Protein AF-0000000072981014 (afdb_homodimer)

Secondary structure (DSSP, 8-state):
----HHHHHHHHHHHHTTHHHHHHHHHHHHHHHHHHHHHHHHHHHHT-HHHHHHHHHHHHHHHSS-HHHHHHIIIIIIITTSTTTTT--HHHHHHHHHHHHHHHHHHHHHHHHHHTS-HHHHHHHHHTT--HHHHIIIIIHHHHHHHHHHHHHHHHHHHHHHHGGGGGGT--SHHHHHHHHHHHHS-HHHHHHHHHHHHHHHHHHHHHHHHHHHHHHHTT-/----HHHHHHHHHHHHHTHHHHHHHHHHHHHHHHHHHHHHHHHHHHT-HHHHHHHHHHHHHHHSS-HHHHHHIIIIIIITTSTTTTT--HHHHHHHHHHHHHHHHHHHHHHHHHHTS-HHHHHHHHHTT--HHHHIIIIIHHHHHHHHHHHHHHHHHHHHHHHGGGGGGT--SHHHHHHHHHHHHS-HHHHHHHHHHHHHHHHHHHHHHHHHHHHHHHTT-

pLDDT: mean 93.7, std 7.23, range [45.28, 98.94]

Sequence (442 aa):
MIFDLEYFNKLVPLMLKHLKVTFIISFLALILGLILAIFIAVINELKIKVLYSISKIWVSFFRGTPLIAQLFFLYFGIVQLIPSLKNMDAMTVAIIGLGFNASAYMSETLRGAISSVDKGQIEASLSIGMTPIQSMKRIVFPQAARVALPALSNSFVDIIKGSALAFTLGVVEIMAVAQSEGASSYRFLESFTAVIIIYWIIISAFGYLQNILERRMNNVYMIFDLEYFNKLVPLMLKHLKVTFIISFLALILGLILAIFIAVINELKIKVLYSISKIWVSFFRGTPLIAQLFFLYFGIVQLIPSLKNMDAMTVAIIGLGFNASAYMSETLRGAISSVDKGQIEASLSIGMTPIQSMKRIVFPQAARVALPALSNSFVDIIKGSALAFTLGVVEIMAVAQSEGASSYRFLESFTAVIIIYWIIISAFGYLQNILERRMNNVY

Nearest PDB structures (foldseek):
  4ymw-assembly1_C  TM=9.490E-01  e=1.399E-11  Caldanaerobacter subterraneus subsp. tengcongensis MB4
  3tuz-assembly2_F  TM=7.743E-01  e=6.386E-06  Escherichia coli K-12
  3dhw-assembly1_B  TM=8.271E-01  e=4.002E-05  Escherichia coli K-12
  7ahd-assembly1_B  TM=6.704E-01  e=4.156E-04  Lactococcus lactis subsp. lactis
  7ahc-assembly1_B  TM=7.229E-01  e=2.376E-03  Lactococcus lactis subsp. lactis

Organism: Clostridium botulinum (strain Hall / ATCC 3502 / NCTC 13319 / Type A) (NCBI:txid441771)

Foldseek 3Di:
DDQDVVVLVVLLVVQVVQQVLLVVLLVLLLVLLVVLLVVLLVCCVVVPPPSVVVSVVLLCVLVVDDLLVQLCCQLVNPQCVDPVRNPPALSVSSSPSSSSSLNSVLNVLLNVLLVVFDVVQLVVCVVVPDDNVRSCVPPRVVRSCLSSLLVSLVSSLVSSVSSLSSVVSVDDHSNVSLVVVCVVVVNNVSSVVSSVVVSVVVSVVSVVVSVVVNVVSVVVD/DDQDVVVLVVLLVVQVVQQVLLVVLLVLLLVLLVVLLVVLLVCCVVVPPPSVVVSVVLLCVLVVDDLLVQLCCQLVNPQCVDPVRNPPALSVSSSPSSSSSLNSVLNVLLNVLLVVFDVVQLVVCVVVPDDNVRSCVPPRVVRSCLSSLLVSLVSSLVSSVSSLSSVVSVDDHSNVSLVVVCVVVVNNVSSVVSSVVVSVVVSVVSVVVSVVVNVVSVVVD

Radius of gyration: 23.3 Å; Cα contacts (8 Å, |Δi|>4): 576; chains: 2; bounding box: 54×65×57 Å

InterPro domains:
  IPR000515 ABC transporter type 1, transmembrane domain MetI-like [PF00528] (33-218)
  IPR000515 ABC transporter type 1, transmembrane domain MetI-like [PS50928] (19-207)
  IPR000515 ABC transporter type 1, transmembrane domain MetI-like [cd06261] (19-173)
  IPR010065 Amino acid ABC transporter, permease protein, 3-TM domain [TIGR01726] (13-112)
  IPR035906 MetI-like superfamily [G3DSA:1.10.3720.10] (2-220)
  IPR035906 MetI-like superfamily [SSF161098] (13-203)
  IPR043429 ABC transporter membrane protein permease protein ArtM/GltK/GlnP/TcyL/YhdX-like [PTHR30614] (13-219)

Solvent-accessible surface area (backbone atoms only — not comparable to full-atom values): 21892 Å² total; per-residue (Å²): 119,78,87,52,64,68,58,37,63,58,46,49,62,60,32,56,71,23,40,58,50,42,49,50,40,27,51,53,12,45,52,49,6,50,55,49,8,52,52,43,33,50,35,56,71,68,53,42,68,76,56,30,57,53,44,51,50,50,31,50,48,42,72,21,33,33,67,68,51,48,42,47,25,44,47,57,21,48,31,60,53,35,78,92,40,46,78,60,51,48,57,59,48,42,21,50,41,48,7,54,37,42,12,30,55,44,17,51,43,45,46,50,19,50,67,65,50,59,62,66,58,53,52,52,39,44,72,74,68,42,50,74,66,52,35,39,65,70,50,45,47,60,54,15,49,64,60,24,45,62,59,50,52,51,49,49,53,51,36,49,37,52,47,54,56,34,33,81,64,68,28,74,24,36,52,30,44,25,52,52,52,12,67,73,69,67,42,29,42,45,25,33,51,48,46,40,49,52,38,30,52,54,41,47,51,50,50,51,53,47,51,53,52,48,53,58,60,53,64,71,103,121,78,87,52,63,68,59,36,63,57,44,49,61,59,32,56,68,23,41,59,50,40,49,50,40,27,50,53,12,46,53,50,7,50,55,49,9,51,52,44,34,49,35,56,74,66,55,40,68,76,57,29,56,51,45,50,49,50,32,50,49,43,72,20,33,31,66,68,51,48,42,45,25,46,47,57,22,47,31,61,52,36,76,93,38,46,81,59,51,49,56,59,48,42,23,50,42,48,7,55,37,42,12,31,55,46,17,51,43,46,46,51,19,50,66,66,51,58,62,64,57,54,51,51,39,43,71,76,68,43,49,73,66,51,33,39,65,70,50,45,47,59,53,15,49,63,62,23,45,63,61,50,50,51,48,49,53,50,37,48,38,51,47,52,55,33,32,82,64,67,28,75,22,36,52,29,45,25,51,53,51,12,67,73,70,68,43,30,40,46,24,30,50,46,45,42,51,51,39,28,51,54,40,47,51,50,49,53,52,49,52,54,54,47,52,57,60,52,65,72,103

Structure (mmCIF, N/CA/C/O backbone):
data_AF-0000000072981014-model_v1
#
loop_
_entity.id
_entity.type
_entity.pdbx_description
1 polymer 'ABC transporter, membrane protein'
#
loop_
_atom_site.group_PDB
_atom_site.id
_atom_site.type_symbol
_atom_site.label_atom_id
_atom_site.label_alt_id
_atom_site.label_comp_id
_atom_site.label_asym_id
_atom_site.label_entity_id
_atom_site.label_seq_id
_atom_site.pdbx_PDB_ins_code
_atom_site.Cartn_x
_atom_site.Cartn_y
_atom_site.Cartn_z
_atom_site.occupancy
_atom_site.B_iso_or_equiv
_atom_site.auth_seq_id
_atom_site.auth_comp_id
_atom_site.auth_asym_id
_atom_site.auth_atom_id
_atom_site.pdbx_PDB_model_num
ATOM 1 N N . MET A 1 1 ? -18.5 -26.297 3.76 1 66.19 1 MET A N 1
ATOM 2 C CA . MET A 1 1 ? -17.453 -26.875 4.602 1 66.19 1 MET A CA 1
ATOM 3 C C . MET A 1 1 ? -17.391 -26.172 5.953 1 66.19 1 MET A C 1
ATOM 5 O O . MET A 1 1 ? -17.531 -24.953 6.027 1 66.19 1 MET A O 1
ATOM 9 N N . ILE A 1 2 ? -17.562 -26.969 7 1 80.94 2 ILE A N 1
ATOM 10 C CA . ILE A 1 2 ? -17.578 -26.469 8.375 1 80.94 2 ILE A CA 1
ATOM 11 C C . ILE A 1 2 ? -16.156 -26.109 8.805 1 80.94 2 ILE A C 1
ATOM 13 O O . ILE A 1 2 ? -15.203 -26.797 8.43 1 80.94 2 ILE A O 1
ATOM 17 N N . PHE A 1 3 ? -16.031 -25.016 9.391 1 91.5 3 PHE A N 1
ATOM 18 C CA . PHE A 1 3 ? -14.758 -24.594 9.945 1 91.5 3 PHE A CA 1
ATOM 19 C C . PHE A 1 3 ? -14.195 -25.641 10.891 1 91.5 3 PHE A C 1
ATOM 21 O O . PHE A 1 3 ? -14.844 -26.016 11.867 1 91.5 3 PHE A O 1
ATOM 28 N N . ASP A 1 4 ? -13.008 -26.172 10.617 1 94.06 4 ASP A N 1
ATOM 29 C CA . ASP A 1 4 ? -12.344 -27.219 11.391 1 94.06 4 ASP A CA 1
ATOM 30 C C . ASP A 1 4 ? -11.375 -26.609 12.398 1 94.06 4 ASP A C 1
ATOM 32 O O . ASP A 1 4 ? -10.219 -26.312 12.062 1 94.06 4 ASP A O 1
ATOM 36 N N . LEU A 1 5 ? -11.789 -26.531 13.586 1 94.56 5 LEU A N 1
ATOM 37 C CA . LEU A 1 5 ? -11.023 -25.891 14.648 1 94.56 5 LEU A CA 1
ATOM 38 C C . LEU A 1 5 ? -9.75 -26.672 14.945 1 94.56 5 LEU A C 1
ATOM 40 O O . LEU A 1 5 ? -8.727 -26.078 15.312 1 94.56 5 LEU A O 1
ATOM 44 N N . GLU A 1 6 ? -9.789 -27.953 14.867 1 94.88 6 GLU A N 1
ATOM 45 C CA . GLU A 1 6 ? -8.617 -28.797 15.109 1 94.88 6 GLU A CA 1
ATOM 46 C C . GLU A 1 6 ? -7.523 -28.516 14.086 1 94.88 6 GLU A C 1
ATOM 48 O O . GLU A 1 6 ? -6.352 -28.391 14.438 1 94.88 6 GLU A O 1
ATOM 53 N N . TYR A 1 7 ? -7.93 -28.484 12.875 1 94.94 7 TYR A N 1
ATOM 54 C CA . TYR A 1 7 ? -6.98 -28.156 11.82 1 94.94 7 TYR A CA 1
ATOM 55 C C . TYR A 1 7 ? -6.379 -26.781 12.031 1 94.94 7 TYR A C 1
ATOM 57 O O . TYR A 1 7 ? -5.164 -26.594 11.914 1 94.94 7 TYR A O 1
ATOM 65 N N . PHE A 1 8 ? -7.281 -25.859 12.375 1 96.12 8 PHE A N 1
ATOM 66 C CA . PHE A 1 8 ? -6.867 -24.484 12.641 1 96.12 8 PHE A CA 1
ATOM 67 C C . PHE A 1 8 ? -5.82 -24.438 13.75 1 96.12 8 PHE A C 1
ATOM 69 O O . PHE A 1 8 ? -4.793 -23.766 13.617 1 96.12 8 PHE A O 1
ATOM 76 N N . ASN A 1 9 ? -6.008 -25.188 14.75 1 95.88 9 ASN A N 1
ATOM 77 C CA . ASN A 1 9 ? -5.117 -25.172 15.914 1 95.88 9 ASN A CA 1
ATOM 78 C C . ASN A 1 9 ? -3.764 -25.797 15.586 1 95.88 9 ASN A C 1
ATOM 80 O O . ASN A 1 9 ? -2.746 -25.422 16.172 1 95.88 9 ASN A O 1
ATOM 84 N N . LYS A 1 10 ? -3.754 -26.672 14.672 1 95.19 10 LYS A N 1
ATOM 85 C CA . LYS A 1 10 ? -2.506 -27.281 14.234 1 95.19 10 LYS A CA 1
ATOM 86 C C . LYS A 1 10 ? -1.758 -26.391 13.258 1 95.19 10 LYS A C 1
ATOM 88 O O . LYS A 1 10 ? -0.527 -26.406 13.195 1 95.19 10 LYS A O 1
ATOM 93 N N . LEU A 1 11 ? -2.463 -25.609 12.57 1 96.38 11 LEU A N 1
ATOM 94 C CA . LEU A 1 11 ? -1.919 -24.766 11.523 1 96.38 11 LEU A CA 1
ATOM 95 C C . LEU A 1 11 ? -1.192 -23.562 12.117 1 96.38 11 LEU A C 1
ATOM 97 O O . LEU A 1 11 ? -0.162 -23.141 11.594 1 96.38 11 LEU A O 1
ATOM 101 N N . VAL A 1 12 ? -1.677 -23.062 13.219 1 96.69 12 VAL A N 1
ATOM 102 C CA . VAL A 1 12 ? -1.179 -21.812 13.812 1 96.69 12 VAL A CA 1
ATOM 103 C C . VAL A 1 12 ? 0.283 -21.984 14.219 1 96.69 12 VAL A C 1
ATOM 105 O O . VAL A 1 12 ? 1.142 -21.203 13.828 1 96.69 12 VAL A O 1
ATOM 108 N N . PRO A 1 13 ? 0.64 -23.094 14.914 1 96.31 13 PRO A N 1
ATOM 109 C CA . PRO A 1 13 ? 2.051 -23.281 15.258 1 96.31 13 PRO A CA 1
ATOM 110 C C . PRO A 1 13 ? 2.939 -23.484 14.039 1 96.31 13 PRO A C 1
ATOM 112 O O . PRO A 1 13 ? 4.102 -23.078 14.039 1 96.31 13 PRO A O 1
ATOM 115 N N . LEU A 1 14 ? 2.428 -24.125 13.055 1 95.31 14 LEU A N 1
ATOM 116 C CA . LEU A 1 14 ? 3.17 -24.312 11.805 1 95.31 14 LEU A CA 1
ATOM 117 C C . LEU A 1 14 ? 3.486 -22.969 11.156 1 95.31 14 LEU A C 1
ATOM 119 O O . LEU A 1 14 ? 4.602 -22.766 10.672 1 95.31 14 LEU A O 1
ATOM 123 N N . MET A 1 15 ? 2.57 -22.125 11.125 1 97 15 MET A N 1
ATOM 124 C CA . MET A 1 15 ? 2.742 -20.797 10.547 1 97 15 MET A CA 1
ATOM 125 C C . MET A 1 15 ? 3.723 -19.969 11.375 1 97 15 MET A C 1
ATOM 127 O O . MET A 1 15 ? 4.562 -19.25 10.82 1 97 15 MET A O 1
ATOM 131 N N . LEU A 1 16 ? 3.598 -20.094 12.703 1 97.19 16 LEU A N 1
ATOM 132 C CA . LEU A 1 16 ? 4.445 -19.312 13.594 1 97.19 16 LEU A CA 1
ATOM 133 C C . LEU A 1 16 ? 5.914 -19.703 13.43 1 97.19 16 LEU A C 1
ATOM 135 O O . LEU A 1 16 ? 6.805 -18.875 13.633 1 97.19 16 LEU A O 1
ATOM 139 N N . LYS A 1 17 ? 6.168 -20.906 12.953 1 96.88 17 LYS A N 1
ATOM 140 C CA . LYS A 1 17 ? 7.527 -21.359 12.68 1 96.88 17 LYS A CA 1
ATOM 141 C C . LYS A 1 17 ? 8.156 -20.547 11.555 1 96.88 17 LYS A C 1
ATOM 143 O O . LYS A 1 17 ? 9.383 -20.391 11.5 1 96.88 17 LYS A O 1
ATOM 148 N N . HIS A 1 18 ? 7.359 -20.031 10.648 1 97.5 18 HIS A N 1
ATOM 149 C CA . HIS A 1 18 ? 7.867 -19.312 9.492 1 97.5 18 HIS A CA 1
ATOM 150 C C . HIS A 1 18 ? 7.742 -17.797 9.688 1 97.5 18 HIS A C 1
ATOM 152 O O . HIS A 1 18 ? 8.109 -17.016 8.805 1 97.5 18 HIS A O 1
ATOM 158 N N . LEU A 1 19 ? 7.285 -17.453 10.867 1 97.56 19 LEU A N 1
ATOM 159 C CA . LEU A 1 19 ? 7.137 -16.047 11.203 1 97.56 19 LEU A CA 1
ATOM 160 C C . LEU A 1 19 ? 8.492 -15.352 11.227 1 97.56 19 LEU A C 1
ATOM 162 O O . LEU A 1 19 ? 8.586 -14.164 10.891 1 97.56 19 LEU A O 1
ATOM 166 N N . LYS A 1 20 ? 9.523 -16.062 11.547 1 97.69 20 LYS A N 1
ATOM 167 C CA . LYS A 1 20 ? 10.875 -15.516 11.578 1 97.69 20 LYS A CA 1
ATOM 168 C C . LYS A 1 20 ? 11.289 -15.008 10.203 1 97.69 20 LYS A C 1
ATOM 170 O O . LYS A 1 20 ? 11.992 -14 10.086 1 97.69 20 LYS A O 1
ATOM 175 N N . VAL A 1 21 ? 10.906 -15.711 9.172 1 98.38 21 VAL A N 1
ATOM 176 C CA . VAL A 1 21 ? 11.242 -15.312 7.805 1 98.38 21 VAL A CA 1
ATOM 177 C C . VAL A 1 21 ? 10.57 -13.984 7.469 1 98.38 21 VAL A C 1
ATOM 179 O O . VAL A 1 21 ? 11.203 -13.086 6.918 1 98.38 21 VAL A O 1
ATOM 182 N N . THR A 1 22 ? 9.297 -13.844 7.852 1 98.31 22 THR A N 1
ATOM 183 C CA . THR A 1 22 ? 8.555 -12.602 7.672 1 98.31 22 THR A CA 1
ATOM 184 C C . THR A 1 22 ? 9.266 -11.438 8.367 1 98.31 22 THR A C 1
ATOM 186 O O . THR A 1 22 ? 9.461 -10.383 7.77 1 98.31 22 THR A O 1
ATOM 189 N N . PHE A 1 23 ? 9.734 -11.664 9.555 1 98.19 23 PHE A N 1
ATOM 190 C CA . PHE A 1 23 ? 10.391 -10.617 10.328 1 98.19 23 PHE A CA 1
ATOM 191 C C . PHE A 1 23 ? 11.758 -10.289 9.742 1 98.19 23 PHE A C 1
ATOM 193 O O . PHE A 1 23 ? 12.148 -9.117 9.688 1 98.19 23 PHE A O 1
ATOM 200 N N . ILE A 1 24 ? 12.484 -11.266 9.305 1 98.62 24 ILE A N 1
ATOM 201 C CA . ILE A 1 24 ? 13.797 -11.047 8.711 1 98.62 24 ILE A CA 1
ATOM 202 C C . ILE A 1 24 ? 13.664 -10.219 7.441 1 98.62 24 ILE A C 1
ATOM 204 O O . ILE A 1 24 ? 14.367 -9.219 7.266 1 98.62 24 ILE A O 1
ATOM 208 N N . ILE A 1 25 ? 12.727 -10.602 6.598 1 98.75 25 ILE A N 1
ATOM 209 C CA . ILE A 1 25 ? 12.5 -9.883 5.352 1 98.75 25 ILE A CA 1
ATOM 210 C C . ILE A 1 25 ? 12.133 -8.43 5.656 1 98.75 25 ILE A C 1
ATOM 212 O O . ILE A 1 25 ? 12.711 -7.504 5.082 1 98.75 25 ILE A O 1
ATOM 216 N N . SER A 1 26 ? 11.219 -8.25 6.602 1 98.62 26 SER A N 1
ATOM 217 C CA . SER A 1 26 ? 10.703 -6.918 6.91 1 98.62 26 SER A CA 1
ATOM 218 C C . SER A 1 26 ? 11.781 -6.043 7.543 1 98.62 26 SER A C 1
ATOM 220 O O . SER A 1 26 ? 11.922 -4.871 7.184 1 98.62 26 SER A O 1
ATOM 222 N N . PHE A 1 27 ? 12.555 -6.613 8.422 1 98.5 27 PHE A N 1
ATOM 223 C CA . PHE A 1 27 ? 13.57 -5.848 9.133 1 98.5 27 PHE A CA 1
ATOM 224 C C . PHE A 1 27 ? 14.711 -5.461 8.203 1 98.5 27 PHE A C 1
ATOM 226 O O . PHE A 1 27 ? 15.172 -4.316 8.211 1 98.5 27 PHE A O 1
ATOM 233 N N . LEU A 1 28 ? 15.172 -6.355 7.426 1 98.81 28 LEU A N 1
ATOM 234 C CA . LEU A 1 28 ? 16.266 -6.066 6.504 1 98.81 28 LEU A CA 1
ATOM 235 C C . LEU A 1 28 ? 15.82 -5.102 5.41 1 98.81 28 LEU A C 1
ATOM 237 O O . LEU A 1 28 ? 16.594 -4.242 4.98 1 98.81 28 LEU A O 1
ATOM 241 N N . ALA A 1 29 ? 14.594 -5.262 4.957 1 98.88 29 ALA A N 1
ATOM 242 C CA . ALA A 1 29 ? 14.047 -4.316 3.986 1 98.88 29 ALA A CA 1
ATOM 243 C C . ALA A 1 29 ? 13.938 -2.918 4.586 1 98.88 29 ALA A C 1
ATOM 245 O O . ALA A 1 29 ? 14.156 -1.92 3.896 1 98.88 29 ALA A O 1
ATOM 246 N N . LEU A 1 30 ? 13.562 -2.885 5.891 1 98.56 30 LEU A N 1
ATOM 247 C CA . LEU A 1 30 ? 13.484 -1.605 6.59 1 98.56 30 LEU A CA 1
ATOM 248 C C . LEU A 1 30 ? 14.852 -0.921 6.613 1 98.56 30 LEU A C 1
ATOM 250 O O . LEU A 1 30 ? 14.953 0.273 6.324 1 98.56 30 LEU A O 1
ATOM 254 N N . ILE A 1 31 ? 15.859 -1.646 6.941 1 98.69 31 ILE A N 1
ATOM 255 C CA . ILE A 1 31 ? 17.203 -1.111 7.043 1 98.69 31 ILE A CA 1
ATOM 256 C C . ILE A 1 31 ? 17.672 -0.611 5.676 1 98.69 31 ILE A C 1
ATOM 258 O O . ILE A 1 31 ? 18.141 0.52 5.551 1 98.69 31 ILE A O 1
ATOM 262 N N . LEU A 1 32 ? 17.484 -1.433 4.715 1 98.81 32 LEU A N 1
ATOM 263 C CA . LEU A 1 32 ? 17.875 -1.052 3.363 1 98.81 32 LEU A CA 1
ATOM 264 C C . LEU A 1 32 ? 17.094 0.177 2.9 1 98.81 32 LEU A C 1
ATOM 266 O O . LEU A 1 32 ? 17.672 1.124 2.373 1 98.81 32 LEU A O 1
ATOM 270 N N . GLY A 1 33 ? 15.773 0.135 3.094 1 98.81 33 GLY A N 1
ATOM 271 C CA . GLY A 1 33 ? 14.922 1.247 2.703 1 98.81 33 GLY A CA 1
ATOM 272 C C . GLY A 1 33 ? 15.281 2.547 3.398 1 98.81 33 GLY A C 1
ATOM 273 O O . GLY A 1 33 ? 15.305 3.607 2.77 1 98.81 33 GLY A O 1
ATOM 274 N N . LEU A 1 34 ? 15.586 2.436 4.688 1 98.44 34 LEU A N 1
ATOM 275 C CA . LEU A 1 34 ? 15.914 3.623 5.465 1 98.44 34 LEU A CA 1
ATOM 276 C C . LEU A 1 34 ? 17.234 4.219 5.016 1 98.44 34 LEU A C 1
ATOM 278 O O . LEU A 1 34 ? 17.359 5.438 4.871 1 98.44 34 LEU A O 1
ATOM 282 N N . ILE A 1 35 ? 18.219 3.398 4.797 1 98.5 35 ILE A N 1
ATOM 283 C CA . ILE A 1 35 ? 19.531 3.855 4.34 1 98.5 35 ILE A CA 1
ATOM 284 C C . ILE A 1 35 ? 19.391 4.582 3.006 1 98.5 35 ILE A C 1
ATOM 286 O O . ILE A 1 35 ? 19.859 5.711 2.854 1 98.5 35 ILE A O 1
ATOM 290 N N . LEU A 1 36 ? 18.719 4.012 2.082 1 98.62 36 LEU A N 1
ATOM 291 C CA . LEU A 1 36 ? 18.531 4.617 0.768 1 98.62 36 LEU A CA 1
ATOM 292 C C . LEU A 1 36 ? 17.688 5.879 0.865 1 98.62 36 LEU A C 1
ATOM 294 O O . LEU A 1 36 ? 17.938 6.855 0.156 1 98.62 36 LEU A O 1
ATOM 298 N N . ALA A 1 37 ? 16.672 5.82 1.744 1 98.5 37 ALA A N 1
ATOM 299 C CA . ALA A 1 37 ? 15.805 6.973 1.925 1 98.5 37 ALA A CA 1
ATOM 300 C C . ALA A 1 37 ? 16.578 8.188 2.426 1 98.5 37 ALA A C 1
ATOM 302 O O . ALA A 1 37 ? 16.359 9.312 1.977 1 98.5 37 ALA A O 1
ATOM 303 N N . ILE A 1 38 ? 17.469 7.945 3.355 1 95.62 38 ILE A N 1
ATOM 304 C CA . ILE A 1 38 ? 18.281 9.023 3.904 1 95.62 38 ILE A CA 1
ATOM 305 C C . ILE A 1 38 ? 19.172 9.594 2.809 1 95.62 38 ILE A C 1
ATOM 307 O O . ILE A 1 38 ? 19.281 10.812 2.656 1 95.62 38 ILE A O 1
ATOM 311 N N . PHE A 1 39 ? 19.75 8.734 2.018 1 96.12 39 PHE A N 1
ATOM 312 C CA . PHE A 1 39 ? 20.578 9.18 0.911 1 96.12 39 PHE A CA 1
ATOM 313 C C . PHE A 1 39 ? 19.781 10.023 -0.072 1 96.12 39 PHE A C 1
ATOM 315 O O . PHE A 1 39 ? 20.219 11.086 -0.497 1 96.12 39 PHE A O 1
ATOM 322 N N . ILE A 1 40 ? 18.641 9.594 -0.397 1 97.12 40 ILE A N 1
ATOM 323 C CA . ILE A 1 40 ? 17.781 10.305 -1.345 1 97.12 40 ILE A CA 1
ATOM 324 C C . ILE A 1 40 ? 17.375 11.656 -0.763 1 97.12 40 ILE A C 1
ATOM 326 O O . ILE A 1 40 ? 17.391 12.672 -1.461 1 97.12 40 ILE A O 1
ATOM 330 N N . ALA A 1 41 ? 17.031 11.648 0.524 1 93 41 ALA A N 1
ATOM 331 C CA . ALA A 1 41 ? 16.609 12.883 1.185 1 93 41 ALA A CA 1
ATOM 332 C C . ALA A 1 41 ? 17.734 13.914 1.174 1 93 41 ALA A C 1
ATOM 334 O O . ALA A 1 41 ? 17.5 15.102 0.926 1 93 41 ALA A O 1
ATOM 335 N N . VAL A 1 42 ? 18.938 13.477 1.393 1 87.19 42 VAL A N 1
ATOM 336 C CA . VAL A 1 42 ? 20.094 14.367 1.415 1 87.19 42 VAL A CA 1
ATOM 337 C C . VAL A 1 42 ? 20.359 14.914 0.013 1 87.19 42 VAL A C 1
ATOM 339 O O . VAL A 1 42 ? 20.594 16.109 -0.159 1 87.19 42 VAL A O 1
ATOM 342 N N . ILE A 1 43 ? 20.281 14.039 -0.963 1 92.25 43 ILE A N 1
ATOM 343 C CA . ILE A 1 43 ? 20.5 14.43 -2.352 1 92.25 43 ILE A CA 1
ATOM 344 C C . ILE A 1 43 ? 19.484 15.5 -2.75 1 92.25 43 ILE A C 1
ATOM 346 O O . ILE A 1 43 ? 19.828 16.5 -3.377 1 92.25 43 ILE A O 1
ATOM 350 N N . ASN A 1 44 ? 18.266 15.328 -2.342 1 89.94 44 ASN A N 1
ATOM 351 C CA . ASN A 1 44 ? 17.188 16.234 -2.717 1 89.94 44 ASN A CA 1
ATOM 352 C C . ASN A 1 44 ? 17.312 17.578 -1.988 1 89.94 44 ASN A C 1
ATOM 354 O O . ASN A 1 44 ? 16.969 18.625 -2.545 1 89.94 44 ASN A O 1
ATOM 358 N N . GLU A 1 45 ? 17.781 17.531 -0.771 1 82.44 45 GLU A N 1
ATOM 359 C CA . GLU A 1 45 ? 17.938 18.75 0.011 1 82.44 45 GLU A CA 1
ATOM 360 C C . GLU A 1 45 ? 19.094 19.609 -0.517 1 82.44 45 GLU A C 1
ATOM 362 O O . GLU A 1 45 ? 19.016 20.828 -0.511 1 82.44 45 GLU A O 1
ATOM 367 N N . LEU A 1 46 ? 20.141 18.938 -0.947 1 83.19 46 LEU A N 1
ATOM 368 C CA . LEU A 1 46 ? 21.312 19.641 -1.424 1 83.19 46 LEU A CA 1
ATOM 369 C C . LEU A 1 46 ? 21.203 19.969 -2.908 1 83.19 46 LEU A C 1
ATOM 371 O O . LEU A 1 46 ? 22.031 20.703 -3.459 1 83.19 46 LEU A O 1
ATOM 375 N N . LYS A 1 47 ? 20.203 19.469 -3.594 1 84.44 47 LYS A N 1
ATOM 376 C CA . LYS A 1 47 ? 19.938 19.672 -5.016 1 84.44 47 LYS A CA 1
ATOM 377 C C . LYS A 1 47 ? 21.156 19.359 -5.863 1 84.44 47 LYS A C 1
ATOM 379 O O . LYS A 1 47 ? 21.531 20.141 -6.738 1 84.44 47 LYS A O 1
ATOM 384 N N . ILE A 1 48 ? 21.781 18.344 -5.492 1 85.94 48 ILE A N 1
ATOM 385 C CA . ILE A 1 48 ? 22.938 17.938 -6.285 1 85.94 48 ILE A CA 1
ATOM 386 C C . ILE A 1 48 ? 22.484 17.609 -7.711 1 85.94 48 ILE A C 1
ATOM 388 O O . ILE A 1 48 ? 21.656 16.734 -7.922 1 85.94 48 ILE A O 1
ATOM 392 N N . LYS A 1 49 ? 22.844 18.297 -8.727 1 86.25 49 LYS A N 1
ATOM 393 C CA . LYS A 1 49 ? 22.328 18.359 -10.094 1 86.25 49 LYS A CA 1
ATOM 394 C C . LYS A 1 49 ? 22.031 16.953 -10.633 1 86.25 49 LYS A C 1
ATOM 396 O O . LYS A 1 49 ? 20.875 16.609 -10.883 1 86.25 49 LYS A O 1
ATOM 401 N N . VAL A 1 50 ? 22.875 16.188 -11.133 1 89.75 50 VAL A N 1
ATOM 402 C CA . VAL A 1 50 ? 22.672 14.898 -11.781 1 89.75 50 VAL A CA 1
ATOM 403 C C . VAL A 1 50 ? 22.016 13.922 -10.797 1 89.75 50 VAL A C 1
ATOM 405 O O . VAL A 1 50 ? 21.078 13.211 -11.156 1 89.75 50 VAL A O 1
ATOM 408 N N . LEU A 1 51 ? 22.25 13.93 -9.594 1 92.25 51 LEU A N 1
ATOM 409 C CA . LEU A 1 51 ? 21.734 13 -8.586 1 92.25 51 LEU A CA 1
ATOM 410 C C . LEU A 1 51 ? 20.312 13.344 -8.203 1 92.25 51 LEU A C 1
ATOM 412 O O . LEU A 1 51 ? 19.516 12.453 -7.879 1 92.25 51 LEU A O 1
ATOM 416 N N . TYR A 1 52 ? 20.078 14.609 -8.344 1 92.62 52 TYR A N 1
ATOM 417 C CA . TYR A 1 52 ? 18.734 15.086 -8.055 1 92.62 52 TYR A CA 1
ATOM 418 C C . TYR A 1 52 ? 17.719 14.508 -9.039 1 92.62 52 TYR A C 1
ATOM 420 O O . TYR A 1 52 ? 16.688 13.984 -8.641 1 92.62 52 TYR A O 1
ATOM 428 N N . SER A 1 53 ? 18.094 14.5 -10.258 1 94.44 53 SER A N 1
ATOM 429 C CA . SER A 1 53 ? 17.203 13.961 -11.289 1 94.44 53 SER A CA 1
ATOM 430 C C . SER A 1 53 ? 17.047 12.453 -11.141 1 94.44 53 SER A C 1
ATOM 432 O O . SER A 1 53 ? 15.938 11.93 -11.32 1 94.44 53 SER A O 1
ATOM 434 N N . ILE A 1 54 ? 18.031 11.766 -10.797 1 96.62 54 ILE A N 1
ATOM 435 C CA . ILE A 1 54 ? 18 10.32 -10.625 1 96.62 54 ILE A CA 1
ATOM 436 C C . ILE A 1 54 ? 17.109 9.961 -9.438 1 96.62 54 ILE A C 1
ATOM 438 O O . ILE A 1 54 ? 16.312 9.016 -9.516 1 96.62 54 ILE A O 1
ATOM 442 N N . SER A 1 55 ? 17.281 10.727 -8.367 1 96.56 55 SER A N 1
ATOM 443 C CA . SER A 1 55 ? 16.469 10.477 -7.18 1 96.56 55 SER A CA 1
ATOM 444 C C . SER A 1 55 ? 14.992 10.695 -7.469 1 96.56 55 SER A C 1
ATOM 446 O O . SER A 1 55 ? 14.141 9.961 -6.965 1 96.56 55 SER A O 1
ATOM 448 N N . LYS A 1 56 ? 14.703 11.656 -8.289 1 95.25 56 LYS A N 1
ATOM 449 C CA . LYS A 1 56 ? 13.32 11.938 -8.641 1 95.25 56 LYS A CA 1
ATOM 450 C C . LYS A 1 56 ? 12.727 10.805 -9.477 1 95.25 56 LYS A C 1
ATOM 452 O O . LYS A 1 56 ? 11.57 10.43 -9.289 1 95.25 56 LYS A O 1
ATOM 457 N N . ILE A 1 57 ? 13.461 10.32 -10.336 1 96.94 57 ILE A N 1
ATOM 458 C CA . ILE A 1 57 ? 13.031 9.195 -11.164 1 96.94 57 ILE A CA 1
ATOM 459 C C . ILE A 1 57 ? 12.836 7.957 -10.297 1 96.94 57 ILE A C 1
ATOM 461 O O . ILE A 1 57 ? 11.867 7.219 -10.469 1 96.94 57 ILE A O 1
ATOM 465 N N . TRP A 1 58 ? 13.773 7.75 -9.352 1 98.25 58 TRP A N 1
ATOM 466 C CA . TRP A 1 58 ? 13.695 6.633 -8.422 1 98.25 58 TRP A CA 1
ATOM 467 C C . TRP A 1 58 ? 12.391 6.668 -7.637 1 98.25 58 TRP A C 1
ATOM 469 O O . TRP A 1 58 ? 11.656 5.68 -7.594 1 98.25 58 TRP A O 1
ATOM 479 N N . VAL A 1 59 ? 12.109 7.797 -7.109 1 97.88 59 VAL A N 1
ATOM 480 C CA . VAL A 1 59 ? 10.922 7.969 -6.281 1 97.88 59 VAL A CA 1
ATOM 481 C C . VAL A 1 59 ? 9.664 7.824 -7.137 1 97.88 59 VAL A C 1
ATOM 483 O O . VAL A 1 59 ? 8.727 7.121 -6.758 1 97.88 59 VAL A O 1
ATOM 486 N N . SER A 1 60 ? 9.703 8.438 -8.305 1 97.06 60 SER A N 1
ATOM 487 C CA . SER A 1 60 ? 8.57 8.359 -9.211 1 97.06 60 SER A CA 1
ATOM 488 C C . SER A 1 60 ? 8.289 6.914 -9.633 1 97.06 60 SER A C 1
ATOM 490 O O . SER A 1 60 ? 7.141 6.48 -9.664 1 97.06 60 SER A O 1
ATOM 492 N N . PHE A 1 61 ? 9.281 6.188 -9.906 1 98.44 61 PHE A N 1
ATOM 493 C CA . PHE A 1 61 ? 9.172 4.816 -10.383 1 98.44 61 PHE A CA 1
ATOM 494 C C . PHE A 1 61 ? 8.594 3.912 -9.297 1 98.44 61 PHE A C 1
ATOM 496 O O . PHE A 1 61 ? 7.594 3.23 -9.516 1 98.44 61 PHE A O 1
ATOM 503 N N . PHE A 1 62 ? 9.164 3.961 -8.094 1 98.69 62 PHE A N 1
ATOM 504 C CA . PHE A 1 62 ? 8.812 3.002 -7.059 1 98.69 62 PHE A CA 1
ATOM 505 C C . PHE A 1 62 ? 7.48 3.373 -6.414 1 98.69 62 PHE A C 1
ATOM 507 O O . PHE A 1 62 ? 6.742 2.5 -5.953 1 98.69 62 PHE A O 1
ATOM 514 N N . ARG A 1 63 ? 7.113 4.617 -6.445 1 97.44 63 ARG A N 1
ATOM 515 C CA . ARG A 1 63 ? 5.809 5.02 -5.934 1 97.44 63 ARG A CA 1
ATOM 516 C C . ARG A 1 63 ? 4.742 4.953 -7.023 1 97.44 63 ARG A C 1
ATOM 518 O O . ARG A 1 63 ? 3.547 5.031 -6.738 1 97.44 63 ARG A O 1
ATOM 525 N N . GLY A 1 64 ? 5.246 4.801 -8.336 1 97.62 64 GLY A N 1
ATOM 526 C CA . GLY A 1 64 ? 4.324 4.871 -9.461 1 97.62 64 GLY A CA 1
ATOM 527 C C . GLY A 1 64 ? 4.051 3.52 -10.094 1 97.62 64 GLY A C 1
ATOM 528 O O . GLY A 1 64 ? 3.449 3.441 -11.164 1 97.62 64 GLY A O 1
ATOM 529 N N . THR A 1 65 ? 4.5 2.428 -9.453 1 98.62 65 THR A N 1
ATOM 530 C CA . THR A 1 65 ? 4.258 1.081 -9.969 1 98.62 65 THR A CA 1
ATOM 531 C C . THR A 1 65 ? 3.865 0.136 -8.836 1 98.62 65 THR A C 1
ATOM 533 O O . THR A 1 65 ? 4.227 0.362 -7.676 1 98.62 65 THR A O 1
ATOM 536 N N . PRO A 1 66 ? 3.076 -0.897 -9.133 1 98.69 66 PRO A N 1
ATOM 537 C CA . PRO A 1 66 ? 2.682 -1.844 -8.086 1 98.69 66 PRO A CA 1
ATOM 538 C C . PRO A 1 66 ? 3.867 -2.621 -7.516 1 98.69 66 PRO A C 1
ATOM 540 O O . PRO A 1 66 ? 4.766 -3.018 -8.258 1 98.69 66 PRO A O 1
ATOM 543 N N . LEU A 1 67 ? 3.834 -2.812 -6.23 1 98.81 67 LEU A N 1
ATOM 544 C CA . LEU A 1 67 ? 4.902 -3.539 -5.551 1 98.81 67 LEU A CA 1
ATOM 545 C C . LEU A 1 67 ? 5.07 -4.934 -6.141 1 98.81 67 LEU A C 1
ATOM 547 O O . LEU A 1 67 ? 6.199 -5.387 -6.359 1 98.81 67 LEU A O 1
ATOM 551 N N . ILE A 1 68 ? 3.965 -5.609 -6.438 1 98.75 68 ILE A N 1
ATOM 552 C CA . ILE A 1 68 ? 4.055 -6.969 -6.957 1 98.75 68 ILE A CA 1
ATOM 553 C C . ILE A 1 68 ? 4.73 -6.953 -8.328 1 98.75 68 ILE A C 1
ATOM 555 O O . ILE A 1 68 ? 5.504 -7.855 -8.656 1 98.75 68 ILE A O 1
ATOM 559 N N . ALA A 1 69 ? 4.441 -5.949 -9.156 1 98.69 69 ALA A N 1
ATOM 560 C CA . ALA A 1 69 ? 5.09 -5.816 -10.453 1 98.69 69 ALA A CA 1
ATOM 561 C C . ALA A 1 69 ? 6.586 -5.57 -10.297 1 98.69 69 ALA A C 1
ATOM 563 O O . ALA A 1 69 ? 7.395 -6.105 -11.062 1 98.69 69 ALA A O 1
ATOM 564 N N . GLN A 1 70 ? 6.945 -4.793 -9.297 1 98.81 70 GLN A N 1
ATOM 565 C CA . GLN A 1 70 ? 8.352 -4.527 -9 1 98.81 70 GLN A CA 1
ATOM 566 C C . GLN A 1 70 ? 9.086 -5.809 -8.617 1 98.81 70 GLN A C 1
ATOM 568 O O . GLN A 1 70 ? 10.188 -6.066 -9.109 1 98.81 70 GLN A O 1
ATOM 573 N N . LEU A 1 71 ? 8.453 -6.59 -7.789 1 98.62 71 LEU A N 1
ATOM 574 C CA . LEU A 1 71 ? 9.07 -7.828 -7.32 1 98.62 71 LEU A CA 1
ATOM 575 C C . LEU A 1 71 ? 9.242 -8.812 -8.469 1 98.62 71 LEU A C 1
ATOM 577 O O . LEU A 1 71 ? 10.297 -9.438 -8.602 1 98.62 71 LEU A O 1
ATOM 581 N N . PHE A 1 72 ? 8.227 -8.906 -9.312 1 98.19 72 PHE A N 1
ATOM 582 C CA . PHE A 1 72 ? 8.289 -9.82 -10.445 1 98.19 72 PHE A CA 1
ATOM 583 C C . PHE A 1 72 ? 9.336 -9.352 -11.461 1 98.19 72 PHE A C 1
ATOM 585 O O . PHE A 1 72 ? 10.086 -10.164 -12 1 98.19 72 PHE A O 1
ATOM 592 N N . PHE A 1 73 ? 9.344 -8.047 -11.672 1 98 73 PHE A N 1
ATOM 593 C CA . PHE A 1 73 ? 10.328 -7.488 -12.586 1 98 73 PHE A CA 1
ATOM 594 C C . PHE A 1 73 ? 11.742 -7.766 -12.094 1 98 73 PHE A C 1
ATOM 596 O O . PHE A 1 73 ? 12.617 -8.156 -12.883 1 98 73 PHE A O 1
ATOM 603 N N . LEU A 1 74 ? 11.961 -7.574 -10.82 1 97.5 74 LEU A N 1
ATOM 604 C CA . LEU A 1 74 ? 13.281 -7.773 -10.234 1 97.5 74 LEU A CA 1
ATOM 605 C C . LEU A 1 74 ? 13.672 -9.25 -10.258 1 97.5 74 LEU A C 1
ATOM 607 O O . LEU A 1 74 ? 14.766 -9.594 -10.711 1 97.5 74 LEU A O 1
ATOM 611 N N . TYR A 1 75 ? 12.797 -10.117 -9.883 1 96.12 75 TYR A N 1
ATOM 612 C CA . TYR A 1 75 ? 13.117 -11.531 -9.719 1 96.12 75 TYR A CA 1
ATOM 613 C C . TYR A 1 75 ? 13.156 -12.242 -11.07 1 96.12 75 TYR A C 1
ATOM 615 O O . TYR A 1 75 ? 14.172 -12.836 -11.438 1 96.12 75 TYR A O 1
ATOM 623 N N . PHE A 1 76 ? 12.117 -12.133 -11.844 1 94.06 76 PHE A N 1
ATOM 624 C CA . PHE A 1 76 ? 11.984 -12.898 -13.078 1 94.06 76 PHE A CA 1
ATOM 625 C C . PHE A 1 76 ? 12.602 -12.141 -14.25 1 94.06 76 PHE A C 1
ATOM 627 O O . PHE A 1 76 ? 13.008 -12.75 -15.242 1 94.06 76 PHE A O 1
ATOM 634 N N . GLY A 1 77 ? 12.609 -10.812 -14.156 1 92.25 77 GLY A N 1
ATOM 635 C CA . GLY A 1 77 ? 13.125 -10 -15.242 1 92.25 77 GLY A CA 1
ATOM 636 C C . GLY A 1 77 ? 14.625 -9.773 -15.164 1 92.25 77 GLY A C 1
ATOM 637 O O . GLY A 1 77 ? 15.375 -10.242 -16.016 1 92.25 77 GLY A O 1
ATOM 638 N N . ILE A 1 78 ? 15.102 -9.219 -14.031 1 93.06 78 ILE A N 1
ATOM 639 C CA . ILE A 1 78 ? 16.484 -8.742 -13.938 1 93.06 78 ILE A CA 1
ATOM 640 C C . ILE A 1 78 ? 17.375 -9.844 -13.383 1 93.06 78 ILE A C 1
ATOM 642 O O . ILE A 1 78 ? 18.328 -10.266 -14.039 1 93.06 78 ILE A O 1
ATOM 646 N N . VAL A 1 79 ? 17.094 -10.375 -12.266 1 90.12 79 VAL A N 1
ATOM 647 C CA . VAL A 1 79 ? 17.969 -11.258 -11.516 1 90.12 79 VAL A CA 1
ATOM 648 C C . VAL A 1 79 ? 18.172 -12.555 -12.281 1 90.12 79 VAL A C 1
ATOM 650 O O . VAL A 1 79 ? 19.312 -13.031 -12.414 1 90.12 79 VAL A O 1
ATOM 653 N N . GLN A 1 80 ? 17.125 -13.094 -12.828 1 84.38 80 GLN A N 1
ATOM 654 C CA . GLN A 1 80 ? 17.203 -14.391 -13.5 1 84.38 80 GLN A CA 1
ATOM 655 C C . GLN A 1 80 ? 17.938 -14.273 -14.836 1 84.38 80 GLN A C 1
ATOM 657 O O . GLN A 1 80 ? 18.422 -15.273 -15.375 1 84.38 80 GLN A O 1
ATOM 662 N N . LEU A 1 81 ? 18.094 -13.039 -15.336 1 82.88 81 LEU A N 1
ATOM 663 C CA . LEU A 1 81 ? 18.672 -12.852 -16.656 1 82.88 81 LEU A CA 1
ATOM 664 C C . LEU A 1 81 ? 20.156 -12.531 -16.562 1 82.88 81 LEU A C 1
ATOM 666 O O . LEU A 1 81 ? 20.906 -12.734 -17.516 1 82.88 81 LEU A O 1
ATOM 670 N N . ILE A 1 82 ? 20.531 -11.977 -15.375 1 84.69 82 ILE A N 1
ATOM 671 C CA . ILE A 1 82 ? 21.922 -11.625 -15.172 1 84.69 82 ILE A CA 1
ATOM 672 C C . ILE A 1 82 ? 22.672 -12.812 -14.555 1 84.69 82 ILE A C 1
ATOM 674 O O . ILE A 1 82 ? 22.406 -13.18 -13.406 1 84.69 82 ILE A O 1
ATOM 678 N N . PRO A 1 83 ? 23.562 -13.367 -15.297 1 84.25 83 PRO A N 1
ATOM 679 C CA . PRO A 1 83 ? 24.25 -14.586 -14.852 1 84.25 83 PRO A CA 1
ATOM 680 C C . PRO A 1 83 ? 24.875 -14.445 -13.477 1 84.25 83 PRO A C 1
ATOM 682 O O . PRO A 1 83 ? 24.828 -15.375 -12.664 1 84.25 83 PRO A O 1
ATOM 685 N N . SER A 1 84 ? 25.406 -13.312 -13.18 1 86.06 84 SER A N 1
ATOM 686 C CA . SER A 1 84 ? 26.094 -13.109 -11.914 1 86.06 84 SER A CA 1
ATOM 687 C C . SER A 1 84 ? 25.094 -13.016 -10.758 1 86.06 84 SER A C 1
ATOM 689 O O . SER A 1 84 ? 25.484 -13.148 -9.594 1 86.06 84 SER A O 1
ATOM 691 N N . LEU A 1 85 ? 23.781 -12.852 -11.039 1 86.5 85 LEU A N 1
ATOM 692 C CA . LEU A 1 85 ? 22.766 -12.648 -10.016 1 86.5 85 LEU A CA 1
ATOM 693 C C . LEU A 1 85 ? 21.812 -13.844 -9.945 1 86.5 85 LEU A C 1
ATOM 695 O O . LEU A 1 85 ? 21 -13.945 -9.023 1 86.5 85 LEU A O 1
ATOM 699 N N . LYS A 1 86 ? 22.031 -14.719 -10.797 1 82.19 86 LYS A N 1
ATOM 700 C CA . LYS A 1 86 ? 21.078 -15.797 -10.992 1 82.19 86 LYS A CA 1
ATOM 701 C C . LYS A 1 86 ? 20.984 -16.688 -9.758 1 82.19 86 LYS A C 1
ATOM 703 O O . LYS A 1 86 ? 19.969 -17.344 -9.516 1 82.19 86 LYS A O 1
ATOM 708 N N . ASN A 1 87 ? 22.031 -16.672 -8.969 1 87.38 87 ASN A N 1
ATOM 709 C CA . ASN A 1 87 ? 22.047 -17.516 -7.785 1 87.38 87 ASN A CA 1
ATOM 710 C C . ASN A 1 87 ? 21.469 -16.797 -6.57 1 87.38 87 ASN A C 1
ATOM 712 O O . ASN A 1 87 ? 21.391 -17.375 -5.48 1 87.38 87 ASN A O 1
ATOM 716 N N . MET A 1 88 ? 20.984 -15.617 -6.812 1 92.44 88 MET A N 1
ATOM 717 C CA . MET A 1 88 ? 20.359 -14.891 -5.707 1 92.44 88 MET A CA 1
ATOM 718 C C . MET A 1 88 ? 19.031 -15.539 -5.309 1 92.44 88 MET A C 1
ATOM 720 O O . MET A 1 88 ? 18.188 -15.797 -6.16 1 92.44 88 MET A O 1
ATOM 724 N N . ASP A 1 89 ? 18.906 -15.852 -4.074 1 95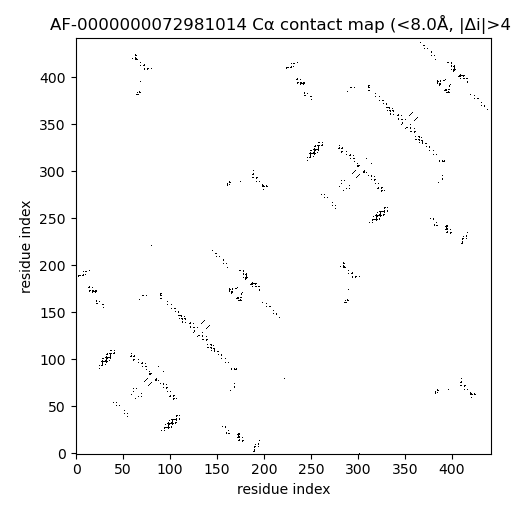.12 89 ASP A N 1
ATOM 725 C CA . ASP A 1 89 ? 17.703 -16.547 -3.633 1 95.12 89 ASP A CA 1
ATOM 726 C C . ASP A 1 89 ? 16.516 -15.594 -3.598 1 95.12 89 ASP A C 1
ATOM 728 O O . ASP A 1 89 ? 16.688 -14.375 -3.492 1 95.12 89 ASP A O 1
ATOM 732 N N . ALA A 1 90 ? 15.352 -16.141 -3.648 1 97 90 ALA A N 1
ATOM 733 C CA . ALA A 1 90 ? 14.086 -15.406 -3.721 1 97 90 ALA A CA 1
ATOM 734 C C . ALA A 1 90 ? 13.922 -14.484 -2.52 1 97 90 ALA A C 1
ATOM 736 O O . ALA A 1 90 ? 13.398 -13.375 -2.648 1 97 90 ALA A O 1
ATOM 737 N N . MET A 1 91 ? 14.375 -14.891 -1.351 1 98.06 91 MET A N 1
ATOM 738 C CA . MET A 1 91 ? 14.258 -14.078 -0.141 1 98.06 91 MET A CA 1
ATOM 739 C C . MET A 1 91 ? 15.07 -12.797 -0.26 1 98.06 91 MET A C 1
ATOM 741 O O . MET A 1 91 ? 14.602 -11.719 0.11 1 98.06 91 MET A O 1
ATOM 745 N N . THR A 1 92 ? 16.266 -12.898 -0.761 1 98.19 92 THR A N 1
ATOM 746 C CA . THR A 1 92 ? 17.109 -11.734 -0.954 1 98.19 92 THR A CA 1
ATOM 747 C C . THR A 1 92 ? 16.484 -10.758 -1.938 1 98.19 92 THR A C 1
ATOM 749 O O . THR A 1 92 ? 16.516 -9.539 -1.72 1 98.19 92 THR A O 1
ATOM 752 N N . VAL A 1 93 ? 15.891 -11.25 -3.01 1 98.19 93 VAL A N 1
ATOM 753 C CA . VAL A 1 93 ? 15.227 -10.398 -4 1 98.19 93 VAL A CA 1
ATOM 754 C C . VAL A 1 93 ? 14.047 -9.68 -3.355 1 98.19 93 VAL A C 1
ATOM 756 O O . VAL A 1 93 ? 13.836 -8.484 -3.605 1 98.19 93 VAL A O 1
ATOM 759 N N . ALA A 1 94 ? 13.281 -10.43 -2.502 1 98.75 94 ALA A N 1
ATOM 760 C CA . ALA A 1 94 ? 12.156 -9.828 -1.793 1 98.75 94 ALA A CA 1
ATOM 761 C C . ALA A 1 94 ? 12.625 -8.688 -0.89 1 98.75 94 ALA A C 1
ATOM 763 O O . ALA A 1 94 ? 12.008 -7.625 -0.846 1 98.75 94 ALA A O 1
ATOM 764 N N . ILE A 1 95 ? 13.758 -8.891 -0.187 1 98.81 95 ILE A N 1
ATOM 765 C CA . ILE A 1 95 ? 14.328 -7.887 0.705 1 98.81 95 ILE A CA 1
ATOM 766 C C . ILE A 1 95 ? 14.734 -6.652 -0.099 1 98.81 95 ILE A C 1
ATOM 768 O O . ILE A 1 95 ? 14.391 -5.527 0.269 1 98.81 95 ILE A O 1
ATOM 772 N N . ILE A 1 96 ? 15.359 -6.852 -1.179 1 98.75 96 ILE A N 1
ATOM 773 C CA . ILE A 1 96 ? 15.844 -5.762 -2.018 1 98.75 96 ILE A CA 1
ATOM 774 C C . ILE A 1 96 ? 14.664 -5.008 -2.623 1 98.75 96 ILE A C 1
ATOM 776 O O . ILE A 1 96 ? 14.602 -3.777 -2.557 1 98.75 96 ILE A O 1
ATOM 780 N N . GLY A 1 97 ? 13.734 -5.758 -3.201 1 98.81 97 GLY A N 1
ATOM 781 C CA . GLY A 1 97 ? 12.57 -5.137 -3.809 1 98.81 97 GLY A CA 1
ATOM 782 C C . GLY A 1 97 ? 11.742 -4.324 -2.826 1 98.81 97 GLY A C 1
ATOM 783 O O . GLY A 1 97 ? 11.375 -3.186 -3.111 1 98.81 97 GLY A O 1
ATOM 784 N N . LEU A 1 98 ? 11.477 -4.898 -1.647 1 98.94 98 LEU A N 1
ATOM 785 C CA . LEU A 1 98 ? 10.742 -4.207 -0.599 1 98.94 98 LEU A CA 1
ATOM 786 C C . LEU A 1 98 ? 11.516 -2.996 -0.093 1 98.94 98 LEU A C 1
ATOM 788 O O . LEU A 1 98 ? 10.938 -1.938 0.158 1 98.94 98 LEU A O 1
ATOM 792 N N . GLY A 1 99 ? 12.789 -3.174 0.073 1 98.94 99 GLY A N 1
ATOM 793 C CA . GLY A 1 99 ? 13.625 -2.064 0.498 1 98.94 99 GLY A CA 1
ATOM 794 C C . GLY A 1 99 ? 13.633 -0.908 -0.483 1 98.94 99 GLY A C 1
ATOM 795 O O . GLY A 1 99 ? 13.531 0.253 -0.082 1 98.94 99 GLY A O 1
ATOM 796 N N . PHE A 1 100 ? 13.773 -1.226 -1.769 1 98.88 100 PHE A N 1
ATOM 797 C CA . PHE A 1 100 ? 13.734 -0.203 -2.807 1 98.88 100 PHE A CA 1
ATOM 798 C C . PHE A 1 100 ? 12.406 0.538 -2.791 1 98.88 100 PHE A C 1
ATOM 800 O O . PHE A 1 100 ? 12.367 1.77 -2.818 1 98.88 100 PHE A O 1
ATOM 807 N N . ASN A 1 101 ? 11.359 -0.241 -2.713 1 98.88 101 ASN A N 1
ATOM 808 C CA . ASN A 1 101 ? 10.023 0.352 -2.646 1 98.88 101 ASN A CA 1
ATOM 809 C C . ASN A 1 101 ? 9.875 1.253 -1.425 1 98.88 101 ASN A C 1
ATOM 811 O O . ASN A 1 101 ? 9.461 2.406 -1.546 1 98.88 101 ASN A O 1
ATOM 815 N N . ALA A 1 102 ? 10.266 0.741 -0.281 1 98.75 102 ALA A N 1
ATOM 816 C CA . ALA A 1 102 ? 10.156 1.479 0.974 1 98.75 102 ALA A CA 1
ATOM 817 C C . ALA A 1 102 ? 11 2.752 0.936 1 98.75 102 ALA A C 1
ATOM 819 O O . ALA A 1 102 ? 10.609 3.779 1.498 1 98.75 102 ALA A O 1
ATOM 820 N N . SER A 1 103 ? 12.125 2.672 0.301 1 98.88 103 SER A N 1
ATOM 821 C CA . SER A 1 103 ? 13.023 3.822 0.254 1 98.88 103 SER A CA 1
ATOM 822 C C . SER A 1 103 ? 12.352 5.023 -0.405 1 98.88 103 SER A C 1
ATOM 824 O O . SER A 1 103 ? 12.555 6.164 0.014 1 98.88 103 SER A O 1
ATOM 826 N N . ALA A 1 104 ? 11.617 4.773 -1.454 1 98.5 104 ALA A N 1
ATOM 827 C CA . ALA A 1 104 ? 10.922 5.855 -2.152 1 98.5 104 ALA A CA 1
ATOM 828 C C . ALA A 1 104 ? 9.891 6.523 -1.245 1 98.5 104 ALA A C 1
ATOM 830 O O . ALA A 1 104 ? 9.844 7.75 -1.154 1 98.5 104 ALA A O 1
ATOM 831 N N . TYR A 1 105 ? 9.148 5.758 -0.517 1 97.75 105 TYR A N 1
ATOM 832 C CA . TYR A 1 105 ? 8.125 6.293 0.377 1 97.75 105 TYR A CA 1
ATOM 833 C C . TYR A 1 105 ? 8.766 6.965 1.588 1 97.75 105 TYR A C 1
ATOM 835 O O . TYR A 1 105 ? 8.352 8.062 1.984 1 97.75 105 TYR A O 1
ATOM 843 N N . MET A 1 106 ? 9.734 6.316 2.119 1 98.38 106 MET A N 1
ATOM 844 C CA . MET A 1 106 ? 10.383 6.852 3.312 1 98.38 106 MET A CA 1
ATOM 845 C C . MET A 1 106 ? 11.133 8.141 2.992 1 98.38 106 MET A C 1
ATOM 847 O O . MET A 1 106 ? 11.219 9.039 3.832 1 98.38 106 MET A O 1
ATOM 851 N N . SER A 1 107 ? 11.688 8.25 1.815 1 97.94 107 SER A N 1
ATOM 852 C CA . SER A 1 107 ? 12.375 9.477 1.44 1 97.94 107 SER A CA 1
ATOM 853 C C . SER A 1 107 ? 11.414 10.656 1.385 1 97.94 107 SER A C 1
ATOM 855 O O . SER A 1 107 ? 11.773 11.781 1.752 1 97.94 107 SER A O 1
ATOM 857 N N . GLU A 1 108 ? 10.234 10.422 0.934 1 95.5 108 GLU A N 1
ATOM 858 C CA . GLU A 1 108 ? 9.219 11.461 0.917 1 95.5 108 GLU A CA 1
ATOM 859 C C . GLU A 1 108 ? 8.805 11.859 2.334 1 95.5 108 GLU A C 1
ATOM 861 O O . GLU A 1 108 ? 8.516 13.023 2.602 1 95.5 108 GLU A O 1
ATOM 866 N N . THR A 1 109 ? 8.727 10.859 3.189 1 96.44 109 THR A N 1
ATOM 867 C CA . THR A 1 109 ? 8.453 11.125 4.598 1 96.44 109 THR A CA 1
ATOM 868 C C . THR A 1 109 ? 9.523 12.023 5.199 1 96.44 109 THR A C 1
ATOM 870 O O . THR A 1 109 ? 9.211 12.992 5.891 1 96.44 109 THR A O 1
ATOM 873 N N . LEU A 1 110 ? 10.711 11.719 4.887 1 96.44 110 LEU A N 1
ATOM 874 C CA . LEU A 1 110 ? 11.828 12.516 5.391 1 96.44 110 LEU A CA 1
ATOM 875 C C . LEU A 1 110 ? 11.797 13.922 4.816 1 96.44 110 LEU A C 1
ATOM 877 O O . LEU A 1 110 ? 12 14.898 5.547 1 96.44 110 LEU A O 1
ATOM 881 N N . ARG A 1 111 ? 11.578 13.984 3.57 1 94.31 111 ARG A N 1
ATOM 882 C CA . ARG A 1 111 ? 11.469 15.289 2.924 1 94.31 111 ARG A CA 1
ATOM 883 C C . ARG A 1 111 ? 10.375 16.125 3.574 1 94.31 111 ARG A C 1
ATOM 885 O O . ARG A 1 111 ? 10.586 17.297 3.875 1 94.31 111 ARG A O 1
ATOM 892 N N . GLY A 1 112 ? 9.227 15.469 3.773 1 93.38 112 GLY A N 1
ATOM 893 C CA . GLY A 1 112 ? 8.133 16.172 4.426 1 93.38 112 GLY A CA 1
ATOM 894 C C . GLY A 1 112 ? 8.461 16.609 5.84 1 93.38 112 GLY A C 1
ATOM 895 O O . GLY A 1 112 ? 8.117 17.719 6.242 1 93.38 112 GLY A O 1
ATOM 896 N N . ALA A 1 113 ? 9.117 15.797 6.535 1 93.88 113 ALA A N 1
ATOM 897 C CA . ALA A 1 113 ? 9.5 16.109 7.91 1 93.88 113 ALA A CA 1
ATOM 898 C C . ALA A 1 113 ? 10.492 17.266 7.957 1 93.88 113 ALA A C 1
ATOM 900 O O . ALA A 1 113 ? 10.352 18.172 8.789 1 93.88 113 ALA A O 1
ATOM 901 N N . ILE A 1 114 ? 11.414 17.312 7.105 1 92.69 114 ILE A N 1
ATOM 902 C CA . ILE A 1 114 ? 12.414 18.359 7.043 1 92.69 114 ILE A CA 1
ATOM 903 C C . ILE A 1 114 ? 11.75 19.688 6.664 1 92.69 114 ILE A C 1
ATOM 905 O O . ILE A 1 114 ? 12.023 20.719 7.266 1 92.69 114 ILE A O 1
ATOM 909 N N . SER A 1 115 ? 10.836 19.594 5.746 1 91.56 115 SER A N 1
ATOM 910 C CA . SER A 1 115 ? 10.148 20.781 5.262 1 91.56 115 SER A CA 1
ATOM 911 C C . SER A 1 115 ? 9.203 21.344 6.316 1 91.56 115 SER A C 1
ATOM 913 O O . SER A 1 115 ? 8.805 22.516 6.25 1 91.56 115 SER A O 1
ATOM 915 N N . SER A 1 116 ? 8.836 20.516 7.203 1 91.44 116 SER A N 1
ATOM 916 C CA . SER A 1 116 ? 7.879 20.938 8.211 1 91.44 116 SER A CA 1
ATOM 917 C C . SER A 1 116 ? 8.539 21.812 9.273 1 91.44 116 SER A C 1
ATOM 919 O O . SER A 1 116 ? 7.852 22.484 10.055 1 91.44 116 SER A O 1
ATOM 921 N N . VAL A 1 117 ? 9.844 21.859 9.328 1 92.5 117 VAL A N 1
ATOM 922 C CA . VAL A 1 117 ? 10.562 22.656 10.312 1 92.5 117 VAL A CA 1
ATOM 923 C C . VAL A 1 117 ? 10.43 24.141 9.961 1 92.5 117 VAL A C 1
ATOM 925 O O . VAL A 1 117 ? 10.594 24.531 8.805 1 92.5 117 VAL A O 1
ATOM 928 N N . ASP A 1 118 ? 10.172 24.953 10.953 1 92.81 118 ASP A N 1
ATOM 929 C CA . ASP A 1 118 ? 9.914 26.375 10.789 1 92.81 118 ASP A CA 1
ATOM 930 C C . ASP A 1 118 ? 11.109 27.078 10.148 1 92.81 118 ASP A C 1
ATOM 932 O O . ASP A 1 118 ? 12.234 26.969 10.633 1 92.81 118 ASP A O 1
ATOM 936 N N . LYS A 1 119 ? 10.828 27.797 9.188 1 91.75 119 LYS A N 1
ATOM 937 C CA . LYS A 1 119 ? 11.875 28.531 8.484 1 91.75 119 LYS A CA 1
ATOM 938 C C . LYS A 1 119 ? 12.5 29.594 9.398 1 91.75 119 LYS A C 1
ATOM 940 O O . LYS A 1 119 ? 13.672 29.922 9.242 1 91.75 119 LYS A O 1
ATOM 945 N N . GLY A 1 120 ? 11.625 30.078 10.219 1 91.81 120 GLY A N 1
ATOM 946 C CA . GLY A 1 120 ? 12.117 31.047 11.18 1 91.81 120 GLY A CA 1
ATOM 947 C C . GLY A 1 120 ? 13.242 30.5 12.047 1 91.81 120 GLY A C 1
ATOM 948 O O . GLY A 1 120 ? 14.195 31.219 12.359 1 91.81 120 GLY A O 1
ATOM 949 N N . GLN A 1 121 ? 13.148 29.219 12.359 1 93.56 121 GLN A N 1
ATOM 950 C CA . GLN A 1 121 ? 14.188 28.578 13.148 1 93.56 121 GLN A CA 1
ATOM 951 C C . GLN A 1 121 ? 15.492 28.484 12.359 1 93.56 121 GLN A C 1
ATOM 953 O O . GLN A 1 121 ? 16.578 28.688 12.914 1 93.56 121 GLN A O 1
ATOM 958 N N . ILE A 1 122 ? 15.367 28.188 11.148 1 91.69 122 ILE A N 1
ATOM 959 C CA . ILE A 1 122 ? 16.531 28.094 10.273 1 91.69 122 ILE A CA 1
ATOM 960 C C . ILE A 1 122 ? 17.172 29.469 10.109 1 91.69 122 ILE A C 1
ATOM 962 O O . ILE A 1 122 ? 18.391 29.625 10.273 1 91.69 122 ILE A O 1
ATOM 966 N N . GLU A 1 123 ? 16.328 30.484 9.875 1 94.56 123 GLU A N 1
ATOM 967 C CA . GLU A 1 123 ? 16.812 31.859 9.711 1 94.56 123 GLU A CA 1
ATOM 968 C C . GLU A 1 123 ? 17.469 32.375 10.984 1 94.56 123 GLU A C 1
ATOM 970 O O . GLU A 1 123 ? 18.516 33.031 10.93 1 94.56 123 GLU A O 1
ATOM 975 N N . ALA A 1 124 ? 16.828 32.094 12.023 1 95.62 124 ALA A N 1
ATOM 976 C CA . ALA A 1 124 ? 17.359 32.531 13.312 1 95.62 124 ALA A CA 1
ATOM 977 C C . ALA A 1 124 ? 18.734 31.891 13.57 1 95.62 124 ALA A C 1
ATOM 979 O O . ALA A 1 124 ? 19.641 32.562 14.062 1 95.62 124 ALA A O 1
ATOM 980 N N . SER A 1 125 ? 18.828 30.594 13.289 1 94.19 125 SER A N 1
ATOM 981 C CA . SER A 1 125 ? 20.094 29.906 13.523 1 94.19 125 SER A CA 1
ATOM 982 C C . SER A 1 125 ? 21.219 30.484 12.656 1 94.19 125 SER A C 1
ATOM 984 O O . SER A 1 125 ? 22.344 30.641 13.109 1 94.19 125 SER A O 1
ATOM 986 N N . LEU A 1 126 ? 20.906 30.891 11.461 1 93.38 126 LEU A N 1
ATOM 987 C CA . LEU A 1 126 ? 21.875 31.484 10.547 1 93.38 126 LEU A CA 1
ATOM 988 C C . LEU A 1 126 ? 22.234 32.906 10.984 1 93.38 126 LEU A C 1
ATOM 990 O O . LEU A 1 126 ? 23.391 33.312 10.844 1 93.38 126 LEU A O 1
ATOM 994 N N . SER A 1 127 ? 21.328 33.625 11.508 1 96.25 127 SER A N 1
ATOM 995 C CA . SER A 1 127 ? 21.516 35 11.922 1 96.25 127 SER A CA 1
ATOM 996 C C . SER A 1 127 ? 22.469 35.094 13.117 1 96.25 127 SER A C 1
ATOM 998 O O . SER A 1 127 ? 23.109 36.125 13.32 1 96.25 127 SER A O 1
ATOM 1000 N N . ILE A 1 128 ? 22.531 34.062 13.859 1 96.06 128 ILE A N 1
ATOM 1001 C CA . ILE A 1 128 ? 23.375 34.125 15.039 1 96.06 128 ILE A CA 1
ATOM 1002 C C . ILE A 1 128 ? 24.734 33.5 14.727 1 96.06 128 ILE A C 1
ATOM 1004 O O . ILE A 1 128 ? 25.531 33.219 15.633 1 96.06 128 ILE A O 1
ATOM 1008 N N . GLY A 1 129 ? 25.016 33.188 13.461 1 94.69 129 GLY A N 1
ATOM 1009 C CA . GLY A 1 129 ? 26.359 32.875 13.023 1 94.69 129 GLY A CA 1
ATOM 1010 C C . GLY A 1 129 ? 26.547 31.391 12.727 1 94.69 129 GLY A C 1
ATOM 1011 O O . GLY A 1 129 ? 27.641 30.953 12.383 1 94.69 129 GLY A O 1
ATOM 1012 N N . MET A 1 130 ? 25.5 30.547 12.797 1 94.12 130 MET A N 1
ATOM 1013 C CA . MET A 1 130 ? 25.641 29.141 12.445 1 94.12 130 MET A CA 1
ATOM 1014 C C . MET A 1 130 ? 25.828 28.969 10.945 1 94.12 130 MET A C 1
ATOM 1016 O O . MET A 1 130 ? 25.234 29.703 10.148 1 94.12 130 MET A O 1
ATOM 1020 N N . THR A 1 131 ? 26.672 27.969 10.625 1 94.88 131 THR A N 1
ATOM 1021 C CA . THR A 1 131 ? 26.75 27.578 9.219 1 94.88 131 THR A CA 1
ATOM 1022 C C . THR A 1 131 ? 25.516 26.75 8.82 1 94.88 131 THR A C 1
ATOM 1024 O O . THR A 1 131 ? 24.812 26.219 9.688 1 94.88 131 THR A O 1
ATOM 1027 N N . PRO A 1 132 ? 25.25 26.672 7.52 1 89.06 132 PRO A N 1
ATOM 1028 C CA . PRO A 1 132 ? 24.125 25.859 7.07 1 89.06 132 PRO A CA 1
ATOM 1029 C C . PRO A 1 132 ? 24.203 24.422 7.57 1 89.06 132 PRO A C 1
ATOM 1031 O O . PRO A 1 132 ? 23.188 23.844 7.965 1 89.06 132 PRO A O 1
ATOM 1034 N N . ILE A 1 133 ? 25.328 23.922 7.613 1 90.25 133 ILE A N 1
ATOM 1035 C CA . ILE A 1 133 ? 25.516 22.531 8.055 1 90.25 133 ILE A CA 1
ATOM 1036 C C . ILE A 1 133 ? 25.25 22.438 9.555 1 90.25 133 ILE A C 1
ATOM 1038 O O . ILE A 1 133 ? 24.641 21.469 10.016 1 90.25 133 ILE A O 1
ATOM 1042 N N . GLN A 1 134 ? 25.672 23.438 10.258 1 93.31 134 GLN A N 1
ATOM 1043 C CA . GLN A 1 134 ? 25.422 23.484 11.695 1 93.31 134 GLN A CA 1
ATOM 1044 C C . GLN A 1 134 ? 23.922 23.594 11.984 1 93.31 134 GLN A C 1
ATOM 1046 O O . GLN A 1 134 ? 23.406 22.906 12.867 1 93.31 134 GLN A O 1
ATOM 1051 N N . SER A 1 135 ? 23.281 24.453 11.203 1 93.06 135 SER A N 1
ATOM 1052 C CA . SER A 1 135 ? 21.844 24.656 11.352 1 93.06 135 SER A CA 1
ATOM 1053 C C . SER A 1 135 ? 21.078 23.375 11.062 1 93.06 135 SER A C 1
ATOM 1055 O O . SER A 1 135 ? 20.156 23.016 11.805 1 93.06 135 SER A O 1
ATOM 1057 N N . MET A 1 136 ? 21.484 22.672 10.039 1 89.38 136 MET A N 1
ATOM 1058 C CA . MET A 1 136 ? 20.828 21.422 9.648 1 89.38 136 MET A CA 1
ATOM 1059 C C . MET A 1 136 ? 21.031 20.344 10.711 1 89.38 136 MET A C 1
ATOM 1061 O O . MET A 1 136 ? 20.078 19.703 11.141 1 89.38 136 MET A O 1
ATOM 1065 N N . LYS A 1 137 ? 22.203 20.156 11.156 1 91.94 137 LYS A N 1
ATOM 1066 C CA . LYS A 1 137 ? 22.562 19.078 12.07 1 91.94 137 LYS A CA 1
ATOM 1067 C C . LYS A 1 137 ? 22.031 19.328 13.469 1 91.94 137 LYS A C 1
ATOM 1069 O O . LYS A 1 137 ? 21.578 18.406 14.148 1 91.94 137 LYS A O 1
ATOM 1074 N N . ARG A 1 138 ? 21.969 20.609 13.891 1 93.56 138 ARG A N 1
ATOM 1075 C CA . ARG A 1 138 ? 21.672 20.906 15.289 1 93.56 138 ARG A CA 1
ATOM 1076 C C . ARG A 1 138 ? 20.219 21.312 15.469 1 93.56 138 ARG A C 1
ATOM 1078 O O . ARG A 1 138 ? 19.656 21.156 16.562 1 93.56 138 ARG A O 1
ATOM 1085 N N . ILE A 1 139 ? 19.609 21.781 14.438 1 93.5 139 ILE A N 1
ATOM 1086 C CA . ILE A 1 139 ? 18.266 22.328 14.625 1 93.5 139 ILE A CA 1
ATOM 1087 C C . ILE A 1 139 ? 17.266 21.547 13.773 1 93.5 139 ILE A C 1
ATOM 1089 O O . ILE A 1 139 ? 16.359 20.906 14.305 1 93.5 139 ILE A O 1
ATOM 1093 N N . VAL A 1 140 ? 17.516 21.453 12.5 1 92.06 140 VAL A N 1
ATOM 1094 C CA . VAL A 1 140 ? 16.531 20.953 11.555 1 92.06 140 VAL A CA 1
ATOM 1095 C C . VAL A 1 140 ? 16.422 19.438 11.695 1 92.06 140 VAL A C 1
ATOM 1097 O O . VAL A 1 140 ? 15.32 18.906 11.922 1 92.06 140 VAL A O 1
ATOM 1100 N N . PHE A 1 141 ? 17.484 18.719 11.719 1 91.81 141 PHE A N 1
ATOM 1101 C CA . PHE A 1 141 ? 17.469 17.266 11.656 1 91.81 141 PHE A CA 1
ATOM 1102 C C . PHE A 1 141 ? 16.859 16.672 12.93 1 91.81 141 PHE A C 1
ATOM 1104 O O . PHE A 1 141 ? 16.031 15.773 12.859 1 91.81 141 PHE A O 1
ATOM 1111 N N . PRO A 1 142 ? 17.297 17.219 14.07 1 92.25 142 PRO A N 1
ATOM 1112 C CA . PRO A 1 142 ? 16.672 16.688 15.289 1 92.25 142 PRO A CA 1
ATOM 1113 C C . PRO A 1 142 ? 15.164 16.906 15.32 1 92.25 142 PRO A C 1
ATOM 1115 O O . PRO A 1 142 ? 14.422 16.016 15.734 1 92.25 142 PRO A O 1
ATOM 1118 N N . GLN A 1 143 ? 14.664 18.016 14.875 1 93.19 143 GLN A N 1
ATOM 1119 C CA . GLN A 1 143 ? 13.234 18.297 14.852 1 93.19 143 GLN A CA 1
ATOM 1120 C C . GLN A 1 143 ? 12.531 17.453 13.789 1 93.19 143 GLN A C 1
ATOM 1122 O O . GLN A 1 143 ? 11.461 16.906 14.047 1 93.19 143 GLN A O 1
ATOM 1127 N N . ALA A 1 144 ? 13.188 17.312 12.695 1 93.19 144 ALA A N 1
ATOM 1128 C CA . ALA A 1 144 ? 12.625 16.531 11.594 1 93.19 144 ALA A CA 1
ATOM 1129 C C . ALA A 1 144 ? 12.516 15.055 11.969 1 93.19 144 ALA A C 1
ATOM 1131 O O . ALA A 1 144 ? 11.57 14.383 11.57 1 93.19 144 ALA A O 1
ATOM 1132 N N . ALA A 1 145 ? 13.453 14.578 12.672 1 91.81 145 ALA A N 1
ATOM 1133 C CA . ALA A 1 145 ? 13.453 13.18 13.086 1 91.81 145 ALA A CA 1
ATOM 1134 C C . ALA A 1 145 ? 12.234 12.867 13.953 1 91.81 145 ALA A C 1
ATOM 1136 O O . ALA A 1 145 ? 11.617 11.805 13.805 1 91.81 145 ALA A O 1
ATOM 1137 N N . ARG A 1 146 ? 11.898 13.789 14.766 1 90.56 146 ARG A N 1
ATOM 1138 C CA . ARG A 1 146 ? 10.742 13.609 15.641 1 90.56 146 ARG A CA 1
ATOM 1139 C C . ARG A 1 146 ? 9.445 13.617 14.836 1 90.56 146 ARG A C 1
ATOM 1141 O O . ARG A 1 146 ? 8.531 12.828 15.109 1 90.56 146 ARG A O 1
ATOM 1148 N N . VAL A 1 147 ? 9.477 14.453 13.891 1 90.94 147 VAL A N 1
ATOM 1149 C CA . VAL A 1 147 ? 8.281 14.586 13.055 1 90.94 147 VAL A CA 1
ATOM 1150 C C . VAL A 1 147 ? 8.156 13.375 12.141 1 90.94 147 VAL A C 1
ATOM 1152 O O . VAL A 1 147 ? 7.043 12.914 11.859 1 90.94 147 VAL A O 1
ATOM 1155 N N . ALA A 1 148 ? 9.242 12.75 11.742 1 93.81 148 ALA A N 1
ATOM 1156 C CA . ALA A 1 148 ? 9.258 11.68 10.742 1 93.81 148 ALA A CA 1
ATOM 1157 C C . ALA A 1 148 ? 8.969 10.328 11.391 1 93.81 148 ALA A C 1
ATOM 1159 O O . ALA A 1 148 ? 8.516 9.398 10.719 1 93.81 148 ALA A O 1
ATOM 1160 N N . LEU A 1 149 ? 9.219 10.219 12.633 1 92.19 149 LEU A N 1
ATOM 1161 C CA . LEU A 1 149 ? 9.25 8.922 13.297 1 92.19 149 LEU A CA 1
ATOM 1162 C C . LEU A 1 149 ? 7.91 8.211 13.18 1 92.19 149 LEU A C 1
ATOM 1164 O O . LEU A 1 149 ? 7.855 7.035 12.812 1 92.19 149 LEU A O 1
ATOM 1168 N N . PRO A 1 150 ? 6.781 8.883 13.438 1 89.62 150 PRO A N 1
ATOM 1169 C CA . PRO A 1 150 ? 5.496 8.195 13.305 1 89.62 150 PRO A CA 1
ATOM 1170 C C . PRO A 1 150 ? 5.246 7.688 11.883 1 89.62 150 PRO A C 1
ATOM 1172 O O . PRO A 1 150 ? 4.828 6.543 11.703 1 89.62 150 PRO A O 1
ATOM 1175 N N . ALA A 1 151 ? 5.543 8.508 10.93 1 92.38 151 ALA A N 1
ATOM 1176 C CA . ALA A 1 151 ? 5.324 8.133 9.539 1 92.38 151 ALA A CA 1
ATOM 1177 C C . ALA A 1 151 ? 6.289 7.031 9.109 1 92.38 151 ALA A C 1
ATOM 1179 O O . ALA A 1 151 ? 5.93 6.164 8.305 1 92.38 151 ALA A O 1
ATOM 1180 N N . LEU A 1 152 ? 7.516 7.055 9.594 1 94.75 152 LEU A N 1
ATOM 1181 C CA . LEU A 1 152 ? 8.477 6 9.297 1 94.75 152 LEU A CA 1
ATOM 1182 C C . LEU A 1 152 ? 8.047 4.68 9.93 1 94.75 152 LEU A C 1
ATOM 1184 O O . LEU A 1 152 ? 8.273 3.611 9.352 1 94.75 152 LEU A O 1
ATOM 1188 N N . SER A 1 153 ? 7.453 4.766 11.102 1 92.88 153 SER A N 1
ATOM 1189 C CA . SER A 1 153 ? 6.91 3.568 11.742 1 92.88 153 SER A CA 1
ATOM 1190 C C . SER A 1 153 ? 5.797 2.953 10.898 1 92.88 153 SER A C 1
ATOM 1192 O O . SER A 1 153 ? 5.695 1.729 10.789 1 92.88 153 SER A O 1
ATOM 1194 N N . ASN A 1 154 ? 4.988 3.785 10.312 1 92.94 154 ASN A N 1
ATOM 1195 C CA . ASN A 1 154 ? 3.945 3.299 9.414 1 92.94 154 ASN A CA 1
ATOM 1196 C C . ASN A 1 154 ? 4.539 2.602 8.188 1 92.94 154 ASN A C 1
ATOM 1198 O O . ASN A 1 154 ? 3.957 1.648 7.668 1 92.94 154 ASN A O 1
ATOM 1202 N N . SER A 1 155 ? 5.672 3.086 7.766 1 95.62 155 SER A N 1
ATOM 1203 C CA . SER A 1 155 ? 6.355 2.449 6.645 1 95.62 155 SER A CA 1
ATOM 1204 C C . SER A 1 155 ? 6.781 1.026 6.992 1 95.62 155 SER A C 1
ATOM 1206 O O . SER A 1 155 ? 6.773 0.142 6.133 1 95.62 155 SER A O 1
ATOM 1208 N N . PHE A 1 156 ? 7.172 0.863 8.25 1 95.88 156 PHE A N 1
ATOM 1209 C CA . PHE A 1 156 ? 7.543 -0.486 8.664 1 95.88 156 PHE A CA 1
ATOM 1210 C C . PHE A 1 156 ? 6.336 -1.418 8.617 1 95.88 156 PHE A C 1
ATOM 1212 O O . PHE A 1 156 ? 6.449 -2.564 8.18 1 95.88 156 PHE A O 1
ATOM 1219 N N . VAL A 1 157 ? 5.234 -0.96 9.125 1 96.44 157 VAL A N 1
ATOM 1220 C CA . VAL A 1 157 ? 3.994 -1.727 9.055 1 96.44 157 VAL A CA 1
ATOM 1221 C C . VAL A 1 157 ? 3.684 -2.08 7.602 1 96.44 157 VAL A C 1
ATOM 1223 O O . VAL A 1 157 ? 3.307 -3.215 7.297 1 96.44 157 VAL A O 1
ATOM 1226 N N . ASP A 1 158 ? 3.877 -1.166 6.684 1 97.5 158 ASP A N 1
ATOM 1227 C CA . ASP A 1 158 ? 3.633 -1.396 5.262 1 97.5 158 ASP A CA 1
ATOM 1228 C C . ASP A 1 158 ? 4.582 -2.453 4.707 1 97.5 158 ASP A C 1
ATOM 1230 O O . ASP A 1 158 ? 4.203 -3.246 3.844 1 97.5 158 ASP A O 1
ATOM 1234 N N . ILE A 1 159 ? 5.828 -2.467 5.211 1 98.62 159 ILE A N 1
ATOM 1235 C CA . ILE A 1 159 ? 6.805 -3.455 4.773 1 98.62 159 ILE A CA 1
ATOM 1236 C C . ILE A 1 159 ? 6.379 -4.848 5.234 1 98.62 159 ILE A C 1
ATOM 1238 O O . ILE A 1 159 ? 6.465 -5.812 4.473 1 98.62 159 ILE A O 1
ATOM 1242 N N . ILE A 1 160 ? 5.891 -4.93 6.473 1 98.25 160 ILE A N 1
ATOM 1243 C CA . ILE A 1 160 ? 5.422 -6.211 6.988 1 98.25 160 ILE A CA 1
ATOM 1244 C C . ILE A 1 160 ? 4.277 -6.73 6.117 1 98.25 160 ILE A C 1
ATOM 1246 O O . ILE A 1 160 ? 4.281 -7.891 5.699 1 98.25 160 ILE A O 1
ATOM 1250 N N . LYS A 1 161 ? 3.357 -5.887 5.82 1 98.44 161 LYS A N 1
ATOM 1251 C CA . LYS A 1 161 ? 2.248 -6.285 4.957 1 98.44 161 LYS A CA 1
ATOM 1252 C C . LYS A 1 161 ? 2.74 -6.648 3.561 1 98.44 161 LYS A C 1
ATOM 1254 O O . LYS A 1 161 ? 2.26 -7.609 2.959 1 98.44 161 LYS A O 1
ATOM 1259 N N . GLY A 1 162 ? 3.738 -5.891 3.08 1 98.69 162 GLY A N 1
ATOM 1260 C CA . GLY A 1 162 ? 4.309 -6.145 1.768 1 98.69 162 GLY A CA 1
ATOM 1261 C C . GLY A 1 162 ? 5.074 -7.453 1.693 1 98.69 162 GLY A C 1
ATOM 1262 O O . GLY A 1 162 ? 5.156 -8.07 0.63 1 98.69 162 GLY A O 1
ATOM 1263 N N . SER A 1 163 ? 5.605 -7.887 2.82 1 98.62 163 SER A N 1
ATOM 1264 C CA . SER A 1 163 ? 6.383 -9.117 2.846 1 98.62 163 SER A CA 1
ATOM 1265 C C . SER A 1 163 ? 5.512 -10.328 2.506 1 98.62 163 SER A C 1
ATOM 1267 O O . SER A 1 163 ? 6.027 -11.367 2.098 1 98.62 163 SER A O 1
ATOM 1269 N N . ALA A 1 164 ? 4.199 -10.164 2.682 1 98.69 164 ALA A N 1
ATOM 1270 C CA . ALA A 1 164 ? 3.273 -11.234 2.326 1 98.69 164 ALA A CA 1
ATOM 1271 C C . ALA A 1 164 ? 3.369 -11.57 0.84 1 98.69 164 ALA A C 1
ATOM 1273 O O . ALA A 1 164 ? 3.033 -12.688 0.426 1 98.69 164 ALA A O 1
ATOM 1274 N N . LEU A 1 165 ? 3.893 -10.664 -0.002 1 98.75 165 LEU A N 1
ATOM 1275 C CA . LEU A 1 165 ? 3.986 -10.875 -1.442 1 98.75 165 LEU A CA 1
ATOM 1276 C C . LEU A 1 165 ? 5.188 -11.758 -1.785 1 98.75 165 LEU A C 1
ATOM 1278 O O . LEU A 1 165 ? 5.293 -12.258 -2.906 1 98.75 165 LEU A O 1
ATOM 1282 N N . ALA A 1 166 ? 6.059 -11.969 -0.805 1 98.56 166 ALA A N 1
ATOM 1283 C CA . ALA A 1 166 ? 7.266 -12.75 -1.053 1 98.56 166 ALA A CA 1
ATOM 1284 C C . ALA A 1 166 ? 6.922 -14.188 -1.423 1 98.56 166 ALA A C 1
ATOM 1286 O O . ALA A 1 166 ? 7.691 -14.859 -2.115 1 98.56 166 ALA A O 1
ATOM 1287 N N . PHE A 1 167 ? 5.727 -14.664 -1.009 1 97.94 167 PHE A N 1
ATOM 1288 C CA . PHE A 1 167 ? 5.344 -16.031 -1.315 1 97.94 167 PHE A CA 1
ATOM 1289 C C . PHE A 1 167 ? 5.207 -16.234 -2.82 1 97.94 167 PHE A C 1
ATOM 1291 O O . PHE A 1 167 ? 5.418 -17.344 -3.324 1 97.94 167 PHE A O 1
ATOM 1298 N N . THR A 1 168 ? 4.898 -15.141 -3.553 1 97.06 168 THR A N 1
ATOM 1299 C CA . THR A 1 168 ? 4.723 -15.25 -4.996 1 97.06 168 THR A CA 1
ATOM 1300 C C . THR A 1 168 ? 6.059 -15.508 -5.688 1 97.06 168 THR A C 1
ATOM 1302 O O . THR A 1 168 ? 6.098 -15.914 -6.848 1 97.06 168 THR A O 1
ATOM 1305 N N . LEU A 1 169 ? 7.164 -15.242 -4.984 1 97 169 LEU A N 1
ATOM 1306 C CA . LEU A 1 169 ? 8.508 -15.516 -5.496 1 97 169 LEU A CA 1
ATOM 1307 C C . LEU A 1 169 ? 9 -16.875 -5.035 1 97 169 LEU A C 1
ATOM 1309 O O . LEU A 1 169 ? 10.086 -17.312 -5.426 1 97 169 LEU A O 1
ATOM 1313 N N . GLY A 1 170 ? 8.211 -17.547 -4.16 1 96.69 170 GLY A N 1
ATOM 1314 C CA . GLY A 1 170 ? 8.594 -18.859 -3.674 1 96.69 170 GLY A CA 1
ATOM 1315 C C . GLY A 1 170 ? 9.203 -18.828 -2.285 1 96.69 170 GLY A C 1
ATOM 1316 O O . GLY A 1 170 ? 9.727 -19.844 -1.807 1 96.69 170 GLY A O 1
ATOM 1317 N N . VAL A 1 171 ? 9.164 -17.688 -1.65 1 98.31 171 VAL A N 1
ATOM 1318 C CA . VAL A 1 171 ? 9.664 -17.594 -0.284 1 98.31 171 VAL A CA 1
ATOM 1319 C C . VAL A 1 171 ? 8.664 -18.219 0.679 1 98.31 171 VAL A C 1
ATOM 1321 O O . VAL A 1 171 ? 7.461 -17.938 0.605 1 98.31 171 VAL A O 1
ATOM 1324 N N . VAL A 1 172 ? 9.148 -19.078 1.581 1 97.94 172 VAL A N 1
ATOM 1325 C CA . VAL A 1 172 ? 8.25 -19.734 2.521 1 97.94 172 VAL A CA 1
ATOM 1326 C C . VAL A 1 172 ? 8.156 -18.922 3.811 1 97.94 172 VAL A C 1
ATOM 1328 O O . VAL A 1 172 ? 8.875 -19.188 4.773 1 97.94 172 VAL A O 1
ATOM 1331 N N . GLU A 1 173 ? 7.34 -17.969 3.76 1 98.12 173 GLU A N 1
ATOM 1332 C CA . GLU A 1 173 ? 6.945 -17.172 4.922 1 98.12 173 GLU A CA 1
ATOM 1333 C C . GLU A 1 173 ? 5.488 -17.438 5.297 1 98.12 173 GLU A C 1
ATOM 1335 O O . GLU A 1 173 ? 4.887 -18.406 4.828 1 98.12 173 GLU A O 1
ATOM 1340 N N . ILE A 1 174 ? 4.887 -16.734 6.188 1 97.88 174 ILE A N 1
ATOM 1341 C CA . ILE A 1 174 ? 3.627 -17.125 6.812 1 97.88 174 ILE A CA 1
ATOM 1342 C C . ILE A 1 174 ? 2.529 -17.203 5.754 1 97.88 174 ILE A C 1
ATOM 1344 O O . ILE A 1 174 ? 1.684 -18.094 5.789 1 97.88 174 ILE A O 1
ATOM 1348 N N . MET A 1 175 ? 2.465 -16.312 4.828 1 97.75 175 MET A N 1
ATOM 1349 C CA . MET A 1 175 ? 1.475 -16.344 3.756 1 97.75 175 MET A CA 1
ATOM 1350 C C . MET A 1 175 ? 1.659 -17.594 2.891 1 97.75 175 MET A C 1
ATOM 1352 O O . MET A 1 175 ? 0.681 -18.203 2.451 1 97.75 175 MET A O 1
ATOM 1356 N N . ALA A 1 176 ? 2.871 -17.953 2.619 1 98 176 ALA A N 1
ATOM 1357 C CA . ALA A 1 176 ? 3.176 -19.141 1.831 1 98 176 ALA A CA 1
ATOM 1358 C C . ALA A 1 176 ? 2.639 -20.406 2.506 1 98 176 ALA A C 1
ATOM 1360 O O . ALA A 1 176 ? 2.127 -21.297 1.838 1 98 176 ALA A O 1
ATOM 1361 N N . VAL A 1 177 ? 2.809 -20.453 3.797 1 98.06 177 VAL A N 1
ATOM 1362 C CA . VAL A 1 177 ? 2.305 -21.594 4.547 1 98.06 177 VAL A CA 1
ATOM 1363 C C . VAL A 1 177 ? 0.786 -21.672 4.41 1 98.06 177 VAL A C 1
ATOM 1365 O O . VAL A 1 177 ? 0.234 -22.75 4.168 1 98.06 177 VAL A O 1
ATOM 1368 N N . ALA A 1 178 ? 0.119 -20.516 4.559 1 97.75 178 ALA A N 1
ATOM 1369 C CA . ALA A 1 178 ? -1.334 -20.484 4.406 1 97.75 178 ALA A CA 1
ATOM 1370 C C . ALA A 1 178 ? -1.752 -20.984 3.023 1 97.75 178 ALA A C 1
ATOM 1372 O O . ALA A 1 178 ? -2.668 -21.797 2.9 1 97.75 178 ALA A O 1
ATOM 1373 N N . GLN A 1 179 ? -1.05 -20.5 2.035 1 96.69 179 GLN A N 1
ATOM 1374 C CA . GLN A 1 179 ? -1.379 -20.875 0.662 1 96.69 179 GLN A CA 1
ATOM 1375 C C . GLN A 1 179 ? -1.112 -22.359 0.413 1 96.69 179 GLN A C 1
ATOM 1377 O O . GLN A 1 179 ? -1.945 -23.047 -0.17 1 96.69 179 GLN A O 1
ATOM 1382 N N . SER A 1 180 ? 0.048 -22.891 0.799 1 97.06 180 SER A N 1
ATOM 1383 C CA . SER A 1 180 ? 0.436 -24.266 0.53 1 97.06 180 SER A CA 1
ATOM 1384 C C . SER A 1 180 ? -0.427 -25.25 1.318 1 97.06 180 SER A C 1
ATOM 1386 O O . SER A 1 180 ? -0.87 -26.266 0.78 1 97.06 180 SER A O 1
ATOM 1388 N N . GLU A 1 181 ? -0.663 -24.922 2.605 1 96.31 181 GLU A N 1
ATOM 1389 C CA . GLU A 1 181 ? -1.484 -25.812 3.434 1 96.31 181 GLU A CA 1
ATOM 1390 C C . GLU A 1 181 ? -2.943 -25.781 2.984 1 96.31 181 GLU A C 1
ATOM 1392 O O . GLU A 1 181 ? -3.611 -26.812 2.982 1 96.31 181 GLU A O 1
ATOM 1397 N N . GLY A 1 182 ? -3.475 -24.609 2.623 1 94.75 182 GLY A N 1
ATOM 1398 C CA . GLY A 1 182 ? -4.816 -24.531 2.062 1 94.75 182 GLY A CA 1
ATOM 1399 C C . GLY A 1 182 ? -4.977 -25.344 0.793 1 94.75 182 GLY A C 1
ATOM 1400 O O . GLY A 1 182 ? -5.945 -26.094 0.647 1 94.75 182 GLY A O 1
ATOM 1401 N N . ALA A 1 183 ? -3.973 -25.281 -0.028 1 93.19 183 ALA A N 1
ATOM 1402 C CA . ALA A 1 183 ? -4.023 -25.953 -1.322 1 93.19 183 ALA A CA 1
ATOM 1403 C C . ALA A 1 183 ? -3.902 -27.453 -1.159 1 93.19 183 ALA A C 1
ATOM 1405 O O . ALA A 1 183 ? -4.543 -28.219 -1.886 1 93.19 183 ALA A O 1
ATOM 1406 N N . SER A 1 184 ? -3.094 -27.875 -0.207 1 94.62 184 SER A N 1
ATOM 1407 C CA . SER A 1 184 ? -2.842 -29.312 -0.029 1 94.62 184 SER A CA 1
ATOM 1408 C C . SER A 1 184 ? -3.998 -29.984 0.698 1 94.62 184 SER A C 1
ATOM 1410 O O . SER A 1 184 ? -4.328 -31.141 0.408 1 94.62 184 SER A O 1
ATOM 1412 N N . SER A 1 185 ? -4.691 -29.266 1.581 1 92.94 185 SER A N 1
ATOM 1413 C CA . SER A 1 185 ? -5.719 -29.875 2.416 1 92.94 185 SER A CA 1
ATOM 1414 C C . SER A 1 185 ? -7.117 -29.453 1.967 1 92.94 185 SER A C 1
ATOM 1416 O O . SER A 1 185 ? -8.109 -30.031 2.414 1 92.94 185 SER A O 1
ATOM 1418 N N . TYR A 1 186 ? -7.125 -28.422 1.1 1 91.06 186 TYR A N 1
ATOM 1419 C CA . TYR A 1 186 ? -8.367 -27.812 0.621 1 91.06 186 TYR A CA 1
ATOM 1420 C C . TYR A 1 186 ? -9.102 -27.109 1.755 1 91.06 186 TYR A C 1
ATOM 1422 O O . TYR A 1 186 ? -10.312 -26.891 1.674 1 91.06 186 TYR A O 1
ATOM 1430 N N . ARG A 1 187 ? -8.375 -26.859 2.836 1 93.62 187 ARG A N 1
ATOM 1431 C CA . ARG A 1 187 ? -8.922 -26.094 3.955 1 93.62 187 ARG A CA 1
ATOM 1432 C C . ARG A 1 187 ? -8.484 -24.641 3.887 1 93.62 187 ARG A C 1
ATOM 1434 O O . ARG A 1 187 ? -7.75 -24.156 4.758 1 93.62 187 ARG A O 1
ATOM 1441 N N . PHE A 1 188 ? -9.102 -23.984 2.908 1 93.94 188 PHE A N 1
ATOM 1442 C CA . PHE A 1 188 ? -8.703 -22.625 2.598 1 93.94 188 PHE A CA 1
ATOM 1443 C C . PHE A 1 188 ? -9.211 -21.656 3.66 1 93.94 188 PHE A C 1
ATOM 1445 O O . PHE A 1 188 ? -8.5 -20.734 4.062 1 93.94 188 PHE A O 1
ATOM 1452 N N . LEU A 1 189 ? -10.414 -21.906 4.164 1 94.81 189 LEU A N 1
ATOM 1453 C CA . LEU A 1 189 ? -10.992 -21 5.145 1 94.81 189 LEU A CA 1
ATOM 1454 C C . LEU A 1 189 ? -10.141 -20.953 6.41 1 94.81 189 LEU A C 1
ATOM 1456 O O . LEU A 1 189 ? -9.797 -19.875 6.898 1 94.81 189 LEU A O 1
ATOM 1460 N N . GLU A 1 190 ? -9.781 -22.109 6.91 1 96.5 190 GLU A N 1
ATOM 1461 C CA . GLU A 1 190 ? -8.961 -22.188 8.117 1 96.5 190 GLU A CA 1
ATOM 1462 C C . GLU A 1 190 ? -7.582 -21.562 7.883 1 96.5 190 GLU A C 1
ATOM 1464 O O . GLU A 1 190 ? -7.07 -20.844 8.742 1 96.5 190 GLU A O 1
ATOM 1469 N N . SER A 1 191 ? -7 -21.875 6.719 1 97.19 191 SER A N 1
ATOM 1470 C CA . SER A 1 191 ? -5.641 -21.422 6.414 1 97.19 191 SER A CA 1
ATOM 1471 C C . SER A 1 191 ? -5.566 -19.906 6.312 1 97.19 191 SER A C 1
ATOM 1473 O O . SER A 1 191 ? -4.711 -19.281 6.941 1 97.19 191 SER A O 1
ATOM 1475 N N . PHE A 1 192 ? -6.535 -19.344 5.594 1 97.31 192 PHE A N 1
ATOM 1476 C CA . PHE A 1 192 ? -6.457 -17.906 5.379 1 97.31 192 PHE A CA 1
ATOM 1477 C C . PHE A 1 192 ? -7.027 -17.141 6.57 1 97.31 192 PHE A C 1
ATOM 1479 O O . PHE A 1 192 ? -6.645 -16 6.828 1 97.31 192 PHE A O 1
ATOM 1486 N N . THR A 1 193 ? -7.902 -17.719 7.367 1 97.38 193 THR A N 1
ATOM 1487 C CA . THR A 1 193 ? -8.297 -17.141 8.641 1 97.38 193 THR A CA 1
ATOM 1488 C C . THR A 1 193 ? -7.102 -17.047 9.586 1 97.38 193 THR A C 1
ATOM 1490 O O . THR A 1 193 ? -6.887 -16.016 10.234 1 97.38 193 THR A O 1
ATOM 1493 N N . ALA A 1 194 ? -6.328 -18.094 9.609 1 98 194 ALA A N 1
ATOM 1494 C CA . ALA A 1 194 ? -5.168 -18.141 10.5 1 98 194 ALA A CA 1
ATOM 1495 C C . ALA A 1 194 ? -4.16 -17.047 10.141 1 98 194 ALA A C 1
ATOM 1497 O O . ALA A 1 194 ? -3.703 -16.297 11.016 1 98 194 ALA A O 1
ATOM 1498 N N . VAL A 1 195 ? -3.828 -16.953 8.859 1 98.31 195 VAL A N 1
ATOM 1499 C CA . VAL A 1 195 ? -2.787 -16.016 8.453 1 98.31 195 VAL A CA 1
ATOM 1500 C C . VAL A 1 195 ? -3.264 -14.578 8.672 1 98.31 195 VAL A C 1
ATOM 1502 O O . VAL A 1 195 ? -2.486 -13.719 9.086 1 98.31 195 VAL A O 1
ATOM 1505 N N . ILE A 1 196 ? -4.496 -14.266 8.43 1 98.12 196 ILE A N 1
ATOM 1506 C CA . ILE A 1 196 ? -5.031 -12.914 8.602 1 98.12 196 ILE A CA 1
ATOM 1507 C C . ILE A 1 196 ? -5.027 -12.539 10.086 1 98.12 196 ILE A C 1
ATOM 1509 O O 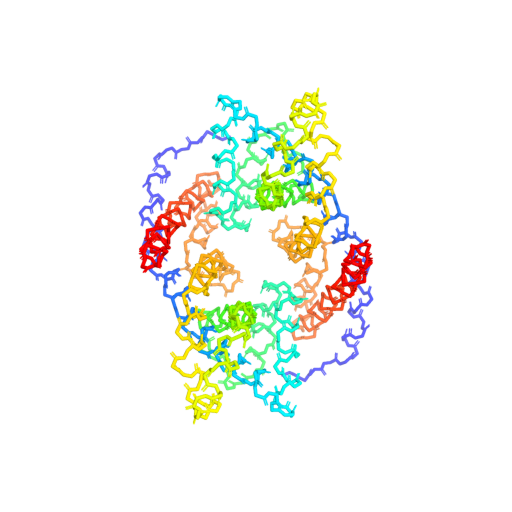. ILE A 1 196 ? -4.695 -11.406 10.445 1 98.12 196 ILE A O 1
ATOM 1513 N N . ILE A 1 197 ? -5.402 -13.469 10.93 1 98.19 197 ILE A N 1
ATOM 1514 C CA . ILE A 1 197 ? -5.418 -13.211 12.367 1 98.19 197 ILE A CA 1
ATOM 1515 C C . ILE A 1 197 ? -3.994 -12.953 12.859 1 98.19 197 ILE A C 1
ATOM 1517 O O . ILE A 1 197 ? -3.758 -12.023 13.633 1 98.19 197 ILE A O 1
ATOM 1521 N N . ILE A 1 198 ? -3.098 -13.734 12.406 1 98.5 198 ILE A N 1
ATOM 1522 C CA . ILE A 1 198 ? -1.708 -13.586 12.828 1 98.5 198 ILE A CA 1
ATOM 1523 C C . ILE A 1 198 ? -1.172 -12.227 12.383 1 98.5 198 ILE A C 1
ATOM 1525 O O . ILE A 1 198 ? -0.58 -11.5 13.18 1 98.5 198 ILE A O 1
ATOM 1529 N N . TYR A 1 199 ? -1.4 -11.875 11.125 1 98.44 199 TYR A N 1
ATOM 1530 C CA . TYR A 1 199 ? -0.966 -10.57 10.656 1 98.44 199 TYR A CA 1
ATOM 1531 C C . TYR A 1 199 ? -1.634 -9.453 11.453 1 98.44 199 TYR A C 1
ATOM 1533 O O . TYR A 1 199 ? -0.992 -8.461 11.797 1 98.44 199 TYR A O 1
ATOM 1541 N N . TRP A 1 200 ? -2.902 -9.633 11.695 1 98.44 200 TRP A N 1
ATOM 1542 C CA . TRP A 1 200 ? -3.656 -8.609 12.406 1 98.44 200 TRP A CA 1
ATOM 1543 C C . TRP A 1 200 ? -3.092 -8.391 13.812 1 98.44 200 TRP A C 1
ATOM 1545 O O . TRP A 1 200 ? -2.936 -7.254 14.258 1 98.44 200 TRP A O 1
ATOM 1555 N N . ILE A 1 201 ? -2.768 -9.43 14.461 1 98.06 201 ILE A N 1
ATOM 1556 C CA . ILE A 1 201 ? -2.191 -9.367 15.797 1 98.06 201 ILE A CA 1
ATOM 1557 C C . ILE A 1 201 ? -0.826 -8.68 15.742 1 98.06 201 ILE A C 1
ATOM 1559 O O . ILE A 1 201 ? -0.547 -7.77 16.516 1 98.06 201 ILE A O 1
ATOM 1563 N N . ILE A 1 202 ? -0.021 -9.039 14.82 1 97.44 202 ILE A N 1
ATOM 1564 C CA . ILE A 1 202 ? 1.336 -8.523 14.688 1 97.44 202 ILE A CA 1
ATOM 1565 C C . ILE A 1 202 ? 1.288 -7.027 14.383 1 97.44 202 ILE A C 1
ATOM 1567 O O . ILE A 1 202 ? 1.95 -6.227 15.047 1 97.44 202 ILE A O 1
ATOM 1571 N N . ILE A 1 203 ? 0.467 -6.688 13.445 1 96.56 203 ILE A N 1
ATOM 1572 C CA . ILE A 1 203 ? 0.417 -5.305 12.984 1 96.56 203 ILE A CA 1
ATOM 1573 C C . ILE A 1 203 ? -0.232 -4.43 14.055 1 96.56 203 ILE A C 1
ATOM 1575 O O . ILE A 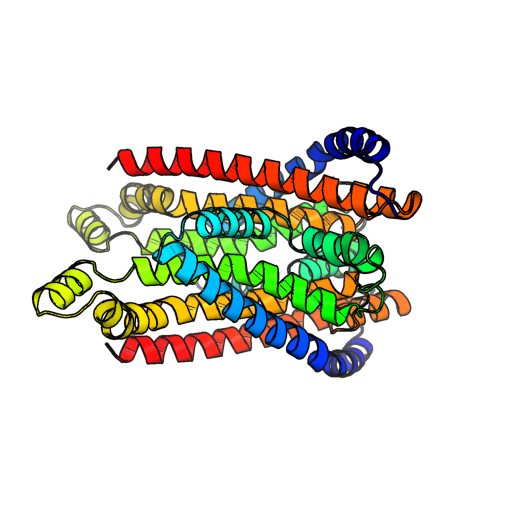1 203 ? 0.189 -3.291 14.273 1 96.56 203 ILE A O 1
ATOM 1579 N N . SER A 1 204 ? -1.229 -4.992 14.758 1 95.94 204 SER A N 1
ATOM 1580 C CA . SER A 1 204 ? -1.834 -4.273 15.867 1 95.94 204 SER A CA 1
ATOM 1581 C C . SER A 1 204 ? -0.83 -4.059 17 1 95.94 204 SER A C 1
ATOM 1583 O O . SER A 1 204 ? -0.813 -3 17.625 1 95.94 204 SER A O 1
ATOM 1585 N N . ALA A 1 205 ? -0.05 -5.035 17.234 1 95.44 205 ALA A N 1
ATOM 1586 C CA . ALA A 1 205 ? 0.986 -4.922 18.266 1 95.44 205 ALA A CA 1
ATOM 1587 C C . ALA A 1 205 ? 1.993 -3.832 17.906 1 95.44 205 ALA A C 1
ATOM 1589 O O . ALA A 1 205 ? 2.363 -3.018 18.766 1 95.44 205 ALA A O 1
ATOM 1590 N N . PHE A 1 206 ? 2.377 -3.787 16.672 1 93.12 206 PHE A N 1
ATOM 1591 C CA . PHE A 1 206 ? 3.305 -2.752 16.234 1 93.12 206 PHE A CA 1
ATOM 1592 C C . PHE A 1 206 ? 2.652 -1.377 16.297 1 93.12 206 PHE A C 1
ATOM 1594 O O . PHE A 1 206 ? 3.305 -0.388 16.625 1 93.12 206 PHE A O 1
ATOM 1601 N N . GLY A 1 207 ? 1.364 -1.335 15.922 1 88.56 207 GLY A N 1
ATOM 1602 C CA . GLY A 1 207 ? 0.628 -0.088 16.047 1 88.56 207 GLY A CA 1
ATOM 1603 C C . GLY A 1 207 ? 0.568 0.429 17.469 1 88.56 207 GLY A C 1
ATOM 1604 O O . GLY A 1 207 ? 0.715 1.63 17.703 1 88.56 207 GLY A O 1
ATOM 1605 N N . TYR A 1 208 ? 0.381 -0.453 18.344 1 89.56 208 TYR A N 1
ATOM 1606 C CA . TYR A 1 208 ? 0.342 -0.091 19.75 1 89.56 208 TYR A CA 1
ATOM 1607 C C . TYR A 1 208 ? 1.691 0.444 20.219 1 89.56 208 TYR A C 1
ATOM 1609 O O . TYR A 1 208 ? 1.759 1.467 20.906 1 89.56 208 TYR A O 1
ATOM 1617 N N . LEU A 1 209 ? 2.711 -0.168 19.828 1 89.06 209 LEU A N 1
ATOM 1618 C CA . LEU A 1 209 ? 4.062 0.254 20.172 1 89.06 209 LEU A CA 1
ATOM 1619 C C . LEU A 1 209 ? 4.383 1.617 19.578 1 89.06 209 LEU A C 1
ATOM 1621 O O . LEU A 1 209 ? 5.031 2.447 20.219 1 89.06 209 LEU A O 1
ATOM 1625 N N . GLN A 1 210 ? 3.949 1.73 18.375 1 86.56 210 GLN A N 1
ATOM 1626 C CA . GLN A 1 210 ? 4.141 3.01 17.703 1 86.56 210 GLN A CA 1
ATOM 1627 C C . GLN A 1 210 ? 3.447 4.141 18.453 1 86.56 210 GLN A C 1
ATOM 1629 O O . GLN A 1 210 ? 4 5.234 18.594 1 86.56 210 GLN A O 1
ATOM 1634 N N . ASN A 1 211 ? 2.273 3.936 18.953 1 85.81 211 ASN A N 1
ATOM 1635 C CA . ASN A 1 211 ? 1.521 4.934 19.703 1 85.81 211 ASN A CA 1
ATOM 1636 C C . ASN A 1 211 ? 2.238 5.32 21 1 85.81 211 ASN A C 1
ATOM 1638 O O . ASN A 1 211 ? 2.246 6.492 21.391 1 85.81 211 AS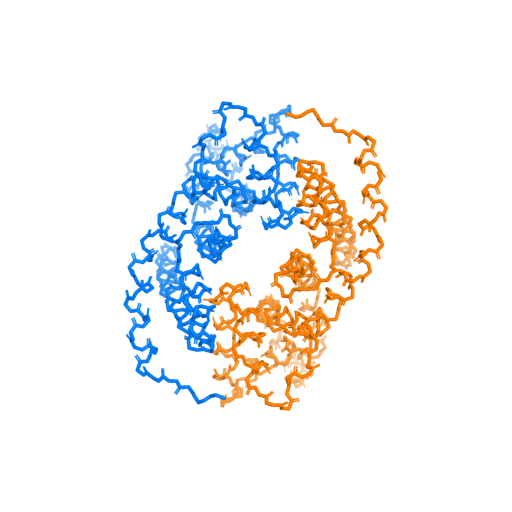N A O 1
ATOM 1642 N N . ILE A 1 212 ? 2.803 4.387 21.609 1 85.56 212 ILE A N 1
ATOM 1643 C CA . ILE A 1 212 ? 3.553 4.645 22.828 1 85.56 212 ILE A CA 1
ATOM 1644 C C . ILE A 1 212 ? 4.762 5.523 22.531 1 85.56 212 ILE A C 1
ATOM 1646 O O . ILE A 1 212 ? 5.035 6.488 23.25 1 85.56 212 ILE A O 1
ATOM 1650 N N . LEU A 1 213 ? 5.391 5.219 21.422 1 81.69 213 LEU A N 1
ATOM 1651 C CA . LEU A 1 213 ? 6.562 5.98 21.016 1 81.69 213 LEU A CA 1
ATOM 1652 C C . LEU A 1 213 ? 6.18 7.414 20.656 1 81.69 213 LEU A C 1
ATOM 1654 O O . LEU A 1 213 ? 6.887 8.359 21.031 1 81.69 213 LEU A O 1
ATOM 1658 N N . GLU A 1 214 ? 5.082 7.535 19.984 1 79.75 214 GLU A N 1
ATOM 1659 C CA . GLU A 1 214 ? 4.598 8.852 19.578 1 79.75 214 GLU A CA 1
ATOM 1660 C C . GLU A 1 214 ? 4.23 9.695 20.797 1 79.75 214 GLU A C 1
ATOM 1662 O O . GLU A 1 214 ? 4.52 10.898 20.844 1 79.75 214 GLU A O 1
ATOM 1667 N N . ARG A 1 215 ? 3.65 9.195 21.797 1 80.38 215 ARG A N 1
ATOM 1668 C CA . ARG A 1 215 ? 3.262 9.906 23.016 1 80.38 215 ARG A CA 1
ATOM 1669 C C . ARG A 1 215 ? 4.488 10.359 23.797 1 80.38 215 ARG A C 1
ATOM 1671 O O . ARG A 1 215 ? 4.508 11.469 24.344 1 80.38 215 ARG A O 1
ATOM 1678 N N . ARG A 1 216 ? 5.43 9.57 23.766 1 79.81 216 ARG A N 1
ATOM 1679 C CA . ARG A 1 216 ? 6.656 9.906 24.484 1 79.81 216 ARG A CA 1
ATOM 1680 C C . ARG A 1 216 ? 7.398 11.039 23.797 1 79.81 216 ARG A C 1
ATOM 1682 O O . ARG A 1 216 ? 7.988 11.898 24.453 1 79.81 216 ARG A O 1
ATOM 1689 N N . MET A 1 217 ? 7.301 11.062 22.516 1 76.44 217 MET A N 1
ATOM 1690 C CA . MET A 1 217 ? 7.996 12.086 21.734 1 76.44 217 MET A CA 1
ATOM 1691 C C . MET A 1 217 ? 7.242 13.406 21.781 1 76.44 217 MET A C 1
ATOM 1693 O O . MET A 1 217 ? 7.852 14.477 21.719 1 76.44 217 MET A O 1
ATOM 1697 N N . ASN A 1 218 ? 5.898 13.344 21.812 1 69.31 218 ASN A N 1
ATOM 1698 C CA . ASN A 1 218 ? 5.086 14.555 21.906 1 69.31 218 ASN A CA 1
ATOM 1699 C C . ASN A 1 218 ? 5.18 15.188 23.297 1 69.31 218 ASN A C 1
ATOM 1701 O O . ASN A 1 218 ? 5.012 16.406 23.438 1 69.31 218 ASN A O 1
ATOM 1705 N N . ASN A 1 219 ? 5.266 14.398 24.375 1 58.91 219 ASN A N 1
ATOM 1706 C CA . ASN A 1 219 ? 5.387 14.945 25.719 1 58.91 219 ASN A CA 1
ATOM 1707 C C . ASN A 1 219 ? 6.711 15.68 25.906 1 58.91 219 ASN A C 1
ATOM 1709 O O . ASN A 1 219 ? 6.875 16.422 26.875 1 58.91 219 ASN A O 1
ATOM 1713 N N . VAL A 1 220 ? 7.594 15.43 25.156 1 51.09 220 VAL A N 1
ATOM 1714 C CA . VAL A 1 220 ? 8.844 16.156 25.359 1 51.09 220 VAL A CA 1
ATOM 1715 C C . VAL A 1 220 ? 8.648 17.625 24.984 1 51.09 220 VAL A C 1
ATOM 1717 O O . VAL A 1 220 ? 9.344 18.5 25.516 1 51.09 220 VAL A O 1
ATOM 1720 N N . TYR A 1 221 ? 7.68 18.094 24.188 1 45.59 221 TYR A N 1
ATOM 1721 C CA . TYR A 1 221 ? 7.48 19.531 24.094 1 45.59 221 TYR A CA 1
ATOM 1722 C C . TYR A 1 221 ? 6.172 19.938 24.75 1 45.59 221 TYR A C 1
ATOM 1724 O O . TYR A 1 221 ? 5.199 19.188 24.75 1 45.59 221 TYR A O 1
ATOM 1732 N N . MET B 1 1 ? 19.766 -13.695 -21.922 1 66.69 1 MET B N 1
ATOM 1733 C CA . MET B 1 1 ? 18.734 -13.461 -22.922 1 66.69 1 MET B CA 1
ATOM 1734 C C . MET B 1 1 ? 18.625 -11.977 -23.266 1 66.69 1 MET B C 1
ATOM 1736 O O . MET B 1 1 ? 18.734 -11.125 -22.375 1 66.69 1 MET B O 1
ATOM 1740 N N . ILE B 1 2 ? 18.797 -11.688 -24.547 1 81.06 2 ILE B N 1
ATOM 1741 C CA . ILE B 1 2 ? 18.781 -10.32 -25.047 1 81.06 2 ILE B CA 1
ATOM 1742 C C . ILE B 1 2 ? 17.344 -9.805 -25.094 1 81.06 2 ILE B C 1
ATOM 1744 O O . ILE B 1 2 ? 16.406 -10.555 -25.391 1 81.06 2 ILE B O 1
ATOM 1748 N N . PHE B 1 3 ? 17.172 -8.648 -24.641 1 91.56 3 PHE B N 1
ATOM 1749 C CA . PHE B 1 3 ? 15.875 -7.984 -24.703 1 91.56 3 PHE B CA 1
ATOM 1750 C C . PHE B 1 3 ? 15.328 -7.961 -26.125 1 91.56 3 PHE B C 1
ATOM 1752 O O . PHE B 1 3 ? 15.984 -7.438 -27.031 1 91.56 3 PHE B O 1
ATOM 1759 N N . ASP B 1 4 ? 14.164 -8.555 -26.375 1 94.12 4 ASP B N 1
ATOM 1760 C CA . ASP B 1 4 ? 13.531 -8.664 -27.688 1 94.12 4 ASP B CA 1
ATOM 1761 C C . ASP B 1 4 ? 12.523 -7.539 -27.891 1 94.12 4 ASP B C 1
ATOM 1763 O O . ASP B 1 4 ? 11.367 -7.648 -27.484 1 94.12 4 ASP B O 1
ATOM 1767 N N . LEU B 1 5 ? 12.922 -6.566 -28.578 1 94.62 5 LEU B N 1
ATOM 1768 C CA . LEU B 1 5 ? 12.117 -5.371 -28.797 1 94.62 5 LEU B CA 1
ATOM 1769 C C . LEU B 1 5 ? 10.867 -5.695 -29.609 1 94.62 5 LEU B C 1
ATOM 1771 O O . LEU B 1 5 ? 9.82 -5.07 -29.422 1 94.62 5 LEU B O 1
ATOM 1775 N N . GLU B 1 6 ? 10.961 -6.586 -30.547 1 94.88 6 GLU B N 1
ATOM 1776 C CA . GLU B 1 6 ? 9.812 -6.988 -31.359 1 94.88 6 GLU B CA 1
ATOM 1777 C C . GLU B 1 6 ? 8.727 -7.633 -30.5 1 94.88 6 GLU B C 1
ATOM 1779 O O . GLU B 1 6 ? 7.547 -7.32 -30.641 1 94.88 6 GLU B O 1
ATOM 1784 N N . TYR B 1 7 ? 9.164 -8.508 -29.688 1 94.94 7 TYR B N 1
ATOM 1785 C CA . TYR B 1 7 ? 8.219 -9.141 -28.766 1 94.94 7 TYR B CA 1
ATOM 1786 C C . TYR B 1 7 ? 7.566 -8.109 -27.859 1 94.94 7 TYR B C 1
ATOM 1788 O O . TYR B 1 7 ? 6.348 -8.125 -27.656 1 94.94 7 TYR B O 1
ATOM 1796 N N . PHE B 1 8 ? 8.43 -7.219 -27.375 1 96.19 8 PHE B N 1
ATOM 1797 C CA . PHE B 1 8 ? 7.961 -6.137 -26.5 1 96.19 8 PHE B CA 1
ATOM 1798 C C . PHE B 1 8 ? 6.895 -5.309 -27.219 1 96.19 8 PHE B C 1
ATOM 1800 O O . PHE B 1 8 ? 5.848 -5.016 -26.641 1 96.19 8 PHE B O 1
ATOM 1807 N N . ASN B 1 9 ? 7.074 -5.016 -28.422 1 95.88 9 ASN B N 1
ATOM 1808 C CA . ASN B 1 9 ? 6.168 -4.164 -29.188 1 95.88 9 ASN B CA 1
ATOM 1809 C C . ASN B 1 9 ? 4.844 -4.863 -29.469 1 95.88 9 ASN B C 1
ATOM 1811 O O . ASN B 1 9 ? 3.803 -4.215 -29.578 1 95.88 9 ASN B O 1
ATOM 1815 N N . LYS B 1 10 ? 4.875 -6.125 -29.547 1 95.19 10 LYS B N 1
ATOM 1816 C CA . LYS B 1 10 ? 3.656 -6.902 -29.75 1 95.19 10 LYS B CA 1
ATOM 1817 C C . LYS B 1 10 ? 2.895 -7.094 -28.438 1 95.19 10 LYS B C 1
ATOM 1819 O O . LYS B 1 10 ? 1.667 -7.207 -28.438 1 95.19 10 LYS B O 1
ATOM 1824 N N . LEU B 1 11 ? 3.586 -7.086 -27.406 1 96.31 11 LEU B N 1
ATOM 1825 C CA . LEU B 1 11 ? 3.029 -7.352 -26.078 1 96.31 11 LEU B CA 1
ATOM 1826 C C . LEU B 1 11 ? 2.246 -6.148 -25.578 1 96.31 11 LEU B C 1
ATOM 1828 O O . LEU B 1 11 ? 1.207 -6.309 -24.922 1 96.31 11 LEU B O 1
ATOM 1832 N N . VAL B 1 12 ? 2.695 -4.949 -25.891 1 96.62 12 VAL B N 1
ATOM 1833 C CA . VAL B 1 12 ? 2.141 -3.717 -25.328 1 96.62 12 VAL B CA 1
ATOM 1834 C C . VAL B 1 12 ? 0.678 -3.576 -25.75 1 96.62 12 VAL B C 1
ATOM 1836 O O . VAL B 1 12 ? -0.201 -3.391 -24.906 1 96.62 12 VAL B O 1
ATOM 1839 N N . PRO B 1 13 ? 0.353 -3.793 -27.062 1 96.25 13 PRO B N 1
ATOM 1840 C CA . PRO B 1 13 ? -1.057 -3.699 -27.438 1 96.25 13 PRO B CA 1
ATOM 1841 C C . PRO B 1 13 ? -1.915 -4.797 -26.828 1 96.25 13 PRO B C 1
ATOM 1843 O O . PRO B 1 13 ? -3.092 -4.574 -26.531 1 96.25 13 PRO B O 1
ATOM 1846 N N . LEU B 1 14 ? -1.362 -5.938 -26.672 1 95.31 14 LEU B N 1
ATOM 1847 C CA . LEU B 1 14 ? -2.074 -7.031 -26.016 1 95.31 14 LEU B CA 1
ATOM 1848 C C . LEU B 1 14 ? -2.43 -6.664 -24.578 1 95.31 14 LEU B C 1
ATOM 1850 O O . LEU B 1 14 ? -3.541 -6.938 -24.109 1 95.31 14 LEU B O 1
ATOM 1854 N N . MET B 1 15 ? -1.549 -6.109 -23.891 1 96.94 15 MET B N 1
ATOM 1855 C CA . MET B 1 15 ? -1.763 -5.688 -22.5 1 96.94 15 MET B CA 1
ATOM 1856 C C . MET B 1 15 ? -2.789 -4.562 -22.438 1 96.94 15 MET B C 1
ATOM 1858 O O . MET B 1 15 ? -3.643 -4.551 -21.547 1 96.94 15 MET B O 1
ATOM 1862 N N . LEU B 1 16 ? -2.684 -3.631 -23.391 1 97.19 16 LEU B N 1
ATOM 1863 C CA . LEU B 1 16 ? -3.576 -2.477 -23.406 1 97.19 16 LEU B CA 1
ATOM 1864 C C . LEU B 1 16 ? -5.023 -2.908 -23.609 1 97.19 16 LEU B C 1
ATOM 1866 O O . LEU B 1 16 ? -5.945 -2.242 -23.125 1 97.19 16 LEU B O 1
ATOM 1870 N N . LYS B 1 17 ? -5.223 -4.055 -24.203 1 96.88 17 LYS B N 1
ATOM 1871 C CA . LYS B 1 17 ? -6.562 -4.605 -24.391 1 96.88 17 LYS B CA 1
ATOM 1872 C C . LYS B 1 17 ? -7.203 -4.957 -23.062 1 96.88 17 LYS B C 1
ATOM 1874 O O . LYS B 1 17 ? -8.43 -4.938 -22.922 1 96.88 17 LYS B O 1
ATOM 1879 N N . HIS B 1 18 ? -6.414 -5.273 -22.062 1 97.5 18 HIS B N 1
ATOM 1880 C CA . HIS B 1 18 ? -6.934 -5.691 -20.766 1 97.5 18 HIS B CA 1
ATOM 1881 C C . HIS B 1 18 ? -6.863 -4.555 -19.75 1 97.5 18 HIS B C 1
ATOM 1883 O O . HIS B 1 18 ? -7.242 -4.73 -18.594 1 97.5 18 HIS B O 1
ATOM 1889 N N . LEU B 1 19 ? -6.438 -3.42 -20.25 1 97.56 19 LEU B N 1
ATOM 1890 C CA . LEU B 1 19 ? -6.348 -2.238 -19.406 1 97.56 19 LEU B CA 1
ATOM 1891 C C . LEU B 1 19 ? -7.727 -1.818 -18.906 1 97.56 19 LEU B C 1
ATOM 1893 O O . LEU B 1 19 ? -7.859 -1.299 -17.797 1 97.56 19 LEU B O 1
ATOM 1897 N N . LYS B 1 20 ? -8.734 -2.082 -19.688 1 97.69 20 LYS B N 1
ATOM 1898 C CA . LYS B 1 20 ? -10.102 -1.751 -19.312 1 97.69 20 LYS B CA 1
ATOM 1899 C C . LYS B 1 20 ? -10.516 -2.486 -18.031 1 97.69 20 LYS B C 1
ATOM 1901 O O . LYS B 1 20 ? -11.25 -1.944 -17.219 1 97.69 20 LYS B O 1
ATOM 1906 N N . VAL B 1 21 ? -10.078 -3.711 -17.891 1 98.38 21 VAL B N 1
ATOM 1907 C CA . VAL B 1 21 ? -10.406 -4.504 -16.719 1 98.38 21 VAL B CA 1
ATOM 1908 C C . VAL B 1 21 ? -9.781 -3.871 -15.477 1 98.38 21 VAL B C 1
ATOM 1910 O O . VAL B 1 21 ? -10.438 -3.727 -14.438 1 98.38 21 VAL B O 1
ATOM 1913 N N . THR B 1 22 ? -8.516 -3.443 -15.594 1 98.38 22 THR B N 1
ATOM 1914 C CA . THR B 1 22 ? -7.816 -2.746 -14.516 1 98.38 22 THR B CA 1
ATOM 1915 C C . THR B 1 22 ? -8.578 -1.493 -14.102 1 98.38 22 THR B C 1
ATOM 1917 O O . THR B 1 22 ? -8.805 -1.265 -12.906 1 98.38 22 THR B O 1
ATOM 1920 N N . PHE B 1 23 ? -9.055 -0.748 -15.055 1 98.25 23 PHE B N 1
ATOM 1921 C CA . PHE B 1 23 ? -9.758 0.498 -14.766 1 98.25 23 PHE B CA 1
ATOM 1922 C C . PHE B 1 23 ? -11.133 0.221 -14.156 1 98.25 23 PHE B C 1
ATOM 1924 O O . PHE B 1 23 ? -11.562 0.923 -13.242 1 98.25 23 PHE B O 1
ATOM 1931 N N . ILE B 1 24 ? -11.812 -0.778 -14.625 1 98.62 24 ILE B N 1
ATOM 1932 C CA . ILE B 1 24 ? -13.125 -1.128 -14.102 1 98.62 24 ILE B CA 1
ATOM 1933 C C . ILE B 1 24 ? -13 -1.552 -12.641 1 98.62 24 ILE B C 1
ATOM 1935 O O . ILE B 1 24 ? -13.734 -1.06 -11.781 1 98.62 24 ILE B O 1
ATOM 1939 N N . ILE B 1 25 ? -12.039 -2.406 -12.367 1 98.81 25 ILE B N 1
ATOM 1940 C CA . ILE B 1 25 ? -11.82 -2.873 -11.008 1 98.81 25 ILE B CA 1
ATOM 1941 C C . ILE B 1 25 ? -11.508 -1.687 -10.094 1 98.81 25 ILE B C 1
ATOM 1943 O O . ILE B 1 25 ? -12.109 -1.542 -9.031 1 98.81 25 ILE B O 1
ATOM 1947 N N . SER B 1 26 ? -10.609 -0.821 -10.562 1 98.69 26 SER B N 1
ATOM 1948 C CA . SER B 1 26 ? -10.148 0.295 -9.742 1 98.69 26 SER B CA 1
ATOM 1949 C C . SER B 1 26 ? -11.266 1.306 -9.508 1 98.69 26 SER B C 1
ATOM 1951 O O . SER B 1 26 ? -11.445 1.789 -8.383 1 98.69 26 SER B O 1
ATOM 1953 N N . PHE B 1 27 ? -12.039 1.577 -10.523 1 98.5 27 PHE B N 1
ATOM 1954 C CA . PHE B 1 27 ? -13.086 2.58 -10.422 1 98.5 27 PHE B CA 1
ATOM 1955 C C . PHE B 1 27 ? -14.227 2.08 -9.539 1 98.5 27 PHE B C 1
ATOM 1957 O O . PHE B 1 27 ? -14.734 2.818 -8.688 1 98.5 27 PHE B O 1
ATOM 1964 N N . LEU B 1 28 ? -14.641 0.896 -9.727 1 98.81 28 LEU B N 1
ATOM 1965 C CA . LEU B 1 28 ? -15.734 0.345 -8.93 1 98.81 28 LEU B CA 1
ATOM 1966 C C . LEU B 1 28 ? -15.305 0.157 -7.477 1 98.81 28 LEU B C 1
ATOM 1968 O O . LEU B 1 28 ? -16.094 0.361 -6.555 1 98.81 28 LEU B O 1
ATOM 1972 N N . ALA B 1 29 ? -14.07 -0.245 -7.281 1 98.94 29 ALA B N 1
ATOM 1973 C CA . ALA B 1 29 ? -13.539 -0.347 -5.922 1 98.94 29 ALA B CA 1
ATOM 1974 C C . A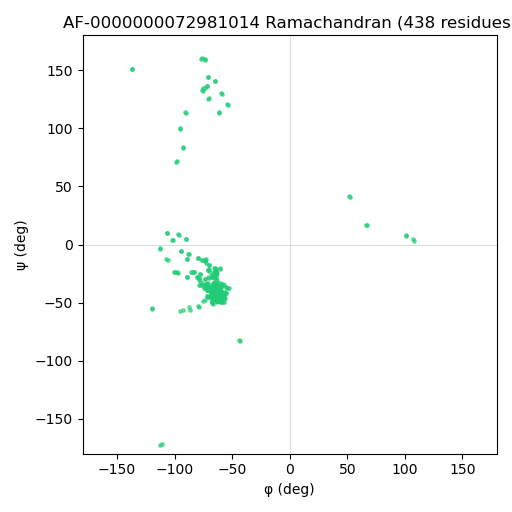LA B 1 29 ? -13.492 1.021 -5.246 1 98.94 29 ALA B C 1
ATOM 1976 O O . ALA B 1 29 ? -13.742 1.138 -4.047 1 98.94 29 ALA B O 1
ATOM 1977 N N . LEU B 1 30 ? -13.141 2.045 -6.066 1 98.56 30 LEU B N 1
ATOM 1978 C CA . LEU B 1 30 ? -13.125 3.41 -5.547 1 98.56 30 LEU B CA 1
ATOM 1979 C C . LEU B 1 30 ? -14.516 3.82 -5.066 1 98.56 30 LEU B C 1
ATOM 1981 O O . LEU B 1 30 ? -14.656 4.371 -3.975 1 98.56 30 LEU B O 1
ATOM 1985 N N . ILE B 1 31 ? -15.5 3.561 -5.848 1 98.69 31 ILE B N 1
ATOM 1986 C CA . ILE B 1 31 ? -16.875 3.936 -5.531 1 98.69 31 ILE B CA 1
ATOM 1987 C C . ILE B 1 31 ? -17.328 3.205 -4.27 1 98.69 31 ILE B C 1
ATOM 1989 O O . ILE B 1 31 ? -17.844 3.826 -3.336 1 98.69 31 ILE B O 1
ATOM 1993 N N . LEU B 1 32 ? -17.094 1.945 -4.262 1 98.81 32 LEU B N 1
ATOM 1994 C CA . LEU B 1 32 ? -17.469 1.152 -3.098 1 98.81 32 LEU B CA 1
ATOM 1995 C C . LEU B 1 32 ? -16.734 1.628 -1.851 1 98.81 32 LEU B C 1
ATOM 1997 O O . LEU B 1 32 ? -17.344 1.82 -0.797 1 98.81 32 LEU B O 1
ATOM 2001 N N . GLY B 1 33 ? -15.414 1.796 -1.986 1 98.81 33 GLY B N 1
ATOM 2002 C CA . GLY B 1 33 ? -14.594 2.252 -0.873 1 98.81 33 GLY B CA 1
ATOM 2003 C C . GLY B 1 33 ? -15.016 3.611 -0.344 1 98.81 33 GLY B C 1
ATOM 2004 O O . GLY B 1 33 ? -15.07 3.822 0.87 1 98.81 33 GLY B O 1
ATOM 2005 N N . LEU B 1 34 ? -15.336 4.508 -1.269 1 98.44 34 LEU B N 1
ATOM 2006 C CA . LEU B 1 34 ? -15.719 5.859 -0.878 1 98.44 34 LEU B CA 1
ATOM 2007 C C . LEU B 1 34 ? -17.062 5.859 -0.157 1 98.44 34 LEU B C 1
ATOM 2009 O O . LEU B 1 34 ? -17.219 6.535 0.861 1 98.44 34 LEU B O 1
ATOM 2013 N N . ILE B 1 35 ? -18 5.121 -0.648 1 98.5 35 ILE B N 1
ATOM 2014 C CA . ILE B 1 35 ? -19.328 5.023 -0.027 1 98.5 35 ILE B CA 1
ATOM 2015 C C . ILE B 1 35 ? -19.188 4.488 1.396 1 98.5 35 ILE B C 1
ATOM 2017 O O . ILE B 1 35 ? -19.688 5.094 2.346 1 98.5 35 ILE B O 1
ATOM 2021 N N . LEU B 1 36 ? -18.484 3.447 1.576 1 98.62 36 LEU B N 1
ATOM 2022 C CA . LEU B 1 36 ? -18.297 2.846 2.893 1 98.62 36 LEU B CA 1
ATOM 2023 C C . LEU B 1 36 ? -17.5 3.77 3.803 1 98.62 36 LEU B C 1
ATOM 2025 O O . LEU B 1 36 ? -17.781 3.857 5 1 98.62 36 LEU B O 1
ATOM 2029 N N . ALA B 1 37 ? -16.5 4.434 3.205 1 98.5 37 ALA B N 1
ATOM 2030 C CA . ALA B 1 37 ? -15.672 5.352 3.979 1 98.5 37 ALA B CA 1
ATOM 2031 C C . ALA B 1 37 ? -16.5 6.488 4.559 1 98.5 37 ALA B C 1
ATOM 2033 O O . ALA B 1 37 ? -16.312 6.887 5.711 1 98.5 37 ALA B O 1
ATOM 2034 N N . ILE B 1 38 ? -17.391 7.008 3.752 1 95.62 38 ILE B N 1
ATOM 2035 C CA . ILE B 1 38 ? -18.25 8.094 4.199 1 95.62 38 ILE B CA 1
ATOM 2036 C C . ILE B 1 38 ? -19.156 7.602 5.332 1 95.62 38 ILE B C 1
ATOM 2038 O O . ILE B 1 38 ? -19.297 8.273 6.355 1 95.62 38 ILE B O 1
ATOM 2042 N N . PHE B 1 39 ? -19.672 6.418 5.184 1 96.06 39 PHE B N 1
ATOM 2043 C CA . PHE B 1 39 ? -20.5 5.84 6.227 1 96.06 39 PHE B CA 1
ATOM 2044 C C . PHE B 1 39 ? -19.719 5.668 7.52 1 96.06 39 PHE B C 1
ATOM 2046 O O . PHE B 1 39 ? -20.188 6.023 8.602 1 96.06 39 PHE B O 1
ATOM 2053 N N . ILE B 1 40 ? -18.562 5.195 7.43 1 97.06 40 ILE B N 1
ATOM 2054 C CA . ILE B 1 40 ? -17.703 4.965 8.594 1 97.06 40 ILE B CA 1
ATOM 2055 C C . ILE B 1 40 ? -17.359 6.297 9.25 1 97.06 40 ILE B C 1
ATOM 2057 O O . ILE B 1 40 ? -17.406 6.426 10.477 1 97.06 40 ILE B O 1
ATOM 2061 N N . ALA B 1 41 ? -17.047 7.277 8.414 1 92.94 41 ALA B N 1
ATOM 2062 C CA . ALA B 1 41 ? -16.688 8.602 8.93 1 92.94 41 ALA B CA 1
ATOM 2063 C C . ALA B 1 41 ? -17.844 9.219 9.703 1 92.94 41 ALA B C 1
ATOM 2065 O O . ALA B 1 41 ? -17.641 9.812 10.766 1 92.94 41 ALA B O 1
ATOM 2066 N N . VAL B 1 42 ? -19.031 9.055 9.211 1 87.12 42 VAL B N 1
ATOM 2067 C CA . VAL B 1 42 ? -20.219 9.602 9.859 1 87.12 42 VAL B CA 1
ATOM 2068 C C . VAL B 1 42 ? -20.469 8.883 11.18 1 87.12 42 VAL B C 1
ATOM 2070 O O . VAL B 1 42 ? -20.75 9.516 12.195 1 87.12 42 VAL B O 1
ATOM 2073 N N . ILE B 1 43 ? -20.359 7.582 11.141 1 92.12 43 ILE B N 1
ATOM 2074 C CA . ILE B 1 43 ? -20.562 6.773 12.336 1 92.12 43 ILE B CA 1
ATOM 2075 C C . ILE B 1 43 ? -19.578 7.199 13.422 1 92.12 43 ILE B C 1
ATOM 2077 O O . ILE B 1 43 ? -19.953 7.359 14.586 1 92.12 43 ILE B O 1
ATOM 2081 N N . ASN B 1 44 ? -18.359 7.441 13.055 1 89.81 44 ASN B N 1
ATOM 2082 C CA . ASN B 1 44 ? -17.312 7.789 14.008 1 89.81 44 ASN B CA 1
ATOM 2083 C C . ASN B 1 44 ? -17.484 9.203 14.547 1 89.81 44 ASN B C 1
ATOM 2085 O O . ASN B 1 44 ? -17.188 9.469 15.711 1 89.81 44 ASN B O 1
ATOM 2089 N N . GLU B 1 45 ? -17.984 10.086 13.711 1 82.31 45 GLU B N 1
ATOM 2090 C CA . GLU B 1 45 ? -18.188 11.469 14.133 1 82.31 45 GLU B CA 1
ATOM 2091 C C . GLU B 1 45 ? -19.359 11.586 15.094 1 82.31 45 GLU B C 1
ATOM 2093 O O . GLU B 1 45 ? -19.344 12.391 16.016 1 82.31 45 GLU B O 1
ATOM 2098 N N . LEU B 1 46 ? -20.375 10.781 14.867 1 82.81 46 LEU B N 1
ATOM 2099 C CA . LEU B 1 46 ? -21.578 10.836 15.688 1 82.81 46 LEU B CA 1
ATOM 2100 C C . LEU B 1 46 ? -21.453 9.93 16.906 1 82.81 46 LEU B C 1
ATOM 2102 O O . LEU B 1 46 ? -22.312 9.945 17.797 1 82.81 46 LEU B O 1
ATOM 2106 N N . LYS B 1 47 ? -20.422 9.125 16.984 1 84.06 47 LYS B N 1
ATOM 2107 C CA . LYS B 1 47 ? -20.141 8.188 18.062 1 84.06 47 LYS B CA 1
ATOM 2108 C C . LYS B 1 47 ? -21.344 7.293 18.359 1 84.06 47 LYS B C 1
ATOM 2110 O O . LYS B 1 47 ? -21.719 7.125 19.516 1 84.06 47 LYS B O 1
ATOM 2115 N N . ILE B 1 48 ? -21.922 6.887 17.344 1 85.69 48 ILE B N 1
ATOM 2116 C CA . ILE B 1 48 ? -23.031 5.973 17.531 1 85.69 48 ILE B CA 1
ATOM 2117 C C . ILE B 1 48 ? -22.562 4.695 18.219 1 85.69 48 ILE B C 1
ATOM 2119 O O . ILE B 1 48 ? -21.688 3.99 17.688 1 85.69 48 ILE B O 1
ATOM 2123 N N . LYS B 1 49 ? -22.922 4.359 19.391 1 86.31 49 LYS B N 1
ATOM 2124 C CA . LYS B 1 49 ? -22.375 3.383 20.328 1 86.31 49 LYS B CA 1
ATOM 2125 C C . LYS B 1 49 ? -22.031 2.074 19.625 1 86.31 49 LYS B C 1
ATOM 2127 O O . LYS B 1 49 ? -20.859 1.698 19.547 1 86.31 49 LYS B O 1
ATOM 2132 N N . VAL B 1 50 ? -22.844 1.158 19.359 1 89.5 50 VAL B N 1
ATOM 2133 C CA . VAL B 1 50 ? -22.578 -0.165 18.812 1 89.5 50 VAL B CA 1
ATOM 2134 C C . VAL B 1 50 ? -21.922 -0.029 17.438 1 89.5 50 VAL B C 1
ATOM 2136 O O . VAL B 1 50 ? -20.938 -0.727 17.141 1 89.5 50 VAL B O 1
ATOM 2139 N N . LEU B 1 51 ? -22.172 0.895 16.656 1 91.94 51 LEU B N 1
ATOM 2140 C CA . LEU B 1 51 ? -21.641 1.074 15.305 1 91.94 51 LEU B CA 1
ATOM 2141 C C . LEU B 1 51 ? -20.219 1.639 15.336 1 91.94 51 LEU B C 1
ATOM 2143 O O . LEU B 1 51 ? -19.406 1.343 14.461 1 91.94 51 LEU B O 1
ATOM 2147 N N . TYR B 1 52 ? -20.031 2.357 16.391 1 92.25 52 TYR B N 1
ATOM 2148 C CA . TYR B 1 52 ? -18.703 2.936 16.594 1 92.25 52 TYR B CA 1
ATOM 2149 C C . TYR B 1 52 ? -17.656 1.845 16.797 1 92.25 52 TYR B C 1
ATOM 2151 O O . TYR B 1 52 ? -16.609 1.851 16.156 1 92.25 52 TYR B O 1
ATOM 2159 N N . SER B 1 53 ? -18.016 0.901 17.578 1 94.19 53 SER B N 1
ATOM 2160 C CA . SER B 1 53 ? -17.094 -0.202 17.859 1 94.19 53 SER B CA 1
ATOM 2161 C C . SER B 1 53 ? -16.875 -1.061 16.609 1 94.19 53 SER B C 1
ATOM 2163 O O . SER B 1 53 ? -15.766 -1.499 16.344 1 94.19 53 SER B O 1
ATOM 2165 N N . ILE B 1 54 ? -17.859 -1.274 15.852 1 96.56 54 ILE B N 1
ATOM 2166 C CA . ILE B 1 54 ? -17.781 -2.082 14.633 1 96.56 54 ILE B CA 1
ATOM 2167 C C . ILE B 1 54 ? -16.891 -1.384 13.602 1 96.56 54 ILE B C 1
ATOM 2169 O O . ILE B 1 54 ? -16.078 -2.023 12.945 1 96.56 54 ILE B O 1
ATOM 2173 N N . SER B 1 55 ? -17.109 -0.083 13.492 1 96.5 55 SER B N 1
ATOM 2174 C CA . SER B 1 55 ? -16.312 0.69 12.547 1 96.5 55 SER B CA 1
ATOM 2175 C C . SER B 1 55 ? -14.836 0.667 12.922 1 96.5 55 SER B C 1
ATOM 2177 O O . SER B 1 55 ? -13.977 0.596 12.047 1 96.5 55 SER B O 1
ATOM 2179 N N . LYS B 1 56 ? -14.57 0.675 14.18 1 95.19 56 LYS B N 1
ATOM 2180 C CA . LYS B 1 56 ? -13.188 0.634 14.648 1 95.19 56 LYS B CA 1
ATOM 2181 C C . LYS B 1 56 ? -12.539 -0.713 14.336 1 95.19 56 LYS B C 1
ATOM 2183 O O . LYS B 1 56 ? -11.375 -0.772 13.945 1 95.19 56 LYS B O 1
ATOM 2188 N N . ILE B 1 57 ? -13.25 -1.708 14.516 1 96.88 57 ILE B N 1
ATOM 2189 C CA . ILE B 1 57 ? -12.766 -3.051 14.211 1 96.88 57 ILE B CA 1
ATOM 2190 C C . ILE B 1 57 ? -12.547 -3.189 12.703 1 96.88 57 ILE B C 1
ATOM 2192 O O . ILE B 1 57 ? -11.547 -3.764 12.266 1 96.88 57 ILE B O 1
ATOM 2196 N N . TRP B 1 58 ? -13.484 -2.635 11.914 1 98.25 58 TRP B N 1
ATOM 2197 C CA . TRP B 1 58 ? -13.383 -2.646 10.461 1 98.25 58 TRP B CA 1
ATOM 2198 C C . TRP B 1 58 ? -12.094 -1.98 10 1 98.25 58 TRP B C 1
ATOM 2200 O O . TRP B 1 58 ? -11.32 -2.564 9.234 1 98.25 58 TRP B O 1
ATOM 2210 N N . VAL B 1 59 ? -11.859 -0.851 10.516 1 97.81 59 VAL B N 1
ATOM 2211 C CA . VAL B 1 59 ? -10.695 -0.065 10.133 1 97.81 59 VAL B CA 1
ATOM 2212 C C . VAL B 1 59 ? -9.422 -0.767 10.594 1 97.81 59 VAL B C 1
ATOM 2214 O O . VAL B 1 59 ? -8.461 -0.905 9.828 1 97.81 59 VAL B O 1
ATOM 2217 N N . SER B 1 60 ? -9.469 -1.26 11.828 1 97 60 SER B N 1
ATOM 2218 C CA . SER B 1 60 ? -8.312 -1.964 12.375 1 97 60 SER B CA 1
ATOM 2219 C C . SER B 1 60 ? -7.98 -3.207 11.555 1 97 60 SER B C 1
ATOM 2221 O O . SER B 1 60 ? -6.812 -3.471 11.266 1 97 60 SER B O 1
ATOM 2223 N N . PHE B 1 61 ? -8.938 -3.916 11.164 1 98.44 61 PHE B N 1
ATOM 2224 C CA . PHE B 1 61 ? -8.766 -5.164 10.438 1 98.44 61 PHE B CA 1
ATOM 2225 C C . PHE B 1 61 ? -8.18 -4.906 9.055 1 98.44 61 PHE B C 1
ATOM 2227 O O . PHE B 1 61 ? -7.148 -5.477 8.695 1 98.44 61 PHE B O 1
ATOM 2234 N N . PHE B 1 62 ? -8.766 -3.98 8.305 1 98.62 62 PHE B N 1
ATOM 2235 C CA . PHE B 1 62 ? -8.391 -3.799 6.902 1 98.62 62 PHE B CA 1
ATOM 2236 C C . PHE B 1 62 ? -7.082 -3.02 6.789 1 98.62 62 PHE B C 1
ATOM 2238 O O . PHE B 1 62 ? -6.324 -3.207 5.836 1 98.62 62 PHE B O 1
ATOM 2245 N N . ARG B 1 63 ? -6.762 -2.225 7.758 1 97.44 63 ARG B N 1
ATOM 2246 C CA . ARG B 1 63 ? -5.48 -1.526 7.758 1 97.44 63 ARG B CA 1
ATOM 2247 C C . ARG B 1 63 ? -4.398 -2.363 8.43 1 97.44 63 ARG B C 1
ATOM 2249 O O . ARG B 1 63 ? -3.209 -2.051 8.328 1 97.44 63 ARG B O 1
ATOM 2256 N N . GLY B 1 64 ? -4.875 -3.479 9.156 1 97.62 64 GLY B N 1
ATOM 2257 C CA . GLY B 1 64 ? -3.939 -4.258 9.953 1 97.62 64 GLY B CA 1
ATOM 2258 C C . GLY B 1 64 ? -3.611 -5.605 9.336 1 97.62 64 GLY B C 1
ATOM 2259 O O . GLY B 1 64 ? -2.994 -6.453 9.984 1 97.62 64 GLY B O 1
ATOM 2260 N N . THR B 1 65 ? -4.023 -5.848 8.094 1 98.62 65 THR B N 1
ATOM 2261 C CA . THR B 1 65 ? -3.729 -7.098 7.406 1 98.62 65 THR B CA 1
ATOM 2262 C C . THR B 1 65 ? -3.322 -6.836 5.957 1 98.62 65 THR B C 1
ATOM 2264 O O . THR B 1 65 ? -3.717 -5.828 5.371 1 98.62 65 THR B O 1
ATOM 2267 N N . PRO B 1 66 ? -2.49 -7.707 5.383 1 98.69 66 PRO B N 1
ATOM 2268 C CA . PRO B 1 66 ? -2.08 -7.508 3.992 1 98.69 66 PRO B CA 1
ATOM 2269 C C . PRO B 1 66 ? -3.246 -7.621 3.012 1 98.69 66 PRO B C 1
ATOM 2271 O O . PRO B 1 66 ? -4.117 -8.484 3.178 1 98.69 66 PRO B O 1
ATOM 2274 N N . LEU B 1 67 ? -3.229 -6.766 2.035 1 98.81 67 LEU B N 1
ATOM 2275 C CA . LEU B 1 67 ? -4.281 -6.762 1.026 1 98.81 67 LEU B CA 1
ATOM 2276 C C . LEU B 1 67 ? -4.391 -8.117 0.347 1 98.81 67 LEU B C 1
ATOM 2278 O O . LEU B 1 67 ? -5.496 -8.625 0.129 1 98.81 67 LEU B O 1
ATOM 2282 N N . ILE B 1 68 ? -3.256 -8.75 0.035 1 98.75 68 ILE B N 1
ATOM 2283 C CA . ILE B 1 68 ? -3.291 -10.031 -0.661 1 98.75 68 ILE B CA 1
ATOM 2284 C C . ILE B 1 68 ? -3.941 -11.086 0.232 1 98.75 68 ILE B C 1
ATOM 2286 O O . ILE B 1 68 ? -4.676 -11.945 -0.251 1 98.75 68 ILE B O 1
ATOM 2290 N N . ALA B 1 69 ? -3.668 -11.047 1.538 1 98.69 69 ALA B N 1
ATOM 2291 C CA . ALA B 1 69 ? -4.297 -11.969 2.477 1 98.69 69 ALA B CA 1
ATOM 2292 C C . ALA B 1 69 ? -5.805 -11.75 2.539 1 98.69 69 ALA B C 1
ATOM 2294 O O . ALA B 1 69 ? -6.578 -12.703 2.621 1 98.69 69 ALA B O 1
ATOM 2295 N N . GLN B 1 70 ? -6.211 -10.492 2.467 1 98.75 70 GLN B N 1
ATOM 2296 C CA . GLN B 1 70 ? -7.629 -10.148 2.457 1 98.75 70 GLN B CA 1
ATOM 2297 C C . GLN B 1 70 ? -8.328 -10.719 1.224 1 98.75 70 GLN B C 1
ATOM 2299 O O . GLN B 1 70 ? -9.406 -11.297 1.328 1 98.75 70 GLN B O 1
ATOM 2304 N N . LEU B 1 71 ? -7.684 -10.578 0.107 1 98.62 71 LEU B N 1
ATOM 2305 C CA . LEU B 1 71 ? -8.258 -11.047 -1.147 1 98.62 71 LEU B CA 1
ATOM 2306 C C . LEU B 1 71 ? -8.375 -12.57 -1.153 1 98.62 71 LEU B C 1
ATOM 2308 O O . LEU B 1 71 ? -9.414 -13.117 -1.552 1 98.62 71 LEU B O 1
ATOM 2312 N N . PHE B 1 72 ? -7.336 -13.234 -0.657 1 98.19 72 PHE B N 1
ATOM 2313 C CA . PHE B 1 72 ? -7.355 -14.688 -0.613 1 98.19 72 PHE B CA 1
ATOM 2314 C C . PHE B 1 72 ? -8.398 -15.188 0.381 1 98.19 72 PHE B C 1
ATOM 2316 O O . PHE B 1 72 ? -9.109 -16.156 0.105 1 98.19 72 PHE B O 1
ATOM 2323 N N . PHE B 1 73 ? -8.453 -14.508 1.509 1 98 73 PHE B N 1
ATOM 2324 C CA . PHE B 1 73 ? -9.438 -14.875 2.514 1 98 73 PHE B CA 1
ATOM 2325 C C . PHE B 1 73 ? -10.852 -14.727 1.962 1 98 73 PHE B C 1
ATOM 2327 O O . PHE B 1 73 ? -11.695 -15.609 2.158 1 98 73 PHE B O 1
ATOM 2334 N N . LEU B 1 74 ? -11.102 -13.641 1.274 1 97.5 74 LEU B N 1
ATOM 2335 C CA . LEU B 1 74 ? -12.422 -13.367 0.717 1 97.5 74 LEU B CA 1
ATOM 2336 C C . LEU B 1 74 ? -12.766 -14.359 -0.387 1 97.5 74 LEU B C 1
ATOM 2338 O O . LEU B 1 74 ? -13.836 -14.969 -0.371 1 97.5 74 LEU B O 1
ATOM 2342 N N . TYR B 1 75 ? -11.859 -14.617 -1.278 1 96 75 TYR B N 1
ATOM 2343 C CA . TYR B 1 75 ? -12.133 -15.422 -2.463 1 96 75 TYR B CA 1
ATOM 2344 C C . TYR B 1 75 ? -12.125 -16.906 -2.123 1 96 75 TYR B C 1
ATOM 2346 O O . TYR B 1 75 ? -13.109 -17.609 -2.352 1 96 75 TYR B O 1
ATOM 2354 N N . PHE B 1 76 ? -11.07 -17.391 -1.509 1 94 76 PHE B N 1
ATOM 2355 C CA . PHE B 1 76 ? -10.898 -18.812 -1.283 1 94 76 PHE B CA 1
ATOM 2356 C C . PHE B 1 76 ? -11.516 -19.234 0.046 1 94 76 PHE B C 1
ATOM 2358 O O . PHE B 1 76 ? -11.883 -20.391 0.226 1 94 76 PHE B O 1
ATOM 2365 N N . GLY B 1 77 ? -11.578 -18.312 0.993 1 92.06 77 GLY B N 1
ATOM 2366 C CA . GLY B 1 77 ? -12.094 -18.625 2.316 1 92.06 77 GLY B CA 1
ATOM 2367 C C . GLY B 1 77 ? -13.602 -18.469 2.422 1 92.06 77 GLY B C 1
ATOM 2368 O O . GLY B 1 77 ? -14.312 -19.438 2.676 1 92.06 77 GLY B O 1
ATOM 2369 N N . ILE B 1 78 ? -14.125 -17.281 2.053 1 93.06 78 ILE B N 1
ATOM 2370 C CA . ILE B 1 78 ? -15.516 -16.938 2.328 1 93.06 78 ILE B CA 1
ATOM 2371 C C . ILE B 1 78 ? -16.375 -17.266 1.111 1 93.06 78 ILE B C 1
ATOM 2373 O O . ILE B 1 78 ? -17.297 -18.078 1.197 1 93.06 78 ILE B O 1
ATOM 2377 N N . VAL B 1 79 ? -16.094 -16.75 0 1 89.94 79 VAL B N 1
ATOM 2378 C CA . VAL B 1 79 ? -16.969 -16.766 -1.174 1 89.94 79 VAL B CA 1
ATOM 2379 C C . VAL B 1 79 ? -17.109 -18.203 -1.675 1 89.94 79 VAL B C 1
ATOM 2381 O O . VAL B 1 79 ? -18.219 -18.656 -1.972 1 89.94 79 VAL B O 1
ATOM 2384 N N . GLN B 1 80 ? -16.016 -18.938 -1.704 1 84.06 80 GLN B N 1
ATOM 2385 C CA . GLN B 1 80 ? -16.047 -20.281 -2.258 1 84.06 80 GLN B CA 1
ATOM 2386 C C . GLN B 1 80 ? -16.75 -21.25 -1.312 1 84.06 80 GLN B C 1
ATOM 2388 O O . GLN B 1 80 ? -17.188 -22.328 -1.728 1 84.06 80 GLN B O 1
ATOM 2393 N N . LEU B 1 81 ? -16.953 -20.828 -0.038 1 82.44 81 LEU B N 1
ATOM 2394 C CA . LEU B 1 81 ? -17.516 -21.734 0.956 1 82.44 81 LEU B CA 1
ATOM 2395 C C . LEU B 1 81 ? -19.016 -21.5 1.12 1 82.44 81 LEU B C 1
ATOM 2397 O O . LEU B 1 81 ? -19.734 -22.391 1.586 1 82.44 81 LEU B O 1
ATOM 2401 N N . ILE B 1 82 ? -19.422 -20.266 0.764 1 84.25 82 ILE B N 1
ATOM 2402 C CA . ILE B 1 82 ? -20.844 -19.938 0.877 1 84.25 82 ILE B CA 1
ATOM 2403 C C . ILE B 1 82 ? -21.547 -20.25 -0.438 1 84.25 82 ILE B C 1
ATOM 2405 O O . ILE B 1 82 ? -21.297 -19.609 -1.459 1 84.25 82 ILE B O 1
ATOM 2409 N N . PRO B 1 83 ? -22.422 -21.203 -0.398 1 84 83 PRO B N 1
ATOM 2410 C CA . PRO B 1 83 ? -23.062 -21.688 -1.623 1 84 83 PRO B CA 1
ATOM 2411 C C . PRO B 1 83 ? -23.719 -20.562 -2.418 1 84 83 PRO B C 1
ATOM 2413 O O . PRO B 1 83 ? -23.656 -20.547 -3.65 1 84 83 PRO B O 1
ATOM 2416 N N . SER B 1 84 ? -24.297 -19.625 -1.75 1 85.88 84 SER B N 1
ATOM 2417 C CA . SER B 1 84 ? -25 -18.547 -2.434 1 85.88 84 SER B CA 1
ATOM 2418 C C . SER B 1 84 ? -24.031 -17.578 -3.092 1 85.88 84 SER B C 1
ATOM 2420 O O . SER B 1 84 ? -24.422 -16.781 -3.953 1 85.88 84 SER B O 1
ATOM 2422 N N . LEU B 1 85 ? -22.703 -17.641 -2.773 1 86.38 85 LEU B N 1
ATOM 2423 C CA . LEU B 1 85 ? -21.703 -16.703 -3.27 1 86.38 85 LEU B CA 1
ATOM 2424 C C . LEU B 1 85 ? -20.719 -17.391 -4.207 1 86.38 85 LEU B C 1
ATOM 2426 O O . LEU B 1 85 ? -19.922 -16.734 -4.871 1 86.38 85 LEU B O 1
ATOM 2430 N N . LYS B 1 86 ? -20.891 -18.625 -4.324 1 81.94 86 LYS B N 1
ATOM 2431 C CA . LYS B 1 86 ? -19.891 -19.438 -5.016 1 81.94 86 LYS B CA 1
ATOM 2432 C C . LYS B 1 86 ? -19.812 -19.062 -6.492 1 81.94 86 LYS B C 1
ATOM 2434 O O . LYS B 1 86 ? -18.766 -19.266 -7.125 1 81.94 86 LYS B O 1
ATOM 2439 N N . ASN B 1 87 ? -20.859 -18.5 -7.004 1 87.38 87 ASN B N 1
ATOM 2440 C CA . ASN B 1 87 ? -20.859 -18.141 -8.422 1 87.38 87 ASN B CA 1
ATOM 2441 C C . ASN B 1 87 ? -20.328 -16.734 -8.648 1 87.38 87 ASN B C 1
ATOM 2443 O O . ASN B 1 87 ? -20.266 -16.266 -9.789 1 87.38 87 ASN B O 1
ATOM 2447 N N . MET B 1 88 ? -19.875 -16.141 -7.59 1 92.31 88 MET B N 1
ATOM 2448 C CA . MET B 1 88 ? -19.297 -14.812 -7.746 1 92.31 88 MET B CA 1
ATOM 2449 C C . MET B 1 88 ? -17.953 -14.883 -8.477 1 92.31 88 MET B C 1
ATOM 2451 O O . MET B 1 88 ? -17.078 -15.672 -8.109 1 92.31 88 MET B O 1
ATOM 2455 N N . ASP B 1 89 ? -17.859 -14.141 -9.516 1 95 89 ASP B N 1
ATOM 2456 C CA . ASP B 1 89 ? -16.625 -14.219 -10.305 1 95 89 ASP B CA 1
ATOM 2457 C C . ASP B 1 89 ? -15.469 -13.531 -9.594 1 95 89 ASP B C 1
ATOM 2459 O O . ASP B 1 89 ? -15.68 -12.664 -8.734 1 95 89 ASP B O 1
ATOM 2463 N N . ALA B 1 90 ? -14.289 -13.875 -9.969 1 96.94 90 ALA B N 1
ATOM 2464 C CA . ALA B 1 90 ? -13.055 -13.406 -9.344 1 96.94 90 ALA B CA 1
ATOM 2465 C C . ALA B 1 90 ? -12.945 -11.891 -9.414 1 96.94 90 ALA B C 1
ATOM 2467 O O . ALA B 1 90 ? -12.453 -11.25 -8.484 1 96.94 90 ALA B O 1
ATOM 2468 N N . MET B 1 91 ? -13.398 -11.289 -10.5 1 98 91 MET B N 1
ATOM 2469 C CA . MET B 1 91 ? -13.32 -9.836 -10.664 1 98 91 MET B CA 1
ATOM 2470 C C . MET B 1 91 ? -14.18 -9.125 -9.625 1 98 91 MET B C 1
ATOM 2472 O O . MET B 1 91 ? -13.758 -8.125 -9.047 1 98 91 MET B O 1
ATOM 2476 N N . THR B 1 92 ? -15.352 -9.617 -9.391 1 98.19 92 THR B N 1
ATOM 2477 C CA . THR B 1 92 ? -16.25 -9.039 -8.398 1 98.19 92 THR B CA 1
ATOM 2478 C C . THR B 1 92 ? -15.633 -9.125 -7.004 1 98.19 92 THR B C 1
ATOM 2480 O O . THR B 1 92 ? -15.711 -8.172 -6.227 1 98.19 92 THR B O 1
ATOM 2483 N N . VAL B 1 93 ? -15.016 -10.242 -6.672 1 98.19 93 VAL B N 1
ATOM 2484 C CA . VAL B 1 93 ? -14.367 -10.422 -5.375 1 98.19 93 VAL B CA 1
ATOM 2485 C C . VAL B 1 93 ? -13.227 -9.414 -5.219 1 98.19 93 VAL B C 1
ATOM 2487 O O . VAL B 1 93 ? -13.047 -8.828 -4.152 1 98.19 93 VAL B O 1
ATOM 2490 N N . ALA B 1 94 ? -12.445 -9.227 -6.336 1 98.75 94 ALA B N 1
ATOM 2491 C CA . ALA B 1 94 ? -11.352 -8.258 -6.316 1 98.75 94 ALA B CA 1
ATOM 2492 C C . ALA B 1 94 ? -11.883 -6.848 -6.051 1 98.75 94 ALA B C 1
ATOM 2494 O O . ALA B 1 94 ? -11.297 -6.102 -5.258 1 98.75 94 ALA B O 1
ATOM 2495 N N . ILE B 1 95 ? -13.016 -6.484 -6.672 1 98.88 95 ILE B N 1
ATOM 2496 C CA . ILE B 1 95 ? -13.641 -5.176 -6.496 1 98.88 95 ILE B CA 1
ATOM 2497 C C . ILE B 1 95 ? -14.078 -5 -5.047 1 98.88 95 ILE B C 1
ATOM 2499 O O . ILE B 1 95 ? -13.789 -3.977 -4.422 1 98.88 95 ILE B O 1
ATOM 2503 N N . ILE B 1 96 ? -14.672 -5.977 -4.504 1 98.75 96 ILE B N 1
ATOM 2504 C CA . ILE B 1 96 ? -15.188 -5.926 -3.139 1 98.75 96 ILE B CA 1
ATOM 2505 C C . ILE B 1 96 ? -14.023 -5.852 -2.15 1 98.75 96 ILE B C 1
ATOM 2507 O O . ILE B 1 96 ? -14.016 -4.996 -1.26 1 98.75 96 ILE B O 1
ATOM 2511 N N . GLY B 1 97 ? -13.062 -6.738 -2.332 1 98.81 97 GLY B N 1
ATOM 2512 C CA . GLY B 1 97 ? -11.906 -6.754 -1.446 1 98.81 97 GLY B CA 1
ATOM 2513 C C . GLY B 1 97 ? -11.133 -5.449 -1.457 1 98.81 97 GLY B C 1
ATOM 2514 O O . GLY B 1 97 ? -10.797 -4.91 -0.399 1 98.81 97 GLY B O 1
ATOM 2515 N N . LEU B 1 98 ? -10.859 -4.914 -2.654 1 98.94 98 LEU B N 1
ATOM 2516 C CA . LEU B 1 98 ? -10.164 -3.639 -2.799 1 98.94 98 LEU B CA 1
ATOM 2517 C C . LEU B 1 98 ? -10.992 -2.498 -2.221 1 98.94 98 LEU B C 1
ATOM 2519 O O . LEU B 1 98 ? -10.453 -1.599 -1.573 1 98.94 98 LEU B O 1
ATOM 2523 N N . GLY B 1 99 ? -12.258 -2.539 -2.486 1 98.94 99 GLY B N 1
ATOM 2524 C CA . GLY B 1 99 ? -13.141 -1.527 -1.936 1 98.94 99 GLY B CA 1
ATOM 2525 C C . GLY B 1 99 ? -13.172 -1.521 -0.418 1 98.94 99 GLY B C 1
ATOM 2526 O O . GLY B 1 99 ? -13.125 -0.458 0.204 1 98.94 99 GLY B O 1
ATOM 2527 N N . PHE B 1 100 ? -13.281 -2.711 0.175 1 98.88 100 PHE B N 1
ATOM 2528 C CA . PHE B 1 100 ? -13.266 -2.834 1.628 1 98.88 100 PHE B CA 1
ATOM 2529 C C . PHE B 1 100 ? -11.961 -2.291 2.199 1 98.88 100 PHE B C 1
ATOM 2531 O O . PHE B 1 100 ? -11.969 -1.51 3.154 1 98.88 100 PHE B O 1
ATOM 2538 N N . ASN B 1 101 ? -10.891 -2.693 1.578 1 98.88 101 ASN B N 1
ATOM 2539 C CA . ASN B 1 101 ? -9.586 -2.209 2.006 1 98.88 101 ASN B CA 1
ATOM 2540 C C . ASN B 1 101 ? -9.484 -0.69 1.899 1 98.88 101 ASN B C 1
ATOM 2542 O O . ASN B 1 101 ? -9.102 -0.02 2.859 1 98.88 101 ASN B O 1
ATOM 2546 N N . ALA B 1 102 ? -9.875 -0.169 0.76 1 98.75 102 ALA B N 1
ATOM 2547 C CA . ALA B 1 102 ? -9.812 1.269 0.506 1 98.75 102 ALA B CA 1
ATOM 2548 C C . ALA B 1 102 ? -10.703 2.037 1.484 1 98.75 102 ALA B C 1
ATOM 2550 O O . ALA B 1 102 ? -10.359 3.145 1.903 1 98.75 102 ALA B O 1
ATOM 2551 N N . SER B 1 103 ? -11.812 1.458 1.817 1 98.88 103 SER B N 1
ATOM 2552 C CA . SER B 1 103 ? -12.75 2.137 2.707 1 98.88 103 SER B CA 1
ATOM 2553 C C . SER B 1 103 ? -12.109 2.441 4.059 1 98.88 103 SER B C 1
ATOM 2555 O O . SER B 1 103 ? -12.359 3.496 4.645 1 98.88 103 SER B O 1
ATOM 2557 N N . ALA B 1 104 ? -11.352 1.51 4.57 1 98.5 104 ALA B N 1
ATOM 2558 C CA . ALA B 1 104 ? -10.688 1.705 5.855 1 98.5 104 ALA B CA 1
ATOM 2559 C C . ALA B 1 104 ? -9.695 2.865 5.789 1 98.5 104 ALA B C 1
ATOM 2561 O O . ALA B 1 104 ? -9.688 3.734 6.66 1 98.5 104 ALA B O 1
ATOM 2562 N N . TYR B 1 105 ? -8.93 2.945 4.746 1 97.69 105 TYR B N 1
ATOM 2563 C CA . TYR B 1 105 ? -7.945 4.008 4.586 1 97.69 105 TYR B CA 1
ATOM 2564 C C . TYR B 1 105 ? -8.625 5.344 4.297 1 97.69 105 TYR B C 1
ATOM 2566 O O . TYR B 1 105 ? -8.258 6.367 4.875 1 97.69 105 TYR B O 1
ATOM 2574 N N . MET B 1 106 ? -9.578 5.289 3.439 1 98.38 106 MET B N 1
ATOM 2575 C CA . MET B 1 106 ? -10.266 6.52 3.059 1 98.38 106 MET B CA 1
ATOM 2576 C C . MET B 1 106 ? -11.055 7.086 4.234 1 98.38 106 MET B C 1
ATOM 2578 O O . MET B 1 106 ? -11.195 8.305 4.367 1 98.38 106 MET B O 1
ATOM 2582 N N . SER B 1 107 ? -11.602 6.242 5.078 1 97.94 107 SER B N 1
ATOM 2583 C CA . SER B 1 107 ? -12.32 6.73 6.246 1 97.94 107 SER B CA 1
ATOM 2584 C C . SER B 1 107 ? -11.398 7.488 7.191 1 97.94 107 SER B C 1
ATOM 2586 O O . SER B 1 107 ? -11.805 8.484 7.797 1 97.94 107 SER B O 1
ATOM 2588 N N . GLU B 1 108 ? -10.211 7.039 7.32 1 95.44 108 GLU B N 1
ATOM 2589 C CA . GLU B 1 108 ? -9.227 7.746 8.141 1 95.44 108 GLU B CA 1
ATOM 2590 C C . GLU B 1 108 ? -8.859 9.094 7.523 1 95.44 108 GLU B C 1
ATOM 2592 O O . GLU B 1 108 ? -8.617 10.062 8.242 1 95.44 108 GLU B O 1
ATOM 2597 N N . THR B 1 109 ? -8.758 9.094 6.211 1 96.44 109 THR B N 1
ATOM 2598 C CA . THR B 1 109 ? -8.516 10.344 5.5 1 96.44 109 THR B CA 1
ATOM 2599 C C . THR B 1 109 ? -9.633 11.352 5.773 1 96.44 109 THR B C 1
ATOM 2601 O O . THR B 1 109 ? -9.367 12.516 6.062 1 96.44 109 THR B O 1
ATOM 2604 N N . LEU B 1 110 ? -10.797 10.867 5.734 1 96.44 110 LEU B N 1
ATOM 2605 C CA . LEU B 1 110 ? -11.953 11.719 5.988 1 96.44 110 LEU B CA 1
ATOM 2606 C C . LEU B 1 110 ? -11.961 12.211 7.434 1 96.44 110 LEU B C 1
ATOM 2608 O O . LEU B 1 110 ? -12.219 13.383 7.695 1 96.44 110 LEU B O 1
ATOM 2612 N N . ARG B 1 111 ? -11.727 11.305 8.289 1 94.25 111 ARG B N 1
ATOM 2613 C CA . ARG B 1 111 ? -11.648 11.664 9.703 1 94.25 111 ARG B CA 1
ATOM 2614 C C . ARG B 1 111 ? -10.594 12.742 9.938 1 94.25 111 ARG B C 1
ATOM 2616 O O . ARG B 1 111 ? -10.852 13.727 10.633 1 94.25 111 ARG B O 1
ATOM 2623 N N . GLY B 1 112 ? -9.438 12.516 9.32 1 93.38 112 GLY B N 1
ATOM 2624 C CA . GLY B 1 112 ? -8.375 13.508 9.445 1 93.38 112 GLY B CA 1
ATOM 2625 C C . GLY B 1 112 ? -8.75 14.852 8.859 1 93.38 112 GLY B C 1
ATOM 2626 O O . GLY B 1 112 ? -8.445 15.898 9.445 1 93.38 112 GLY B O 1
ATOM 2627 N N . ALA B 1 113 ? -9.375 14.836 7.781 1 93.94 113 ALA B N 1
ATOM 2628 C CA . ALA B 1 113 ? -9.789 16.062 7.113 1 93.94 113 ALA B CA 1
ATOM 2629 C C . ALA B 1 113 ? -10.82 16.812 7.945 1 93.94 113 ALA B C 1
ATOM 2631 O O . ALA B 1 113 ? -10.734 18.031 8.102 1 93.94 113 ALA B O 1
ATOM 2632 N N . ILE B 1 114 ? -11.734 16.172 8.523 1 92.62 114 ILE B N 1
ATOM 2633 C CA . ILE B 1 114 ? -12.773 16.766 9.352 1 92.62 114 ILE B CA 1
ATOM 2634 C C . ILE B 1 114 ? -12.148 17.359 10.609 1 92.62 114 ILE B C 1
ATOM 2636 O O . ILE B 1 114 ? -12.469 18.484 11 1 92.62 114 ILE B O 1
ATOM 2640 N N . SER B 1 115 ? -11.219 16.641 11.148 1 91.5 115 SER B N 1
ATOM 2641 C CA . SER B 1 115 ? -10.562 17.078 12.383 1 91.5 115 SER B CA 1
ATOM 2642 C C . SER B 1 115 ? -9.656 18.281 12.133 1 91.5 115 SER B C 1
ATOM 2644 O O . SER B 1 115 ? -9.305 19 13.07 1 91.5 115 SER B O 1
ATOM 2646 N N . SER B 1 116 ? -9.273 18.422 10.93 1 91.38 116 SER B N 1
ATOM 2647 C CA . SER B 1 116 ? -8.344 19.5 10.602 1 91.38 116 SER B CA 1
ATOM 2648 C C . SER B 1 116 ? -9.055 20.844 10.562 1 91.38 116 SER B C 1
ATOM 2650 O O . SER B 1 116 ? -8.406 21.891 10.57 1 91.38 116 SER B O 1
ATOM 2652 N N . VAL B 1 117 ? -10.367 20.859 10.539 1 92.38 117 VAL B N 1
ATOM 2653 C CA . VAL B 1 117 ? -11.133 22.109 10.5 1 92.38 117 VAL B CA 1
ATOM 2654 C C . VAL B 1 117 ? -11.039 22.812 11.852 1 92.38 117 VAL B C 1
ATOM 2656 O O . VAL B 1 117 ? -11.203 22.188 12.898 1 92.38 117 VAL B O 1
ATOM 2659 N N . ASP B 1 118 ? -10.828 24.094 11.812 1 92.88 118 ASP B N 1
ATOM 2660 C CA . ASP B 1 118 ? -10.617 24.922 13 1 92.88 118 ASP B CA 1
ATOM 2661 C C . ASP B 1 118 ? -11.812 24.844 13.945 1 92.88 118 ASP B C 1
ATOM 2663 O O . ASP B 1 118 ? -12.945 25.109 13.531 1 92.88 118 ASP B O 1
ATOM 2667 N N . LYS B 1 119 ? -11.539 24.594 15.125 1 91.75 119 LYS B N 1
ATOM 2668 C CA . LYS B 1 119 ? -12.594 24.5 16.125 1 91.75 119 LYS B CA 1
ATOM 2669 C C . LYS B 1 119 ? -13.281 25.859 16.328 1 91.75 119 LYS B C 1
ATOM 2671 O O . LYS B 1 119 ? -14.461 25.906 16.672 1 91.75 119 LYS B O 1
ATOM 2676 N N . GLY B 1 120 ? -12.445 26.844 16.156 1 91.88 120 GLY B N 1
ATOM 2677 C CA . GLY B 1 120 ? -13 28.172 16.25 1 91.88 120 GLY B CA 1
ATOM 2678 C C . GLY B 1 120 ? -14.117 28.438 15.258 1 91.88 120 GLY B C 1
ATOM 2679 O O . GLY B 1 120 ? -15.102 29.109 15.586 1 91.88 120 GLY B O 1
ATOM 2680 N N . GLN B 1 121 ? -13.977 27.828 14.109 1 93.44 121 GLN B N 1
ATOM 2681 C CA . GLN B 1 121 ? -15.008 27.969 13.094 1 93.44 121 GLN B CA 1
ATOM 2682 C C . GLN B 1 121 ? -16.297 27.25 13.516 1 93.44 121 GLN B C 1
ATOM 2684 O O . GLN B 1 121 ? -17.391 27.766 13.289 1 93.44 121 GLN B O 1
ATOM 2689 N N . ILE B 1 122 ? -16.141 26.156 14.078 1 91.62 122 ILE B N 1
ATOM 2690 C CA . ILE B 1 122 ? -17.281 25.375 14.555 1 91.62 122 ILE B CA 1
ATOM 2691 C C . ILE B 1 122 ? -17.969 26.125 15.703 1 91.62 122 ILE B C 1
ATOM 2693 O O . ILE B 1 122 ? -19.188 26.297 15.695 1 91.62 122 ILE B O 1
ATOM 2697 N N . GLU B 1 123 ? -17.141 26.641 16.641 1 94.56 123 GLU B N 1
ATOM 2698 C CA . GLU B 1 123 ? -17.672 27.391 17.781 1 94.56 123 GLU B CA 1
ATOM 2699 C C . GLU B 1 123 ? -18.375 28.672 17.312 1 94.56 123 GLU B C 1
ATOM 2701 O O . GLU B 1 123 ? -19.438 29.016 17.844 1 94.56 123 GLU B O 1
ATOM 2706 N N . ALA B 1 124 ? -17.75 29.297 16.453 1 95.62 124 ALA B N 1
ATOM 2707 C CA . ALA B 1 124 ? -18.328 30.531 15.922 1 95.62 124 ALA B CA 1
ATOM 2708 C C . ALA B 1 124 ? -19.672 30.281 15.266 1 95.62 124 ALA B C 1
ATOM 2710 O O . ALA B 1 124 ? -20.625 31.047 15.445 1 95.62 124 ALA B O 1
ATOM 2711 N N . SER B 1 125 ? -19.734 29.203 14.469 1 94.19 125 SER B N 1
ATOM 2712 C CA . SER B 1 125 ? -20.984 28.891 13.781 1 94.19 125 SER B CA 1
ATOM 2713 C C . SER B 1 125 ? -22.094 28.562 14.773 1 94.19 125 SER B C 1
ATOM 2715 O O . SER B 1 125 ? -23.234 28.969 14.578 1 94.19 125 SER B O 1
ATOM 2717 N N . LEU B 1 126 ? -21.766 27.922 15.844 1 93.38 126 LEU B N 1
ATOM 2718 C CA . LEU B 1 126 ? -22.734 27.578 16.875 1 93.38 126 LEU B CA 1
ATOM 2719 C C . LEU B 1 126 ? -23.156 28.828 17.656 1 93.38 126 LEU B C 1
ATOM 2721 O O . LEU B 1 126 ? -24.312 28.953 18.062 1 93.38 126 LEU B O 1
ATOM 2725 N N . SER B 1 127 ? -22.281 29.703 17.875 1 96.31 127 SER B N 1
ATOM 2726 C CA . SER B 1 127 ? -22.531 30.922 18.641 1 96.31 127 SER B CA 1
ATOM 2727 C C . SER B 1 127 ? -23.5 31.844 17.922 1 96.31 127 SER B C 1
ATOM 2729 O O . SER B 1 127 ? -24.188 32.656 18.562 1 96.31 127 SER B O 1
ATOM 2731 N N . ILE B 1 128 ? -23.562 31.75 16.672 1 96 128 ILE B N 1
ATOM 2732 C CA . ILE B 1 128 ? -24.438 32.656 15.914 1 96 128 ILE B CA 1
ATOM 2733 C C . ILE B 1 128 ? -25.766 31.953 15.641 1 96 128 ILE B C 1
ATOM 2735 O O . ILE B 1 128 ? -26.562 32.438 14.828 1 96 128 ILE B O 1
ATOM 2739 N N . GLY B 1 129 ? -25.984 30.781 16.234 1 94.69 129 GLY B N 1
ATOM 2740 C CA . GLY B 1 129 ? -27.312 30.188 16.25 1 94.69 129 GLY B CA 1
ATOM 2741 C C . GLY B 1 129 ? -27.438 28.984 15.336 1 94.69 129 GLY B C 1
ATOM 2742 O O . GLY B 1 129 ? -28.516 28.406 15.211 1 94.69 129 GLY B O 1
ATOM 2743 N N . MET B 1 130 ? -26.391 28.531 14.664 1 94.06 130 MET B N 1
ATOM 2744 C CA . MET B 1 130 ? -26.469 27.344 13.82 1 94.06 130 MET B CA 1
ATOM 2745 C C . MET B 1 130 ? -26.609 26.094 14.672 1 94.06 130 MET B C 1
ATOM 2747 O O . MET B 1 130 ? -26.031 26 15.75 1 94.06 130 MET B O 1
ATOM 2751 N N . THR B 1 131 ? -27.391 25.172 14.109 1 94.88 131 THR B N 1
ATOM 2752 C CA . THR B 1 131 ? -27.438 23.844 14.727 1 94.88 131 THR B CA 1
ATOM 2753 C C . THR B 1 131 ? -26.172 23.047 14.375 1 94.88 131 THR B C 1
ATOM 2755 O O . THR B 1 131 ? -25.469 23.375 13.414 1 94.88 131 THR B O 1
ATOM 2758 N N . PRO B 1 132 ? -25.875 22.016 15.172 1 88.81 132 PRO B N 1
ATOM 2759 C CA . PRO B 1 132 ? -24.703 21.188 14.852 1 88.81 132 PRO B CA 1
ATOM 2760 C C . PRO B 1 132 ? -24.75 20.625 13.43 1 88.81 132 PRO B C 1
ATOM 2762 O O . PRO B 1 132 ? -23.734 20.594 12.742 1 88.81 132 PRO B O 1
ATOM 2765 N N . ILE B 1 133 ? -25.859 20.297 13.008 1 90.19 133 ILE B N 1
ATOM 2766 C CA . ILE B 1 133 ? -26.016 19.734 11.68 1 90.19 133 ILE B CA 1
ATOM 2767 C C . ILE B 1 133 ? -25.781 20.812 10.625 1 90.19 133 ILE B C 1
ATOM 2769 O O . ILE B 1 133 ? -25.156 20.562 9.594 1 90.19 133 ILE B O 1
ATOM 2773 N N . GLN B 1 134 ? -26.266 22 10.922 1 93.19 134 GLN B N 1
ATOM 2774 C CA . GLN B 1 134 ? -26.047 23.125 10.023 1 93.19 134 GLN B CA 1
ATOM 2775 C C . GLN B 1 134 ? -24.562 23.469 9.938 1 93.19 134 GLN B C 1
ATOM 2777 O O . GLN B 1 134 ? -24.047 23.719 8.844 1 93.19 134 GLN B O 1
ATOM 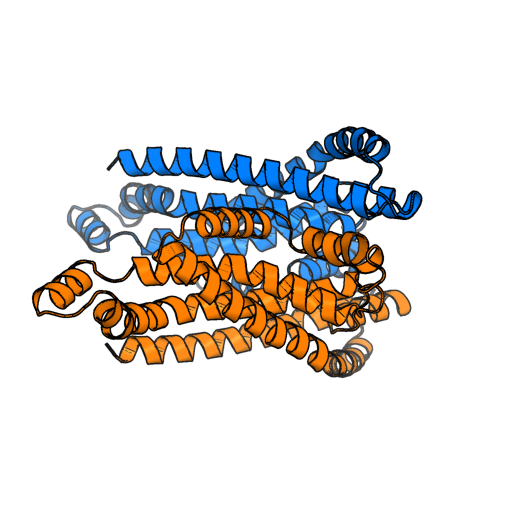2782 N N . SER B 1 135 ? -23.922 23.469 11.117 1 93 135 SER B N 1
ATOM 2783 C CA . SER B 1 135 ? -22.5 23.766 11.188 1 93 135 SER B CA 1
ATOM 2784 C C . SER B 1 135 ? -21.672 22.734 10.414 1 93 135 SER B C 1
ATOM 2786 O O . SER B 1 135 ? -20.766 23.109 9.664 1 93 135 SER B O 1
ATOM 2788 N N . MET B 1 136 ? -22.047 21.484 10.539 1 89.31 136 MET B N 1
ATOM 2789 C CA . MET B 1 136 ? -21.344 20.406 9.852 1 89.31 136 MET B CA 1
ATOM 2790 C C . MET B 1 136 ? -21.531 20.5 8.344 1 89.31 136 MET B C 1
ATOM 2792 O O . MET B 1 136 ? -20.562 20.438 7.586 1 89.31 136 MET B O 1
ATOM 2796 N N . LYS B 1 137 ? -22.703 20.672 7.898 1 91.81 137 LYS B N 1
ATOM 2797 C CA . LYS B 1 137 ? -23.047 20.641 6.484 1 91.81 137 LYS B CA 1
ATOM 2798 C C . LYS B 1 137 ? -22.547 21.891 5.766 1 91.81 137 LYS B C 1
ATOM 2800 O O . LYS B 1 137 ? -22.094 21.812 4.621 1 91.81 137 LYS B O 1
ATOM 2805 N N . ARG B 1 138 ? -22.547 23.047 6.453 1 93.44 138 ARG B N 1
ATOM 2806 C CA . ARG B 1 138 ? -22.297 24.312 5.773 1 93.44 138 ARG B CA 1
ATOM 2807 C C . ARG B 1 138 ? -20.844 24.766 5.977 1 93.44 138 ARG B C 1
ATOM 2809 O O . ARG B 1 138 ? -20.297 25.5 5.156 1 93.44 138 ARG B O 1
ATOM 2816 N N . ILE B 1 139 ? -20.234 24.312 7.016 1 93.44 139 ILE B N 1
ATOM 2817 C CA . ILE B 1 139 ? -18.906 24.859 7.328 1 93.44 139 ILE B CA 1
ATOM 2818 C C . ILE B 1 139 ? -17.875 23.734 7.297 1 93.44 139 ILE B C 1
ATOM 2820 O O . ILE B 1 139 ? -16.953 23.766 6.48 1 93.44 139 ILE B O 1
ATOM 2824 N N . VAL B 1 140 ? -18.094 22.719 8.055 1 92.06 140 VAL B N 1
ATOM 2825 C CA . VAL B 1 140 ? -17.062 21.703 8.297 1 92.06 140 VAL B CA 1
ATOM 2826 C C . VAL B 1 140 ? -16.891 20.828 7.059 1 92.06 140 VAL B C 1
ATOM 2828 O O . VAL B 1 140 ? -15.789 20.703 6.531 1 92.06 140 VAL B O 1
ATOM 2831 N N . PHE B 1 141 ? -17.938 20.344 6.492 1 91.88 141 PHE B N 1
ATOM 2832 C CA . PHE B 1 141 ? -17.875 19.344 5.422 1 91.88 141 PHE B CA 1
ATOM 2833 C C . PHE B 1 141 ? -17.266 19.953 4.164 1 91.88 141 PHE B C 1
ATOM 2835 O O . PHE B 1 141 ? -16.391 19.344 3.533 1 91.88 141 PHE B O 1
ATOM 2842 N N . PRO B 1 142 ? -17.734 21.156 3.824 1 92.19 142 PRO B N 1
ATOM 2843 C CA . PRO B 1 142 ? -17.125 21.766 2.637 1 92.19 142 PRO B CA 1
ATOM 2844 C C . PRO B 1 142 ? -15.625 21.984 2.797 1 92.19 142 PRO B C 1
ATOM 2846 O O . PRO B 1 142 ? -14.859 21.75 1.858 1 92.19 142 PRO B O 1
ATOM 2849 N N . GLN B 1 143 ? -15.156 22.391 3.943 1 93.12 143 GLN B N 1
ATOM 2850 C CA . GLN B 1 143 ? -13.734 22.609 4.199 1 93.12 143 GLN B CA 1
ATOM 2851 C C . GLN B 1 143 ? -12.984 21.281 4.262 1 93.12 143 GLN B C 1
ATOM 2853 O O . GLN B 1 143 ? -11.898 21.156 3.691 1 93.12 143 GLN B O 1
ATOM 2858 N N . ALA B 1 144 ? -13.617 20.328 4.848 1 93.25 144 ALA B N 1
ATOM 2859 C CA . ALA B 1 144 ? -13.008 19.016 4.984 1 93.25 144 ALA B CA 1
ATOM 2860 C C . ALA B 1 144 ? -12.852 18.344 3.623 1 93.25 144 ALA B C 1
ATOM 2862 O O . ALA B 1 144 ? -11.867 17.641 3.383 1 93.25 144 ALA B O 1
ATOM 2863 N N . ALA B 1 145 ? -13.781 18.531 2.785 1 91.81 145 ALA B N 1
ATOM 2864 C CA . ALA B 1 145 ? -13.742 17.938 1.453 1 91.81 145 ALA B CA 1
ATOM 2865 C C . ALA B 1 145 ? -12.531 18.438 0.667 1 91.81 145 ALA B C 1
ATOM 2867 O O . ALA B 1 145 ? -11.875 17.656 -0.03 1 91.81 145 ALA B O 1
ATOM 2868 N N . ARG B 1 146 ? -12.242 19.656 0.849 1 90.69 146 ARG B N 1
ATOM 2869 C CA . ARG B 1 146 ? -11.094 20.25 0.163 1 90.69 146 ARG B CA 1
ATOM 2870 C C . ARG B 1 146 ? -9.781 19.688 0.712 1 90.69 146 ARG B C 1
ATOM 2872 O O . ARG B 1 146 ? -8.852 19.422 -0.048 1 90.69 146 ARG B O 1
ATOM 2879 N N . VAL B 1 147 ? -9.82 19.516 1.963 1 91 147 VAL B N 1
ATOM 2880 C CA . VAL B 1 147 ? -8.617 19.016 2.627 1 91 147 VAL B CA 1
ATOM 2881 C C . VAL B 1 147 ? -8.43 17.531 2.307 1 91 147 VAL B C 1
ATOM 2883 O O . VAL B 1 147 ? -7.293 17.062 2.166 1 91 147 VAL B O 1
ATOM 2886 N N . ALA B 1 148 ? -9.484 16.797 2.068 1 93.81 148 ALA B N 1
ATOM 2887 C CA . ALA B 1 148 ? -9.445 15.352 1.907 1 93.81 148 ALA B CA 1
ATOM 2888 C C . ALA B 1 148 ? -9.117 14.969 0.466 1 93.81 148 ALA B C 1
ATOM 2890 O O . ALA B 1 148 ? -8.625 13.867 0.205 1 93.81 148 ALA B O 1
ATOM 2891 N N . LEU B 1 149 ? -9.383 15.836 -0.435 1 92.31 149 LEU B N 1
ATOM 2892 C CA . LEU B 1 149 ? -9.383 15.492 -1.853 1 92.31 149 LEU B CA 1
ATOM 2893 C C . LEU B 1 149 ? -8.016 14.984 -2.289 1 92.31 149 LEU B C 1
ATOM 2895 O O . LEU B 1 149 ? -7.914 13.945 -2.945 1 92.31 149 LEU B O 1
ATOM 2899 N N . PRO B 1 150 ? -6.914 15.664 -1.937 1 89.75 150 PRO B N 1
ATOM 2900 C CA . PRO B 1 150 ? -5.602 15.156 -2.344 1 89.75 150 PRO B CA 1
ATOM 2901 C C . PRO B 1 150 ? -5.309 13.758 -1.802 1 89.75 150 PRO B C 1
ATOM 2903 O O . PRO B 1 150 ? -4.848 12.891 -2.545 1 89.75 150 PRO B O 1
ATOM 2906 N N . ALA B 1 151 ? -5.629 13.555 -0.565 1 92.44 151 ALA B N 1
ATOM 2907 C CA . ALA B 1 151 ? -5.379 12.266 0.065 1 92.44 151 ALA B CA 1
ATOM 2908 C C . ALA B 1 151 ? -6.293 11.188 -0.511 1 92.44 151 ALA B C 1
ATOM 2910 O O . ALA B 1 151 ? -5.887 10.031 -0.646 1 92.44 151 ALA B O 1
ATOM 2911 N N . LEU B 1 152 ? -7.52 11.531 -0.834 1 94.88 152 LEU B N 1
ATOM 2912 C CA . LEU B 1 152 ? -8.438 10.578 -1.458 1 94.88 152 LEU B CA 1
ATOM 2913 C C . LEU B 1 152 ? -7.973 10.219 -2.863 1 94.88 152 LEU B C 1
ATOM 2915 O O . LEU B 1 152 ? -8.148 9.078 -3.307 1 94.88 152 LEU B O 1
ATOM 2919 N N . SER B 1 153 ? -7.395 11.188 -3.551 1 93.06 153 SER B N 1
ATOM 2920 C CA . SER B 1 153 ? -6.82 10.914 -4.863 1 93.06 153 SER B CA 1
ATOM 2921 C C . SER B 1 153 ? -5.668 9.922 -4.77 1 93.06 153 SER B C 1
ATOM 2923 O O . SER B 1 153 ? -5.523 9.047 -5.625 1 93.06 153 SER B O 1
ATOM 2925 N N . ASN B 1 154 ? -4.887 10.039 -3.732 1 93.06 154 ASN B N 1
ATOM 2926 C CA . ASN B 1 154 ? -3.812 9.078 -3.498 1 93.06 154 ASN B CA 1
ATOM 2927 C C . ASN B 1 154 ? -4.363 7.68 -3.244 1 93.06 154 ASN B C 1
ATOM 2929 O O . ASN B 1 154 ? -3.736 6.684 -3.619 1 93.06 154 ASN B O 1
ATOM 2933 N N . SER B 1 155 ? -5.504 7.633 -2.625 1 95.81 155 SER B N 1
ATOM 2934 C CA . SER B 1 155 ? -6.148 6.344 -2.393 1 95.81 155 SER B CA 1
ATOM 2935 C C . SER B 1 155 ? -6.523 5.668 -3.707 1 95.81 155 SER B C 1
ATOM 2937 O O . SER B 1 155 ? -6.469 4.441 -3.82 1 95.81 155 SER B O 1
ATOM 2939 N N . PHE B 1 156 ? -6.93 6.5 -4.66 1 96.12 156 PHE B N 1
ATOM 2940 C CA . PHE B 1 156 ? -7.262 5.922 -5.957 1 96.12 156 PHE B CA 1
ATOM 2941 C C . PHE B 1 156 ? -6.02 5.324 -6.613 1 96.12 156 PHE B C 1
ATOM 2943 O O . PHE B 1 156 ? -6.086 4.246 -7.203 1 96.12 156 PHE B O 1
ATOM 2950 N N . VAL B 1 157 ? -4.941 6.039 -6.578 1 96.56 157 VAL B N 1
ATOM 2951 C CA . VAL B 1 157 ? -3.672 5.535 -7.094 1 96.56 157 VAL B CA 1
ATOM 2952 C C . VAL B 1 157 ? -3.328 4.211 -6.41 1 96.56 157 VAL B C 1
ATOM 2954 O O . VAL B 1 157 ? -2.906 3.258 -7.07 1 96.56 157 VAL B O 1
ATOM 2957 N N . ASP B 1 158 ? -3.539 4.105 -5.117 1 97.56 158 ASP B N 1
ATOM 2958 C CA . ASP B 1 158 ? -3.264 2.885 -4.363 1 97.56 158 ASP B CA 1
ATO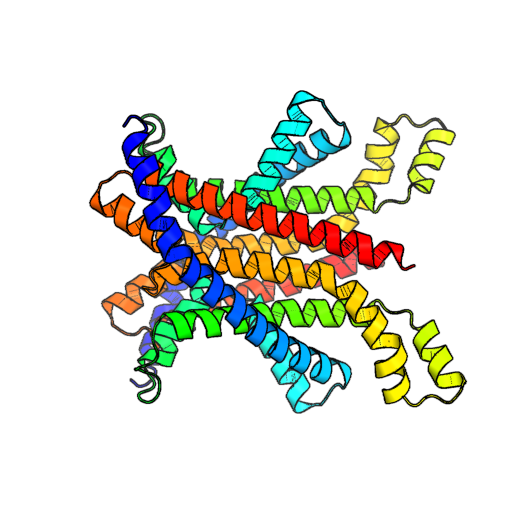M 2959 C C . ASP B 1 158 ? -4.168 1.742 -4.82 1 97.56 158 ASP B C 1
ATOM 2961 O O . ASP B 1 158 ? -3.744 0.585 -4.855 1 97.56 158 ASP B O 1
ATOM 2965 N N . ILE B 1 159 ? -5.41 2.078 -5.184 1 98.69 159 ILE B N 1
ATOM 2966 C CA . ILE B 1 159 ? -6.348 1.069 -5.664 1 98.69 159 ILE B CA 1
ATOM 2967 C C . ILE B 1 159 ? -5.879 0.529 -7.012 1 98.69 159 ILE B C 1
ATOM 2969 O O . ILE B 1 159 ? -5.918 -0.68 -7.25 1 98.69 159 ILE B O 1
ATOM 2973 N N . ILE B 1 160 ? -5.414 1.426 -7.879 1 98.31 160 ILE B N 1
ATOM 2974 C CA . ILE B 1 160 ? -4.906 1 -9.18 1 98.31 160 ILE B CA 1
ATOM 2975 C C . ILE B 1 160 ? -3.734 0.041 -8.984 1 98.31 160 ILE B C 1
ATOM 2977 O O . ILE B 1 160 ? -3.691 -1.029 -9.594 1 98.31 160 ILE B O 1
ATOM 2981 N N . LYS B 1 161 ? -2.838 0.393 -8.133 1 98.44 161 LYS B N 1
ATOM 2982 C CA . LYS B 1 161 ? -1.702 -0.481 -7.852 1 98.44 161 LYS B CA 1
ATOM 2983 C C . LYS B 1 161 ? -2.162 -1.796 -7.227 1 98.44 161 LYS B C 1
ATOM 2985 O O . LYS B 1 161 ? -1.637 -2.861 -7.555 1 98.44 161 LYS B O 1
ATOM 2990 N N . GLY B 1 162 ? -3.176 -1.697 -6.363 1 98.69 162 GLY B N 1
ATOM 2991 C CA . GLY B 1 162 ? -3.717 -2.881 -5.715 1 98.69 162 GLY B CA 1
ATOM 2992 C C . GLY B 1 162 ? -4.434 -3.812 -6.676 1 98.69 162 GLY B C 1
ATOM 2993 O O . GLY B 1 162 ? -4.473 -5.027 -6.457 1 98.69 162 GLY B O 1
ATOM 2994 N N . SER B 1 163 ? -4.969 -3.262 -7.742 1 98.62 163 SER B N 1
ATOM 2995 C CA . SER B 1 163 ? -5.699 -4.07 -8.711 1 98.62 163 SER B CA 1
ATOM 2996 C C . SER B 1 163 ? -4.781 -5.082 -9.391 1 98.62 163 SER B C 1
ATOM 2998 O O . SER B 1 163 ? -5.25 -6.09 -9.93 1 98.62 163 SER B O 1
ATOM 3000 N N . ALA B 1 164 ? -3.48 -4.797 -9.359 1 98.69 164 ALA B N 1
ATOM 3001 C CA . ALA B 1 164 ? -2.51 -5.73 -9.922 1 98.69 164 ALA B CA 1
ATOM 3002 C C . ALA B 1 164 ? -2.566 -7.082 -9.211 1 98.69 164 ALA B C 1
ATOM 3004 O O . ALA B 1 164 ? -2.178 -8.102 -9.781 1 98.69 164 ALA B O 1
ATOM 3005 N N . LEU B 1 165 ? -3.105 -7.141 -7.984 1 98.75 165 LEU B N 1
ATOM 3006 C CA . LEU B 1 165 ? -3.166 -8.375 -7.211 1 98.75 165 LEU B CA 1
ATOM 3007 C C . LEU B 1 165 ? -4.328 -9.25 -7.672 1 98.75 165 LEU B C 1
ATOM 3009 O O . LEU B 1 165 ? -4.398 -10.43 -7.328 1 98.75 165 LEU B O 1
ATOM 3013 N N . ALA B 1 166 ? -5.211 -8.688 -8.492 1 98.56 166 ALA B N 1
ATOM 3014 C CA . ALA B 1 166 ? -6.387 -9.43 -8.945 1 98.56 166 ALA B CA 1
ATOM 3015 C C . ALA B 1 166 ? -5.98 -10.633 -9.789 1 98.56 166 ALA B C 1
ATOM 3017 O O . ALA B 1 166 ? -6.715 -11.625 -9.867 1 98.56 166 ALA B O 1
ATOM 3018 N N . PHE B 1 167 ? -4.777 -10.578 -10.391 1 97.94 167 PHE B N 1
ATOM 3019 C CA . PHE B 1 167 ? -4.336 -11.688 -11.227 1 97.94 167 PHE B CA 1
ATOM 3020 C C . PHE B 1 167 ? -4.168 -12.961 -10.406 1 97.94 167 PHE B C 1
ATOM 3022 O O . PHE B 1 167 ? -4.328 -14.07 -10.914 1 97.94 167 PHE B O 1
ATOM 3029 N N . THR B 1 168 ? -3.889 -12.789 -9.094 1 97.06 168 THR B N 1
ATOM 3030 C CA . THR B 1 168 ? -3.686 -13.945 -8.227 1 97.06 168 THR B CA 1
ATOM 3031 C C . THR B 1 168 ? -5 -14.688 -7.996 1 97.06 168 THR B C 1
ATOM 3033 O O . THR B 1 168 ? -5 -15.836 -7.551 1 97.06 168 THR B O 1
ATOM 3036 N N . LEU B 1 169 ? -6.129 -14.023 -8.281 1 97 169 LEU B N 1
ATOM 3037 C CA . LEU B 1 169 ? -7.449 -14.641 -8.172 1 97 169 LEU B CA 1
ATOM 3038 C C . LEU B 1 169 ? -7.902 -15.195 -9.516 1 97 169 LEU B C 1
ATOM 3040 O O . LEU B 1 169 ? -8.969 -15.805 -9.609 1 97 169 LEU B O 1
ATOM 3044 N N . GLY B 1 170 ? -7.102 -14.938 -10.578 1 96.62 170 GLY B N 1
ATOM 3045 C CA . GLY B 1 170 ? -7.445 -15.438 -11.898 1 96.62 170 GLY B CA 1
ATOM 3046 C C . GLY B 1 170 ? -8.078 -14.383 -12.789 1 96.62 170 GLY B C 1
ATOM 3047 O O . GLY B 1 170 ? -8.57 -14.695 -13.875 1 96.62 170 GLY B O 1
ATOM 3048 N N . VAL B 1 171 ? -8.086 -13.156 -12.336 1 98.25 171 VAL B N 1
ATOM 3049 C CA . VAL B 1 171 ? -8.617 -12.078 -13.164 1 98.25 171 VAL B CA 1
ATOM 3050 C C . VAL B 1 171 ? -7.605 -11.719 -14.25 1 98.25 171 VAL B C 1
ATOM 3052 O O . VAL B 1 171 ? -6.414 -11.555 -13.969 1 98.25 171 VAL B O 1
ATOM 3055 N N . VAL B 1 172 ? -8.07 -11.602 -15.484 1 98 172 VAL B N 1
ATOM 3056 C CA . VAL B 1 172 ? -7.168 -11.281 -16.578 1 98 172 VAL B CA 1
ATOM 3057 C C . VAL B 1 172 ? -7.133 -9.766 -16.797 1 98 172 VAL B C 1
ATOM 3059 O O . VAL B 1 172 ? -7.871 -9.234 -17.641 1 98 172 VAL B O 1
ATOM 3062 N N . GLU B 1 173 ? -6.34 -9.164 -16.047 1 98.12 173 GLU B N 1
ATOM 3063 C CA . GLU B 1 173 ? -5.996 -7.75 -16.188 1 98.12 173 GLU B CA 1
ATOM 3064 C C . GLU B 1 173 ? -4.535 -7.578 -16.594 1 98.12 173 GLU B C 1
ATOM 3066 O O . GLU B 1 173 ? -3.885 -8.539 -17.016 1 98.12 173 GLU B O 1
ATOM 3071 N N . ILE B 1 174 ? -3.977 -6.43 -16.641 1 97.88 174 ILE B N 1
ATOM 3072 C CA . ILE B 1 174 ? -2.715 -6.16 -17.312 1 97.88 174 ILE B CA 1
ATOM 3073 C C . ILE B 1 174 ? -1.595 -6.969 -16.672 1 97.88 174 ILE B C 1
ATOM 3075 O O . ILE B 1 174 ? -0.716 -7.492 -17.359 1 97.88 174 ILE B O 1
ATOM 3079 N N . MET B 1 175 ? -1.546 -7.09 -15.383 1 97.81 175 MET B N 1
ATOM 3080 C CA . MET B 1 175 ? -0.536 -7.898 -14.703 1 97.81 175 MET B CA 1
ATOM 3081 C C . MET B 1 175 ? -0.661 -9.367 -15.086 1 97.81 175 MET B C 1
ATOM 3083 O O . MET B 1 175 ? 0.346 -10.062 -15.242 1 97.81 175 MET B O 1
ATOM 3087 N N . ALA B 1 176 ? -1.847 -9.852 -15.203 1 98 176 ALA B N 1
ATOM 3088 C CA . ALA B 1 176 ? -2.096 -11.234 -15.602 1 98 176 ALA B CA 1
ATOM 3089 C C . ALA B 1 176 ? -1.525 -11.523 -16.984 1 98 176 ALA B C 1
ATOM 3091 O O . ALA B 1 176 ? -0.97 -12.594 -17.234 1 98 176 ALA B O 1
ATOM 3092 N N . VAL B 1 177 ? -1.726 -10.578 -17.859 1 98.06 177 VAL B N 1
ATOM 3093 C CA . VAL B 1 177 ? -1.194 -10.734 -19.219 1 98.06 177 VAL B CA 1
ATOM 3094 C C . VAL B 1 177 ? 0.329 -10.836 -19.156 1 98.06 177 VAL B C 1
ATOM 3096 O O . VAL B 1 177 ? 0.922 -11.703 -19.812 1 98.06 177 VAL B O 1
ATOM 3099 N N . ALA B 1 178 ? 0.955 -9.945 -18.375 1 97.75 178 ALA B N 1
ATOM 3100 C CA . ALA B 1 178 ? 2.408 -9.992 -18.219 1 97.75 178 ALA B CA 1
ATOM 3101 C C . ALA B 1 178 ? 2.865 -11.352 -17.688 1 97.75 178 ALA B C 1
ATOM 3103 O O . ALA B 1 178 ? 3.811 -11.938 -18.219 1 97.75 178 ALA B O 1
ATOM 3104 N N . GLN B 1 179 ? 2.164 -11.812 -16.703 1 96.69 179 GLN B N 1
ATOM 3105 C CA . GLN B 1 179 ? 2.529 -13.086 -16.078 1 96.69 179 GLN B CA 1
ATOM 3106 C C . GLN B 1 179 ? 2.32 -14.242 -17.047 1 96.69 179 GLN B C 1
ATOM 3108 O O . GLN B 1 179 ? 3.186 -15.109 -17.188 1 96.69 179 GLN B O 1
ATOM 3113 N N . SER B 1 180 ? 1.175 -14.336 -17.719 1 97.06 180 SER B N 1
ATOM 3114 C CA . SER B 1 180 ? 0.842 -15.445 -18.609 1 97.06 180 SER B CA 1
ATOM 3115 C C . SER B 1 180 ? 1.728 -15.453 -19.844 1 97.06 180 SER B C 1
ATOM 3117 O O . SER B 1 180 ? 2.217 -16.516 -20.25 1 97.06 180 SER B O 1
ATOM 3119 N N . GLU B 1 181 ? 1.925 -14.266 -20.438 1 96.31 181 GLU B N 1
ATOM 3120 C CA . GLU B 1 181 ? 2.766 -14.18 -21.625 1 96.31 181 GLU B CA 1
ATOM 3121 C C . GLU B 1 181 ? 4.227 -14.453 -21.297 1 96.31 181 GLU B C 1
ATOM 3123 O O . GLU B 1 181 ? 4.934 -15.109 -22.062 1 96.31 181 GLU B O 1
ATOM 3128 N N . GLY B 1 182 ? 4.727 -13.945 -20.156 1 94.81 182 GLY B N 1
ATOM 3129 C CA . GLY B 1 182 ? 6.07 -14.273 -19.703 1 94.81 182 GLY B CA 1
ATOM 3130 C C . GLY B 1 182 ? 6.281 -15.766 -19.5 1 94.81 182 GLY B C 1
ATOM 3131 O O . GLY B 1 182 ? 7.277 -16.328 -19.953 1 94.81 182 GLY B O 1
ATOM 3132 N N . ALA B 1 183 ? 5.293 -16.375 -18.922 1 93.25 183 ALA B N 1
ATOM 3133 C CA . ALA B 1 183 ? 5.391 -17.797 -18.594 1 93.25 183 ALA B CA 1
ATOM 3134 C C . ALA B 1 183 ? 5.324 -18.656 -19.859 1 93.25 183 ALA B C 1
ATOM 3136 O O . ALA B 1 183 ? 6.008 -19.672 -19.953 1 93.25 183 ALA B O 1
ATOM 3137 N N . SER B 1 184 ? 4.512 -18.234 -20.797 1 94.62 184 SER B N 1
ATOM 3138 C CA . SER B 1 184 ? 4.309 -19.031 -22.016 1 94.62 184 SER B CA 1
ATOM 3139 C C . SER B 1 184 ? 5.48 -18.891 -22.969 1 94.62 184 SER B C 1
ATOM 3141 O O . SER B 1 184 ? 5.859 -19.844 -23.656 1 94.62 184 SER B O 1
ATOM 3143 N N . SER B 1 185 ? 6.113 -17.719 -22.984 1 92.94 185 SER B N 1
ATOM 3144 C CA . SER B 1 185 ? 7.148 -17.438 -23.969 1 92.94 185 SER B CA 1
ATOM 3145 C C . SER B 1 185 ? 8.539 -17.469 -23.344 1 92.94 185 SER B C 1
ATOM 3147 O O . SER B 1 185 ? 9.547 -17.469 -24.047 1 92.94 185 SER B O 1
ATOM 3149 N N . TYR B 1 186 ? 8.531 -17.453 -21.984 1 91.12 186 TYR B N 1
ATOM 3150 C CA . TYR B 1 186 ? 9.75 -17.391 -21.203 1 91.12 186 TYR B CA 1
ATOM 3151 C C . TYR B 1 186 ? 10.445 -16.047 -21.391 1 91.12 186 TYR B C 1
ATOM 3153 O O . TYR B 1 186 ? 11.648 -15.922 -21.141 1 91.12 186 TYR B O 1
ATOM 3161 N N . ARG B 1 187 ? 9.703 -15.07 -21.906 1 93.69 187 ARG B N 1
ATOM 3162 C CA . ARG B 1 187 ? 10.203 -13.703 -22.047 1 93.69 187 ARG B CA 1
ATOM 3163 C C . ARG B 1 187 ? 9.719 -12.82 -20.891 1 93.69 187 ARG B C 1
ATOM 3165 O O . ARG B 1 187 ? 8.953 -11.883 -21.109 1 93.69 187 ARG B O 1
ATOM 3172 N N . PHE B 1 188 ? 10.312 -13.117 -19.75 1 94 188 PHE B N 1
ATOM 3173 C CA . PHE B 1 188 ? 9.875 -12.477 -18.516 1 94 188 PHE B CA 1
ATOM 3174 C C . PHE B 1 188 ? 10.328 -11.023 -18.469 1 94 188 PHE B C 1
ATOM 3176 O O . PHE B 1 188 ? 9.578 -10.148 -18.047 1 94 188 PHE B O 1
ATOM 3183 N N . LEU B 1 189 ? 11.531 -10.758 -18.969 1 94.88 189 LEU B N 1
ATOM 3184 C CA . LEU B 1 189 ? 12.062 -9.398 -18.906 1 94.88 189 LEU B CA 1
ATOM 3185 C C . LEU B 1 189 ? 11.195 -8.445 -19.703 1 94.88 189 LEU B C 1
ATOM 3187 O O . LEU B 1 189 ? 10.805 -7.383 -19.219 1 94.88 189 LEU B O 1
ATOM 3191 N N . GLU B 1 190 ? 10.867 -8.836 -20.922 1 96.56 190 GLU B N 1
ATOM 3192 C CA . GLU B 1 190 ? 10.023 -8.008 -21.781 1 96.56 190 GLU B CA 1
ATOM 3193 C C . GLU B 1 190 ? 8.633 -7.832 -21.188 1 96.56 190 GLU B C 1
ATOM 3195 O O . GLU B 1 190 ? 8.086 -6.727 -21.203 1 96.56 190 GLU B O 1
ATOM 3200 N N . SER B 1 191 ? 8.078 -8.93 -20.672 1 97.19 191 SER B N 1
ATOM 3201 C CA . SER B 1 191 ? 6.711 -8.922 -20.156 1 97.19 191 SER B CA 1
ATOM 3202 C C . SER B 1 191 ? 6.582 -8.008 -18.938 1 97.19 191 SER B C 1
ATOM 3204 O O . SER B 1 191 ? 5.691 -7.16 -18.891 1 97.19 191 SER B O 1
ATOM 3206 N N . PHE B 1 192 ? 7.535 -8.156 -18.031 1 97.38 192 PHE B N 1
ATOM 3207 C CA . PHE B 1 192 ? 7.406 -7.387 -16.797 1 97.38 192 PHE B CA 1
ATOM 3208 C C . PHE B 1 192 ? 7.934 -5.969 -16.984 1 97.38 192 PHE B C 1
ATOM 3210 O O . PHE B 1 192 ? 7.5 -5.043 -16.297 1 97.38 192 PHE B O 1
ATOM 3217 N N . THR B 1 193 ? 8.812 -5.707 -17.922 1 97.38 193 THR B N 1
ATOM 3218 C CA . THR B 1 193 ? 9.172 -4.344 -18.297 1 97.38 193 THR B CA 1
ATOM 3219 C C . THR B 1 193 ? 7.957 -3.611 -18.875 1 97.38 193 THR B C 1
ATOM 3221 O O . THR B 1 193 ? 7.695 -2.461 -18.516 1 97.38 193 THR B O 1
ATOM 3224 N N . ALA B 1 194 ? 7.223 -4.301 -19.688 1 98 194 ALA B N 1
ATOM 3225 C CA . ALA B 1 194 ? 6.055 -3.695 -20.328 1 98 194 ALA B CA 1
ATOM 3226 C C . ALA B 1 194 ? 5.008 -3.299 -19.281 1 98 194 ALA B C 1
ATOM 3228 O O . ALA B 1 194 ? 4.512 -2.17 -19.297 1 98 194 ALA B O 1
ATOM 3229 N N . VAL B 1 195 ? 4.699 -4.227 -18.375 1 98.38 195 VAL B N 1
ATOM 3230 C CA . VAL B 1 195 ? 3.627 -3.963 -17.422 1 98.38 195 VAL B CA 1
ATOM 3231 C C . VAL B 1 195 ? 4.051 -2.848 -16.469 1 98.38 195 VAL B C 1
ATOM 3233 O O . VAL B 1 195 ? 3.234 -2.002 -16.094 1 98.38 195 VAL B O 1
ATOM 3236 N N . ILE B 1 196 ? 5.262 -2.781 -16.062 1 98.12 196 ILE B N 1
ATOM 3237 C CA . ILE B 1 196 ? 5.75 -1.759 -15.133 1 98.12 196 ILE B CA 1
ATOM 3238 C C . ILE B 1 196 ? 5.707 -0.392 -15.812 1 98.12 196 ILE B C 1
ATOM 3240 O O . ILE B 1 196 ? 5.328 0.605 -15.195 1 98.12 196 ILE B O 1
ATOM 3244 N N . ILE B 1 197 ? 6.113 -0.324 -17.062 1 98.19 197 ILE B N 1
ATOM 3245 C CA . ILE B 1 197 ? 6.098 0.934 -17.797 1 98.19 197 ILE B CA 1
ATOM 3246 C C . ILE B 1 197 ? 4.656 1.423 -17.953 1 98.19 197 ILE B C 1
ATOM 3248 O O . ILE B 1 197 ? 4.375 2.607 -17.75 1 98.19 197 ILE B O 1
ATOM 3252 N N . ILE B 1 198 ? 3.791 0.533 -18.266 1 98.5 198 ILE B N 1
ATOM 3253 C CA . ILE B 1 198 ? 2.393 0.898 -18.453 1 98.5 198 ILE B CA 1
ATOM 3254 C C . ILE B 1 198 ? 1.814 1.427 -17.141 1 98.5 198 ILE B C 1
ATOM 3256 O O . ILE B 1 198 ? 1.183 2.486 -17.125 1 98.5 198 ILE B O 1
ATOM 3260 N N . TYR B 1 199 ? 2.053 0.706 -16.062 1 98.44 199 TYR B N 1
ATOM 3261 C CA . TYR B 1 199 ? 1.577 1.185 -14.766 1 98.44 199 TYR B CA 1
ATOM 3262 C C . TYR B 1 199 ? 2.191 2.537 -14.422 1 98.44 199 TYR B C 1
ATOM 3264 O O . TYR B 1 199 ? 1.51 3.424 -13.906 1 98.44 199 TYR B O 1
ATOM 3272 N N . TRP B 1 200 ? 3.463 2.654 -14.688 1 98.44 200 TRP B N 1
ATOM 3273 C CA . TRP B 1 200 ? 4.168 3.891 -14.367 1 98.44 200 TRP B CA 1
ATOM 3274 C C . TRP B 1 200 ? 3.572 5.07 -15.125 1 98.44 200 TRP B C 1
ATOM 3276 O O . TRP B 1 200 ? 3.369 6.145 -14.555 1 98.44 200 TRP B O 1
ATOM 3286 N N . ILE B 1 201 ? 3.273 4.883 -16.344 1 98.06 201 ILE B N 1
ATOM 3287 C CA . ILE B 1 201 ? 2.672 5.918 -17.172 1 98.06 201 ILE B CA 1
ATOM 3288 C C . ILE B 1 201 ? 1.285 6.27 -16.641 1 98.06 201 ILE B C 1
ATOM 3290 O O . ILE B 1 201 ? 0.961 7.445 -16.453 1 98.06 201 ILE B O 1
ATOM 3294 N N . ILE B 1 202 ? 0.503 5.305 -16.328 1 97.44 202 ILE B N 1
ATOM 3295 C CA . ILE B 1 202 ? -0.87 5.496 -15.875 1 97.44 202 ILE B CA 1
ATOM 3296 C C . ILE B 1 202 ? -0.872 6.234 -14.539 1 97.44 202 ILE B C 1
ATOM 3298 O O . ILE B 1 202 ? -1.574 7.238 -14.383 1 97.44 202 ILE B O 1
ATOM 3302 N N . ILE B 1 203 ? -0.053 5.773 -13.664 1 96.56 203 ILE B N 1
ATOM 3303 C CA . ILE B 1 203 ? -0.047 6.324 -12.312 1 96.56 203 ILE B CA 1
ATOM 3304 C C . ILE B 1 203 ? 0.554 7.727 -12.328 1 96.56 203 ILE B C 1
ATOM 3306 O O . ILE B 1 203 ? 0.088 8.617 -11.617 1 96.56 203 ILE B O 1
ATOM 3310 N N . SER B 1 204 ? 1.567 7.93 -13.188 1 96 204 SER B N 1
ATOM 3311 C CA . SER B 1 204 ? 2.129 9.266 -13.352 1 96 204 SER B CA 1
ATOM 3312 C C . SER B 1 204 ? 1.103 10.227 -13.945 1 96 204 SER B C 1
ATOM 3314 O O . SER B 1 204 ? 1.036 11.398 -13.547 1 96 204 SER B O 1
ATOM 3316 N N . ALA B 1 205 ? 0.35 9.75 -14.859 1 95.62 205 ALA B N 1
ATOM 3317 C CA . ALA B 1 205 ? -0.702 10.562 -15.461 1 95.62 205 ALA B CA 1
ATOM 3318 C C . ALA B 1 205 ? -1.746 10.969 -14.422 1 95.62 205 ALA B C 1
ATOM 3320 O O . ALA B 1 205 ? -2.158 12.125 -14.367 1 95.62 205 ALA B O 1
ATOM 3321 N N . PHE B 1 206 ? -2.107 10.039 -13.594 1 93.44 206 PHE B N 1
ATOM 3322 C CA . PHE B 1 206 ? -3.066 10.336 -12.539 1 93.44 206 PHE B CA 1
ATOM 3323 C C . PHE B 1 206 ? -2.469 11.305 -11.523 1 93.44 206 PHE B C 1
ATOM 3325 O O . PHE B 1 206 ? -3.162 12.188 -11.016 1 93.44 206 PHE B O 1
ATOM 3332 N N . GLY B 1 207 ? -1.183 11.102 -11.219 1 88.88 207 GLY B N 1
ATOM 3333 C CA . GLY B 1 207 ? -0.496 12.031 -10.344 1 88.88 207 GLY B CA 1
ATOM 3334 C C . GLY B 1 207 ? -0.471 13.445 -10.875 1 88.88 207 GLY B C 1
ATOM 3335 O O . GLY B 1 207 ? -0.667 14.406 -10.125 1 88.88 207 GLY B O 1
ATOM 3336 N N . TYR B 1 208 ? -0.27 13.539 -12.109 1 89.75 208 TYR B N 1
ATOM 3337 C CA . TYR B 1 208 ? -0.26 14.852 -12.758 1 89.75 208 TYR B CA 1
ATOM 3338 C C . TYR B 1 208 ? -1.635 15.5 -12.68 1 89.75 208 TYR B C 1
ATOM 3340 O O . TYR B 1 208 ? -1.748 16.688 -12.352 1 89.75 208 TYR B O 1
ATOM 3348 N N . LEU B 1 209 ? -2.619 14.773 -12.906 1 89.25 209 LEU B N 1
ATOM 3349 C CA . LEU B 1 209 ? -3.99 15.273 -12.852 1 89.25 209 LEU B CA 1
ATOM 3350 C C . LEU B 1 209 ? -4.355 15.688 -11.43 1 89.25 209 LEU B C 1
ATOM 3352 O O . LEU B 1 209 ? -5.047 16.688 -11.227 1 89.25 209 LEU B O 1
ATOM 3356 N N . GLN B 1 210 ? -3.91 14.875 -10.555 1 86.75 210 GLN B N 1
ATOM 3357 C CA . GLN B 1 210 ? -4.145 15.18 -9.148 1 86.75 210 GLN B CA 1
ATOM 3358 C C . GLN B 1 210 ? -3.508 16.516 -8.766 1 86.75 210 GLN B C 1
ATOM 3360 O O . GLN B 1 210 ? -4.105 17.312 -8.039 1 86.75 210 GLN B O 1
ATOM 3365 N N . ASN B 1 211 ? -2.328 16.797 -9.227 1 85.88 211 ASN B N 1
ATOM 3366 C CA . ASN B 1 211 ? -1.626 18.047 -8.938 1 85.88 211 ASN B CA 1
ATOM 3367 C C . ASN B 1 211 ? -2.373 19.25 -9.5 1 85.88 211 ASN B C 1
ATOM 3369 O O . ASN B 1 211 ? -2.432 20.297 -8.867 1 85.88 211 ASN B O 1
ATOM 3373 N N . ILE B 1 212 ? -2.918 19.094 -10.609 1 85.62 212 ILE B N 1
ATOM 3374 C CA . ILE B 1 212 ? -3.691 20.156 -11.234 1 85.62 212 ILE B CA 1
ATOM 3375 C C . ILE B 1 212 ? -4.93 20.453 -10.391 1 85.62 212 ILE B C 1
ATOM 3377 O O . ILE B 1 212 ? -5.254 21.609 -10.141 1 85.62 212 ILE B O 1
ATOM 3381 N N . LEU B 1 213 ? -5.531 19.406 -9.922 1 81.88 213 LEU B N 1
ATOM 3382 C CA . LEU B 1 213 ? -6.727 19.547 -9.102 1 81.88 213 LEU B CA 1
ATOM 3383 C C . LEU B 1 213 ? -6.398 20.219 -7.773 1 81.88 213 LEU B C 1
ATOM 3385 O O . LEU B 1 213 ? -7.148 21.078 -7.309 1 81.88 213 LEU B O 1
ATOM 3389 N N . GLU B 1 214 ? -5.305 19.812 -7.203 1 80 214 GLU B N 1
ATOM 3390 C CA . GLU B 1 214 ? -4.867 20.375 -5.93 1 80 214 GLU B CA 1
ATOM 3391 C C . GLU B 1 214 ? -4.551 21.859 -6.07 1 80 214 GLU B C 1
ATOM 3393 O O . GLU B 1 214 ? -4.887 22.656 -5.191 1 80 214 GLU B O 1
ATOM 3398 N N . ARG B 1 215 ? -3.957 22.328 -7.098 1 80.5 215 ARG B N 1
ATOM 3399 C CA . ARG B 1 215 ? -3.613 23.734 -7.344 1 80.5 215 ARG B CA 1
ATOM 3400 C C . ARG B 1 215 ? -4.867 24.578 -7.535 1 80.5 215 ARG B C 1
ATOM 3402 O O . ARG B 1 215 ? -4.941 25.703 -7.051 1 80.5 215 ARG B O 1
ATOM 3409 N N . ARG B 1 216 ? -5.777 23.984 -8.125 1 79.75 216 ARG B N 1
ATOM 3410 C CA . ARG B 1 216 ? -7.027 24.703 -8.367 1 79.75 216 ARG B CA 1
ATOM 3411 C C . ARG B 1 216 ? -7.809 24.891 -7.07 1 79.75 216 ARG B C 1
ATOM 3413 O O . ARG B 1 216 ? -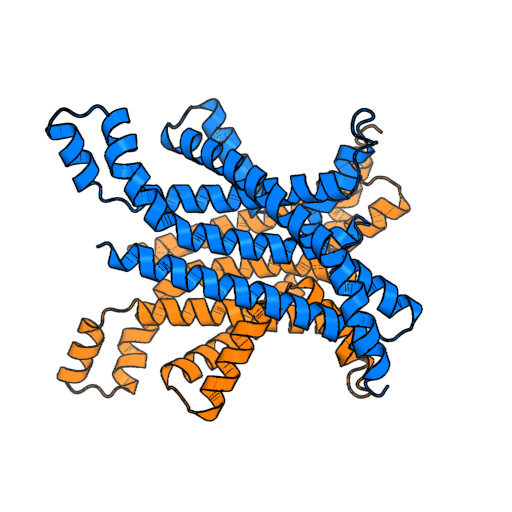8.445 25.922 -6.867 1 79.75 216 ARG B O 1
ATOM 3420 N N . MET B 1 217 ? -7.703 23.938 -6.234 1 76.25 217 MET B N 1
ATOM 3421 C CA . MET B 1 217 ? -8.43 23.984 -4.969 1 76.25 217 MET B CA 1
ATOM 3422 C C . MET B 1 217 ? -7.73 24.906 -3.975 1 76.25 217 MET B C 1
ATOM 3424 O O . MET B 1 217 ? -8.383 25.531 -3.133 1 76.25 217 MET B O 1
ATOM 3428 N N . ASN B 1 218 ? -6.383 24.938 -4.012 1 69.19 218 ASN B N 1
ATOM 3429 C CA . ASN B 1 218 ? -5.621 25.812 -3.133 1 69.19 218 ASN B CA 1
ATOM 3430 C C . ASN B 1 218 ? -5.762 27.281 -3.551 1 69.19 218 ASN B C 1
ATOM 3432 O O . ASN B 1 218 ? -5.629 28.188 -2.723 1 69.19 218 ASN B O 1
ATOM 3436 N N . ASN B 1 219 ? -5.832 27.609 -4.848 1 58.69 219 ASN B N 1
ATOM 3437 C CA . ASN B 1 219 ? -5.992 28.984 -5.309 1 58.69 219 ASN B CA 1
ATOM 3438 C C . ASN B 1 219 ? -7.34 29.562 -4.891 1 58.69 219 ASN B C 1
ATOM 3440 O O . ASN B 1 219 ? -7.551 30.781 -4.957 1 58.69 219 ASN B O 1
ATOM 3444 N N . VAL B 1 220 ? -8.219 28.797 -4.602 1 51.28 220 VAL B N 1
ATOM 3445 C CA . VAL B 1 220 ? -9.492 29.375 -4.211 1 51.28 220 VAL B CA 1
ATOM 3446 C C . VAL B 1 220 ? -9.352 30.078 -2.857 1 51.28 220 VAL B C 1
ATOM 3448 O O . VAL B 1 220 ? -10.094 31.016 -2.553 1 51.28 220 VAL B O 1
ATOM 3451 N N . TYR B 1 221 ? -8.406 29.766 -1.977 1 45.28 221 TYR B N 1
ATOM 3452 C CA . TYR B 1 221 ? -8.266 30.625 -0.815 1 45.28 221 TYR B CA 1
ATOM 3453 C C . TYR B 1 221 ? -7.012 31.484 -0.928 1 45.28 221 TYR B C 1
ATOM 3455 O O . TYR B 1 221 ? -6.004 31.047 -1.495 1 45.28 221 TYR B O 1
#